Protein AF-A0A916W4G7-F1 (afdb_monomer_lite)

Foldseek 3Di:
DDDDDDDDDDDDDDDDDDDDDDDDDDDDDDDDDDDDDDDPPPPPPPPPPPPLPADQDDLQAFEDDPLATEPVVSVVVCQCDAALNHDDQADWHKYWYQDLQFIKIWIWGWHADPVVRTIWIWIAIDCSGGRPVQDPDDDPSRPGIKIFRGWDDDVVVQFTWTADIPVDGIDGDGGNGPHYDDSCCRVPVPPDDQDDDDAFWKFQQLLWFPDKAQDPVLQVQLVVCVVVVPVVSNVVSVVVRVVVCVVLVPDVVVQNRFIWGFRDDDPQKTWIWGLDLQTGIIIGRTDSHHDPVRIRSDDPDPPDDPPPCPVVLLVQLCSLLVQLLVLLVVLLVVLVPPDDPCNVGSLSSLVSSLVNLVVSQDPDPVCNVLSVQLSVLSVQLSVLSVVLVVCSVVVHPCNVVSSPVGNVVSSVSNVVSNVVD

pLDDT: mean 77.31, std 19.74, range [31.53, 97.69]

Sequence (421 aa):
MAFFRSKLFLMTGLFLLLIGCGTTEENNEANNNENSQPEESNQQIDEPEKEIKEFIPKETDVVFKDEALYNVEILEQFAENSGANGEDNESQIRVVKYVPEGVLIYELQSRYDENANQAWIDVTPDLTYFDESKLTVQEVFYNAPQQCSSVAKTVERGHYTFNECRTHWEFPLFPIVEKTLAYEDIINPNPQEETEVIAGHYYNLTDFTEELFLSKKDALEWKQSADENNQEKLDDISLRNFAKLTKYNINIEEISNHEVRVIGCEDGLCEIYTDHPLVFRGFIIPEEKIDKDTGTAVRENEAEVNKRDAEDYHSKIQSVVGNLLTDSAELIAIYEGNSTEDAKLYYDKVNGGVNLLRRIIPEDKELEASYYELLMAAEMLFNSAHQGKIYFEDENPALDMIVEDEMKPLREKLEALFAEQ

Organism: NCBI:txid1274357

Radius of gyration: 31.29 Å; chains: 1; bounding box: 93×95×72 Å

Structure (mmCIF, N/CA/C/O backbone):
data_AF-A0A916W4G7-F1
#
_entry.id   AF-A0A916W4G7-F1
#
loop_
_atom_site.group_PDB
_atom_site.id
_atom_site.type_symbol
_atom_site.label_atom_id
_atom_site.label_alt_id
_atom_site.label_comp_id
_atom_site.label_asym_id
_atom_site.label_entity_id
_atom_site.label_seq_id
_atom_site.pdbx_PDB_ins_code
_atom_site.Cartn_x
_atom_site.Cartn_y
_atom_site.Cartn_z
_atom_site.occupancy
_atom_site.B_iso_or_equiv
_atom_site.auth_seq_id
_atom_site.auth_comp_id
_atom_site.auth_asym_id
_atom_site.auth_atom_id
_atom_site.pdbx_PDB_model_num
ATOM 1 N N 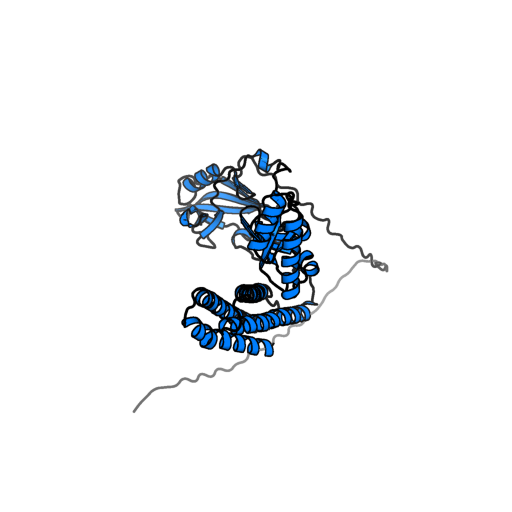. MET A 1 1 ? 18.976 -69.111 33.427 1.00 37.59 1 MET A N 1
ATOM 2 C CA . MET A 1 1 ? 19.219 -67.675 33.678 1.00 37.59 1 MET A CA 1
ATOM 3 C C . MET A 1 1 ? 18.566 -66.934 32.524 1.00 37.59 1 MET A C 1
ATOM 5 O O . MET A 1 1 ? 19.055 -67.056 31.417 1.00 37.59 1 MET A O 1
ATOM 9 N N . ALA A 1 2 ? 17.289 -66.567 32.649 1.00 33.97 2 ALA A N 1
ATOM 10 C CA . ALA A 1 2 ? 16.788 -65.377 33.358 1.00 33.97 2 ALA A CA 1
ATOM 11 C C . ALA A 1 2 ? 16.953 -64.135 32.458 1.00 33.97 2 ALA A C 1
ATOM 13 O O . ALA A 1 2 ? 18.068 -63.889 32.031 1.00 33.97 2 ALA A O 1
ATOM 14 N N . PHE A 1 3 ? 15.966 -63.292 32.145 1.00 36.12 3 PHE A N 1
ATOM 15 C CA . PHE A 1 3 ? 14.536 -63.127 32.485 1.00 36.12 3 PHE A CA 1
ATOM 16 C C . PHE A 1 3 ? 14.206 -61.725 31.869 1.00 36.12 3 PHE A C 1
ATOM 18 O O . PHE A 1 3 ? 15.042 -60.842 32.003 1.00 36.12 3 PHE A O 1
ATOM 25 N N . PHE A 1 4 ? 13.172 -61.449 31.061 1.00 37.12 4 PHE A N 1
ATOM 26 C CA . PHE A 1 4 ? 11.819 -60.981 31.442 1.00 37.12 4 PHE A CA 1
ATOM 27 C C . PHE A 1 4 ? 11.053 -60.622 30.136 1.00 37.12 4 PHE A C 1
ATOM 29 O O . PHE A 1 4 ? 11.590 -59.892 29.315 1.00 37.12 4 PHE A O 1
ATOM 36 N N . ARG A 1 5 ? 9.943 -61.310 29.805 1.00 34.78 5 ARG A N 1
ATOM 37 C CA . ARG A 1 5 ? 8.500 -60.939 29.954 1.00 34.78 5 ARG A CA 1
ATOM 38 C C . ARG A 1 5 ? 8.005 -59.876 28.949 1.00 34.78 5 ARG A C 1
ATOM 40 O O . ARG A 1 5 ? 8.475 -58.756 28.984 1.00 34.78 5 ARG A O 1
ATOM 47 N N . SER A 1 6 ? 7.134 -60.192 27.982 1.00 36.09 6 SER A N 1
ATOM 48 C CA . SER A 1 6 ? 5.707 -60.594 28.071 1.00 36.09 6 SER A CA 1
ATOM 49 C C . SER A 1 6 ? 4.801 -59.498 28.643 1.00 36.09 6 SER A C 1
ATOM 51 O O . SER A 1 6 ? 4.927 -59.187 29.824 1.00 36.09 6 SER A O 1
ATOM 53 N N . LYS A 1 7 ? 3.845 -58.999 27.840 1.00 42.88 7 LYS A N 1
ATOM 54 C CA . LYS A 1 7 ? 2.420 -59.354 27.983 1.00 42.88 7 LYS A CA 1
ATOM 55 C C . LYS A 1 7 ? 1.597 -59.032 26.725 1.00 42.88 7 LYS A C 1
ATOM 57 O O . LYS A 1 7 ? 1.450 -57.890 26.318 1.00 42.88 7 LYS A O 1
ATOM 62 N N . LEU A 1 8 ? 1.033 -60.109 26.193 1.00 37.75 8 LEU A N 1
ATOM 63 C CA . LEU A 1 8 ? -0.170 -60.215 25.378 1.00 37.75 8 LEU A CA 1
ATOM 64 C C . LEU A 1 8 ? -1.384 -60.111 26.325 1.00 37.75 8 LEU A C 1
ATOM 66 O O . LEU A 1 8 ? -1.364 -60.767 27.369 1.00 37.75 8 LEU A O 1
ATOM 70 N N . PHE A 1 9 ? -2.432 -59.359 25.980 1.00 41.25 9 PHE A N 1
ATOM 71 C CA . PHE A 1 9 ? -3.770 -59.593 26.536 1.00 41.25 9 PHE A CA 1
ATOM 72 C C . PHE A 1 9 ? -4.848 -59.412 25.466 1.00 41.25 9 PHE A C 1
ATOM 74 O O . PHE A 1 9 ? -5.032 -58.348 24.888 1.00 41.25 9 PHE A O 1
ATOM 81 N N . LEU A 1 10 ? -5.513 -60.535 25.235 1.00 38.56 10 LEU A N 1
ATOM 82 C CA . LEU A 1 10 ? -6.718 -60.789 24.468 1.00 38.56 10 LEU A CA 1
ATOM 83 C C . LEU A 1 10 ? -7.920 -60.488 25.385 1.00 38.56 10 LEU A C 1
ATOM 85 O O . LEU A 1 10 ? -7.884 -60.923 26.536 1.00 38.56 10 LEU A O 1
ATOM 89 N N . MET A 1 11 ? -8.983 -59.834 24.908 1.00 39.25 11 MET A N 1
ATOM 90 C CA . MET A 1 11 ? -10.327 -59.989 25.492 1.00 39.25 11 MET A CA 1
ATOM 91 C C . MET A 1 11 ? -11.429 -59.662 24.474 1.00 39.25 11 MET A C 1
ATOM 93 O O . MET A 1 11 ? -11.605 -58.539 24.019 1.00 39.25 11 MET A O 1
ATOM 97 N N . THR A 1 12 ? -12.133 -60.733 24.137 1.00 42.34 12 THR A N 1
ATOM 98 C CA . THR A 1 12 ? -13.398 -60.928 23.422 1.00 42.34 12 THR A CA 1
ATOM 99 C C . THR A 1 12 ? -14.632 -60.356 24.143 1.00 42.34 12 THR A C 1
ATOM 101 O O . THR A 1 12 ? -14.653 -60.327 25.369 1.00 42.34 12 THR A O 1
ATOM 104 N N . GLY A 1 13 ? -15.717 -60.116 23.384 1.00 34.34 13 GLY A N 1
ATOM 105 C CA . GLY A 1 13 ? -17.125 -60.205 23.843 1.00 34.34 13 GLY A CA 1
ATOM 106 C C . GLY A 1 13 ? -17.929 -58.903 23.685 1.00 34.34 13 GLY A C 1
ATOM 107 O O . GLY A 1 13 ? -17.707 -57.971 24.439 1.00 34.34 13 GLY A O 1
ATOM 108 N N . LEU A 1 14 ? -18.749 -58.706 22.642 1.00 39.66 14 LEU A N 1
ATOM 109 C CA . LEU A 1 14 ? -20.110 -59.240 22.403 1.00 39.66 14 LEU A CA 1
ATOM 110 C C . LEU A 1 14 ? -21.179 -58.724 23.396 1.00 39.66 14 LEU A C 1
ATOM 112 O O . LEU A 1 14 ? -21.294 -59.289 24.471 1.00 39.66 14 LEU A O 1
ATOM 116 N N . PHE A 1 15 ? -22.002 -57.743 22.994 1.00 38.59 15 PHE A N 1
ATOM 117 C CA . PHE A 1 15 ? -23.378 -57.480 23.485 1.00 38.59 15 PHE A CA 1
ATOM 118 C C . PHE A 1 15 ? -24.079 -56.577 22.437 1.00 38.59 15 PHE A C 1
ATOM 120 O O . PHE A 1 15 ? -23.639 -55.461 22.202 1.00 38.59 15 PHE A O 1
ATOM 127 N N . LEU A 1 16 ? -24.902 -57.131 21.540 1.00 38.75 16 LEU A N 1
ATOM 128 C CA . LEU A 1 16 ? -26.358 -57.357 21.627 1.00 38.75 16 LEU A CA 1
ATOM 129 C C . LEU A 1 16 ? -27.226 -56.152 21.205 1.00 38.75 16 LEU A C 1
ATOM 131 O O . LEU A 1 16 ? -27.345 -55.151 21.900 1.00 38.75 16 LEU A O 1
ATOM 135 N N . LEU A 1 17 ? -27.863 -56.365 20.050 1.00 42.88 17 LEU A N 1
ATOM 136 C CA . LEU A 1 17 ? -29.129 -55.826 19.550 1.00 42.88 17 LEU A CA 1
ATOM 137 C C . LEU A 1 17 ? -30.140 -55.419 20.634 1.00 42.88 17 LEU A C 1
ATOM 139 O O . LEU A 1 17 ? -30.493 -56.247 21.471 1.00 42.88 17 LEU A O 1
ATOM 143 N N . LEU A 1 18 ? -30.753 -54.242 20.467 1.00 41.31 18 LEU A N 1
ATOM 144 C CA . LEU A 1 18 ? -32.158 -54.024 20.817 1.00 41.31 18 LEU A CA 1
ATOM 145 C C . LEU A 1 18 ? -32.869 -53.240 19.706 1.00 41.31 18 LEU A C 1
ATOM 147 O O . LEU A 1 18 ? -32.744 -52.027 19.575 1.00 41.31 18 LEU A O 1
ATOM 151 N N . ILE A 1 19 ? -33.625 -54.000 18.915 1.00 49.91 19 ILE A N 1
ATOM 152 C CA . ILE A 1 19 ? -34.801 -53.562 18.166 1.00 49.91 19 ILE A CA 1
ATOM 153 C C . ILE A 1 19 ? -35.958 -53.472 19.171 1.00 49.91 19 ILE A C 1
ATOM 155 O O . ILE A 1 19 ? -36.139 -54.390 19.971 1.00 49.91 19 ILE A O 1
ATOM 159 N N . GLY A 1 20 ? -36.768 -52.416 19.092 1.00 33.75 20 GLY A N 1
ATOM 160 C CA . GLY A 1 20 ? -38.037 -52.295 19.810 1.00 33.75 20 GLY A CA 1
ATOM 161 C C . GLY A 1 20 ? -39.074 -51.539 18.977 1.00 33.75 20 GLY A C 1
ATOM 162 O O . GLY A 1 20 ? -38.964 -50.332 18.808 1.00 33.75 20 GLY A O 1
ATOM 163 N N . CYS A 1 21 ? -40.048 -52.281 18.443 1.00 37.91 21 CYS A N 1
ATOM 164 C CA . CYS A 1 21 ? -41.277 -51.823 17.780 1.00 37.91 21 CYS A CA 1
ATOM 165 C C . CYS A 1 21 ? -42.386 -51.439 18.785 1.00 37.91 21 CYS A C 1
ATOM 167 O O . CYS A 1 21 ? -42.403 -51.973 19.892 1.00 37.91 21 CYS A O 1
ATOM 169 N N . GLY A 1 22 ? -43.382 -50.665 18.320 1.00 33.56 22 GLY A N 1
ATOM 170 C CA . GLY A 1 22 ? -44.769 -50.643 18.844 1.00 33.56 22 GLY A CA 1
ATOM 171 C C . GLY A 1 22 ? -45.403 -49.240 18.890 1.00 33.56 22 GLY A C 1
ATOM 172 O O . GLY A 1 22 ? -45.105 -48.501 19.818 1.00 33.56 22 GLY A O 1
ATOM 173 N N . THR A 1 23 ? -46.054 -48.751 17.817 1.00 36.94 23 THR A N 1
ATOM 174 C CA . THR A 1 23 ? -47.514 -48.789 17.465 1.00 36.94 23 THR A CA 1
ATOM 175 C C . THR A 1 23 ? -48.410 -47.845 18.294 1.00 36.94 23 THR A C 1
ATOM 177 O O . THR A 1 23 ? -48.504 -48.040 19.498 1.00 36.94 23 THR A O 1
ATOM 180 N N . THR A 1 24 ? -48.901 -46.713 17.756 1.00 41.81 24 THR A N 1
ATOM 181 C CA . THR A 1 24 ? -50.145 -46.422 16.967 1.00 41.81 24 THR A CA 1
ATOM 182 C C . THR A 1 24 ? -51.395 -46.138 17.822 1.00 41.81 24 THR A C 1
ATOM 184 O O . THR A 1 24 ? -51.820 -47.034 18.535 1.00 41.81 24 THR A O 1
ATOM 187 N N . GLU A 1 25 ? -51.988 -44.938 17.676 1.00 36.00 25 GLU A N 1
ATOM 188 C CA . GLU A 1 25 ? -53.438 -44.572 17.731 1.00 36.00 25 GLU A CA 1
ATOM 189 C C . GLU A 1 25 ? -53.542 -43.025 17.615 1.00 36.00 25 GLU A C 1
ATOM 191 O O . GLU A 1 25 ? -52.971 -42.311 18.433 1.00 36.00 25 GLU A O 1
ATOM 196 N N . GLU A 1 26 ? -53.894 -42.439 16.463 1.00 35.66 26 GLU A N 1
ATOM 197 C CA . GLU A 1 26 ? -55.235 -42.094 15.922 1.00 35.66 26 GLU A CA 1
ATOM 198 C C . GLU A 1 26 ? -56.090 -41.102 16.742 1.00 35.66 26 GLU A C 1
ATOM 200 O O . GLU A 1 26 ? -56.558 -41.422 17.833 1.00 35.66 26 GLU A O 1
ATOM 205 N N . ASN A 1 27 ? -56.345 -39.918 16.155 1.00 35.75 27 ASN A N 1
ATOM 206 C CA . ASN A 1 27 ? -57.669 -39.332 15.830 1.00 35.75 27 ASN A CA 1
ATOM 207 C C . ASN A 1 27 ? -57.504 -37.831 15.482 1.00 35.75 27 ASN A C 1
ATOM 209 O O . ASN A 1 27 ? -56.926 -37.084 16.265 1.00 35.75 27 ASN A O 1
ATOM 213 N N . ASN A 1 28 ? -57.774 -37.435 14.225 1.00 38.53 28 ASN A N 1
ATOM 214 C CA . ASN A 1 28 ? -59.026 -36.809 13.725 1.00 38.53 28 ASN A CA 1
ATOM 215 C C . ASN A 1 28 ? -59.241 -35.401 14.303 1.00 38.53 28 ASN A C 1
ATOM 217 O O . ASN A 1 28 ? -59.163 -35.224 15.508 1.00 38.53 28 ASN A O 1
ATOM 221 N N . GLU A 1 29 ? -59.549 -34.321 13.594 1.00 34.69 29 GLU A N 1
ATOM 222 C CA . GLU A 1 29 ? -60.024 -33.946 12.251 1.00 34.69 29 GLU A CA 1
ATOM 223 C C . GLU A 1 29 ? -59.818 -32.400 12.244 1.00 34.69 29 GLU A C 1
ATOM 225 O O . GLU A 1 29 ? -59.778 -31.782 13.307 1.00 34.69 29 GLU A O 1
ATOM 230 N N . ALA A 1 30 ? -59.646 -31.670 11.144 1.00 31.62 30 ALA A N 1
ATOM 231 C CA . ALA A 1 30 ? -60.759 -31.295 10.288 1.00 31.62 30 ALA A CA 1
ATOM 232 C C . ALA A 1 30 ? -60.281 -30.446 9.095 1.00 31.62 30 ALA A C 1
ATOM 234 O O . ALA A 1 30 ? -59.703 -29.377 9.258 1.00 31.62 30 ALA A O 1
ATOM 235 N N . ASN A 1 31 ? -60.674 -30.938 7.924 1.00 33.00 31 ASN A N 1
ATOM 236 C CA . ASN A 1 31 ? -61.376 -30.243 6.849 1.00 33.00 31 ASN A CA 1
ATOM 237 C C . ASN A 1 31 ? -60.732 -29.138 5.990 1.00 33.00 31 ASN A C 1
ATOM 239 O O . ASN A 1 31 ? -60.460 -28.026 6.427 1.00 33.00 31 ASN A O 1
ATOM 243 N N . ASN A 1 32 ? -60.864 -29.456 4.695 1.00 33.78 32 ASN A N 1
ATOM 244 C CA . ASN A 1 32 ? -61.219 -28.629 3.542 1.00 33.78 32 ASN A CA 1
ATOM 245 C C . ASN A 1 32 ? -60.054 -27.985 2.783 1.00 33.78 32 ASN A C 1
ATOM 247 O O . ASN A 1 32 ? -59.407 -27.061 3.249 1.00 33.78 32 ASN A O 1
ATOM 251 N N . ASN A 1 33 ? -59.691 -28.589 1.646 1.00 34.19 33 ASN A N 1
ATOM 252 C CA . ASN A 1 33 ? -60.226 -28.257 0.312 1.00 34.19 33 ASN A CA 1
ATOM 253 C C . ASN A 1 33 ? -59.806 -26.841 -0.097 1.00 34.19 33 ASN A C 1
ATOM 255 O O . ASN A 1 33 ? -60.446 -25.882 0.304 1.00 34.19 33 ASN A O 1
ATOM 259 N N . GLU A 1 34 ? -58.804 -26.712 -0.960 1.00 31.53 34 GLU A N 1
ATOM 260 C CA . GLU A 1 34 ? -59.067 -26.486 -2.381 1.00 31.53 34 GLU A CA 1
ATOM 261 C C . GLU A 1 34 ? -57.768 -26.419 -3.181 1.00 31.53 34 GLU A C 1
ATOM 263 O O . GLU A 1 34 ? -56.740 -25.888 -2.776 1.00 31.53 34 GLU A O 1
ATOM 268 N N . ASN A 1 35 ? -57.873 -27.028 -4.348 1.00 39.72 35 ASN A N 1
ATOM 269 C CA . ASN A 1 35 ? -56.950 -27.001 -5.452 1.00 39.72 35 ASN A CA 1
ATOM 270 C C . ASN A 1 35 ? -56.776 -25.553 -5.937 1.00 39.72 35 ASN A C 1
ATOM 272 O O . ASN A 1 35 ? -57.735 -24.967 -6.434 1.00 39.72 35 ASN A O 1
ATOM 276 N N . SER A 1 36 ? -55.582 -24.979 -5.819 1.00 35.16 36 SER A N 1
ATOM 277 C CA . SER A 1 36 ? -55.167 -23.800 -6.585 1.00 35.16 36 SER A CA 1
ATOM 278 C C . SER A 1 36 ? -53.645 -23.761 -6.650 1.00 35.16 36 SER A C 1
ATOM 280 O O . SER A 1 36 ? -52.969 -23.704 -5.626 1.00 35.16 36 SER A O 1
ATOM 282 N N . GLN A 1 37 ? -53.125 -23.837 -7.874 1.00 44.81 37 GLN A N 1
ATOM 283 C CA . GLN A 1 37 ? -51.754 -23.468 -8.207 1.00 44.81 37 GLN A CA 1
ATOM 284 C C . GLN A 1 37 ? -51.408 -22.120 -7.559 1.00 44.81 37 GLN A C 1
ATOM 286 O O . GLN A 1 37 ? -52.174 -21.172 -7.741 1.00 44.81 37 GLN A O 1
ATOM 291 N N . PRO A 1 38 ? -50.251 -21.974 -6.902 1.00 34.31 38 PRO A N 1
ATOM 292 C CA . PRO A 1 38 ? -49.576 -20.697 -6.881 1.00 34.31 38 PRO A CA 1
ATOM 293 C C . PRO A 1 38 ? -48.818 -20.586 -8.202 1.00 34.31 38 PRO A C 1
ATOM 295 O O . PRO A 1 38 ? -47.899 -21.357 -8.482 1.00 34.31 38 PRO A O 1
ATOM 298 N N . GLU A 1 39 ? -49.279 -19.663 -9.037 1.00 34.97 39 GLU A N 1
ATOM 299 C CA . GLU A 1 39 ? -48.488 -19.078 -10.109 1.00 34.97 39 GLU A CA 1
ATOM 300 C C . GLU A 1 39 ? -47.103 -18.702 -9.569 1.00 34.97 39 GLU A C 1
ATOM 302 O O . GLU A 1 39 ? -46.982 -18.155 -8.470 1.00 34.97 39 GLU A O 1
ATOM 307 N N . GLU A 1 40 ? -46.067 -19.003 -10.349 1.00 36.09 40 GLU A N 1
ATOM 308 C CA . GLU A 1 40 ? -44.732 -18.437 -10.192 1.00 36.09 40 GLU A CA 1
ATOM 309 C C . GLU A 1 40 ? -44.835 -16.907 -10.282 1.00 36.09 40 GLU A C 1
ATOM 311 O O . GLU A 1 40 ? -44.691 -16.309 -11.348 1.00 36.09 40 GLU A O 1
ATOM 316 N N . SER A 1 41 ? -45.096 -16.245 -9.155 1.00 31.55 41 SER A N 1
ATOM 317 C CA . SER A 1 41 ? -44.738 -14.846 -9.005 1.00 31.55 41 SER A CA 1
ATOM 318 C C . SER A 1 41 ? -43.240 -14.816 -8.751 1.00 31.55 41 SER A C 1
ATOM 320 O O . SER A 1 41 ? -42.776 -15.012 -7.627 1.00 31.55 41 SER A O 1
ATOM 322 N N . ASN A 1 42 ? -42.491 -14.588 -9.824 1.00 35.75 42 ASN A N 1
ATOM 323 C CA . ASN A 1 42 ? -41.116 -14.120 -9.784 1.00 35.75 42 ASN A CA 1
ATOM 324 C C . ASN A 1 42 ? -41.117 -12.714 -9.150 1.00 35.75 42 ASN A C 1
ATOM 326 O O . ASN A 1 42 ? -41.017 -11.701 -9.835 1.00 35.75 42 ASN A O 1
ATOM 330 N N . GLN A 1 43 ? -41.373 -12.646 -7.842 1.00 32.84 43 GLN A N 1
ATOM 331 C CA . GLN A 1 43 ? -41.095 -11.475 -7.032 1.00 32.84 43 GLN A CA 1
ATOM 332 C C . GLN A 1 43 ? -39.640 -11.610 -6.629 1.00 32.84 43 GLN A C 1
ATOM 334 O O . GLN A 1 43 ? -39.302 -12.239 -5.630 1.00 32.84 43 GLN A O 1
ATOM 339 N N . GLN A 1 44 ? -38.795 -11.043 -7.482 1.00 37.94 44 GLN A N 1
ATOM 340 C CA . GLN A 1 44 ? -37.522 -10.492 -7.073 1.00 37.94 44 GLN A CA 1
ATOM 341 C C . GLN A 1 44 ? -37.825 -9.609 -5.856 1.00 37.94 44 GLN A C 1
ATOM 343 O O . GLN A 1 44 ? -38.450 -8.554 -5.968 1.00 37.94 44 GLN A O 1
ATOM 348 N N . ILE A 1 45 ? -37.544 -10.146 -4.669 1.00 36.19 45 ILE A N 1
ATOM 349 C CA . ILE A 1 45 ? -37.480 -9.359 -3.450 1.00 36.19 45 ILE A CA 1
ATOM 350 C 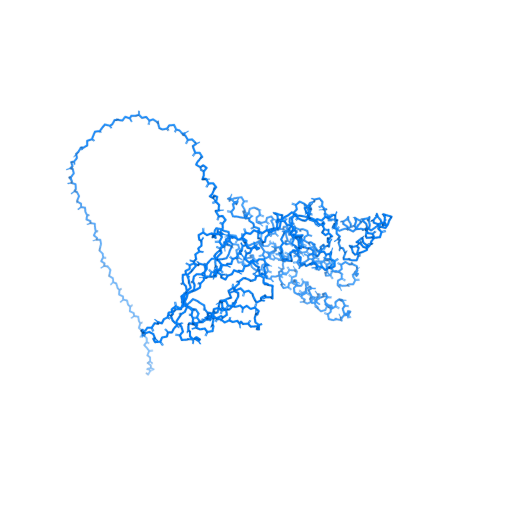C . ILE A 1 45 ? -36.208 -8.552 -3.653 1.00 36.19 45 ILE A C 1
ATOM 352 O O . ILE A 1 45 ? -35.122 -9.031 -3.350 1.00 36.19 45 ILE A O 1
ATOM 356 N N . ASP A 1 46 ? -36.347 -7.385 -4.279 1.00 39.16 46 ASP A N 1
ATOM 357 C CA . ASP A 1 46 ? -35.348 -6.340 -4.158 1.00 39.16 46 ASP A CA 1
ATOM 358 C C . ASP A 1 46 ? -35.272 -6.059 -2.654 1.00 39.16 46 ASP A C 1
ATOM 360 O O . ASP A 1 46 ? -36.190 -5.479 -2.060 1.00 39.16 46 ASP A O 1
ATOM 364 N N . GLU A 1 47 ? -34.236 -6.599 -2.009 1.00 38.44 47 GLU A N 1
ATOM 365 C CA . GLU A 1 47 ? -33.839 -6.136 -0.691 1.00 38.44 47 GLU A CA 1
ATOM 366 C C . GLU A 1 47 ? -33.670 -4.622 -0.824 1.00 38.44 47 GLU A C 1
ATOM 368 O O . GLU A 1 47 ? -32.921 -4.174 -1.695 1.00 38.44 47 GLU A O 1
ATOM 373 N N . PRO A 1 48 ? -34.413 -3.810 -0.054 1.00 35.88 48 PRO A N 1
ATOM 374 C CA . PRO A 1 48 ? -34.218 -2.377 -0.110 1.00 35.88 48 PRO A CA 1
ATOM 375 C C . PRO A 1 48 ? -32.766 -2.116 0.278 1.00 35.88 48 PRO A C 1
ATOM 377 O O . PRO A 1 48 ? -32.379 -2.462 1.398 1.00 35.88 48 PRO A O 1
ATOM 380 N N . GLU A 1 49 ? -31.990 -1.533 -0.645 1.00 38.06 49 GLU A N 1
ATOM 381 C CA . GLU A 1 49 ? -30.685 -0.944 -0.352 1.00 38.06 49 GLU A CA 1
ATOM 382 C C . GLU A 1 49 ? -30.830 -0.188 0.963 1.00 38.06 49 GLU A C 1
ATOM 384 O O . GLU A 1 49 ? -31.615 0.759 1.098 1.00 38.06 49 GLU A O 1
ATOM 389 N N . LYS A 1 50 ? -30.178 -0.723 1.991 1.00 42.94 50 LYS A N 1
ATOM 390 C CA . LYS A 1 50 ? -30.315 -0.242 3.352 1.00 42.94 50 LYS A CA 1
ATOM 391 C C . LYS A 1 50 ? -29.579 1.086 3.380 1.00 42.94 50 LYS A C 1
ATOM 393 O O . LYS A 1 50 ? -28.367 1.103 3.527 1.00 42.94 50 LYS A O 1
ATOM 398 N N . GLU A 1 51 ? -30.315 2.173 3.170 1.00 40.91 51 GLU A N 1
ATOM 399 C CA . GLU A 1 51 ? -29.811 3.545 3.216 1.00 40.91 51 GLU A CA 1
ATOM 400 C C . GLU A 1 51 ? -29.005 3.703 4.518 1.00 40.91 51 GLU A C 1
ATOM 402 O O . GLU A 1 51 ? -29.572 3.729 5.620 1.00 40.91 51 GLU A O 1
ATOM 407 N N . ILE A 1 52 ? -27.672 3.681 4.408 1.00 52.06 52 ILE A N 1
ATOM 408 C CA . ILE A 1 52 ? -26.779 3.785 5.559 1.00 52.06 52 ILE A CA 1
ATOM 409 C C . ILE A 1 52 ? -26.940 5.215 6.048 1.00 52.06 52 ILE A C 1
ATOM 411 O O . ILE A 1 52 ? -26.460 6.163 5.431 1.00 52.06 52 ILE A O 1
ATOM 415 N N . LYS A 1 53 ? -27.696 5.387 7.132 1.00 61.88 53 LYS A N 1
ATOM 416 C CA . LYS A 1 53 ? -27.842 6.694 7.765 1.00 61.88 53 LYS A CA 1
ATOM 417 C C . LYS A 1 53 ? -26.457 7.178 8.165 1.00 61.88 53 LYS A C 1
ATOM 419 O O . LYS A 1 53 ? -25.778 6.501 8.933 1.00 61.88 53 LYS A O 1
ATOM 424 N N . GLU A 1 54 ? -26.081 8.346 7.664 1.00 77.12 54 GLU A N 1
ATOM 425 C CA . GLU A 1 54 ? -24.834 9.009 8.023 1.00 77.12 54 GLU A CA 1
ATOM 426 C C . GLU A 1 54 ? -24.732 9.146 9.552 1.00 77.12 54 GLU A C 1
ATOM 428 O O . GLU A 1 54 ? -25.666 9.607 10.221 1.00 77.12 54 GLU A O 1
ATOM 433 N N . PHE A 1 55 ? -23.617 8.682 10.121 1.00 88.06 55 PHE A N 1
ATOM 434 C CA . PHE A 1 55 ? -23.369 8.768 11.555 1.00 88.06 55 PHE A CA 1
ATOM 435 C C . PHE A 1 55 ? -22.869 10.164 11.917 1.00 88.06 55 PHE A C 1
ATOM 437 O O . PHE A 1 55 ? -21.891 10.646 11.356 1.00 88.06 55 PHE A O 1
ATOM 444 N N . ILE A 1 56 ? -23.500 10.784 12.914 1.00 90.50 56 ILE A N 1
ATOM 445 C CA . ILE A 1 56 ? -23.074 12.078 13.449 1.00 90.50 56 ILE A CA 1
ATOM 446 C C . ILE A 1 56 ? -22.536 11.855 14.872 1.00 90.50 56 ILE A C 1
ATOM 448 O O . ILE A 1 56 ? -23.319 11.502 15.765 1.00 90.50 56 ILE A O 1
ATOM 452 N N . PRO A 1 57 ? -21.223 12.039 15.113 1.00 93.00 57 PRO A N 1
ATOM 453 C CA . PRO A 1 57 ? -20.644 11.921 16.443 1.00 93.00 57 PRO A CA 1
ATOM 454 C C . PRO A 1 57 ? -21.128 13.056 17.346 1.00 93.00 57 PRO A C 1
ATOM 456 O O . PRO A 1 57 ? -21.525 14.127 16.893 1.00 93.00 57 PRO A O 1
ATOM 459 N N . LYS A 1 58 ? -21.092 12.820 18.654 1.00 93.50 58 LYS A N 1
ATOM 460 C CA . LYS A 1 58 ? -21.356 13.843 19.670 1.00 93.50 58 LYS A CA 1
ATOM 461 C C . LYS A 1 58 ? -20.106 14.696 19.873 1.00 93.50 58 LYS A C 1
ATOM 463 O O . LYS A 1 58 ? -18.992 14.204 19.743 1.00 93.50 58 LYS A O 1
ATOM 468 N N . GLU A 1 59 ? -20.296 15.926 20.342 1.00 92.75 59 GLU A N 1
ATOM 469 C CA . GLU A 1 59 ? -19.205 16.839 20.730 1.00 92.75 59 GLU A CA 1
ATOM 470 C C . GLU A 1 59 ? -18.256 16.272 21.796 1.00 92.75 59 GLU A C 1
ATOM 472 O O . GLU A 1 59 ? -17.167 16.792 21.969 1.00 92.75 59 GLU A O 1
ATOM 477 N N . THR A 1 60 ? -18.653 15.235 22.536 1.00 94.88 60 THR A N 1
ATOM 478 C CA . THR A 1 60 ? -17.824 14.586 23.567 1.00 94.88 60 THR A CA 1
ATOM 479 C C . THR A 1 60 ? -17.104 13.336 23.071 1.00 94.88 60 THR A C 1
ATOM 481 O O . THR A 1 60 ? -16.383 12.707 23.841 1.00 94.88 60 THR A O 1
ATOM 484 N N . ASP A 1 61 ? -17.359 12.911 21.834 1.00 96.44 61 ASP A N 1
ATOM 485 C CA . ASP A 1 61 ? -16.718 11.726 21.276 1.00 96.44 61 ASP A CA 1
ATOM 486 C C . ASP A 1 61 ? -15.272 12.045 20.899 1.00 96.44 61 ASP A C 1
ATOM 488 O O . ASP A 1 61 ? -14.963 13.142 20.432 1.00 96.44 61 ASP A O 1
ATOM 492 N N . VAL A 1 62 ? -14.393 11.062 21.062 1.00 96.56 62 VAL A N 1
ATOM 493 C CA . VAL A 1 62 ? -13.050 11.096 20.483 1.00 96.56 62 VAL A CA 1
ATOM 494 C C . VAL A 1 62 ? -13.175 10.600 19.053 1.00 96.56 62 VAL A C 1
ATOM 496 O O . VAL A 1 62 ? -13.561 9.451 18.850 1.00 96.56 62 VAL A O 1
ATOM 499 N N . VAL A 1 63 ? -12.882 11.442 18.064 1.00 95.06 63 VAL A N 1
ATOM 500 C CA . VAL A 1 63 ? -13.101 11.099 16.650 1.00 95.06 63 VAL A CA 1
ATOM 501 C C . VAL A 1 63 ? -11.774 11.026 15.916 1.00 95.06 63 VAL A C 1
ATOM 503 O O . VAL A 1 63 ? -10.997 11.973 15.973 1.00 95.06 63 VAL A O 1
ATOM 506 N N . PHE A 1 64 ? -11.538 9.931 15.200 1.00 91.69 64 PHE A N 1
ATOM 507 C CA . PHE A 1 64 ? -10.465 9.802 14.220 1.00 91.69 64 PHE A CA 1
ATOM 508 C C . PHE A 1 64 ? -11.061 9.751 12.813 1.00 91.69 64 PHE A C 1
ATOM 510 O O . PHE A 1 64 ? -11.833 8.838 12.502 1.00 91.69 64 PHE A O 1
ATOM 517 N N . LYS A 1 65 ? -10.718 10.736 11.980 1.00 87.31 65 LYS A N 1
ATOM 518 C CA . LYS A 1 65 ? -11.180 10.867 10.592 1.00 87.31 65 LYS A CA 1
ATOM 519 C C . LYS A 1 65 ? -10.125 11.610 9.771 1.00 87.31 65 LYS A C 1
ATOM 521 O O . LYS A 1 65 ? -9.553 12.570 10.274 1.00 87.31 65 LYS A O 1
ATOM 526 N N . ASP A 1 66 ? -9.867 11.170 8.539 1.00 83.19 66 ASP A N 1
ATOM 527 C CA . ASP A 1 66 ? -8.959 11.838 7.586 1.00 83.19 66 ASP A CA 1
ATOM 528 C C . ASP A 1 66 ? -7.583 12.195 8.197 1.00 83.19 66 ASP A C 1
ATOM 530 O O . ASP A 1 66 ? -7.098 13.330 8.103 1.00 83.19 66 ASP A O 1
ATOM 534 N N . GLU A 1 67 ? -6.996 11.208 8.893 1.00 81.81 67 GLU A N 1
ATOM 535 C CA . GLU A 1 67 ? -5.720 11.291 9.628 1.00 81.81 67 GLU A CA 1
ATOM 536 C C . GLU A 1 67 ? -5.658 12.397 10.692 1.00 81.81 67 GLU A C 1
ATOM 538 O O . GLU A 1 67 ? -4.588 12.881 11.063 1.00 81.81 67 GLU A O 1
ATOM 543 N N . ALA A 1 68 ? -6.813 12.793 11.214 1.00 87.31 68 ALA A N 1
ATOM 544 C CA . ALA A 1 68 ? -6.934 13.851 12.193 1.00 87.31 68 ALA A CA 1
ATOM 545 C C . ALA A 1 68 ? -7.784 13.414 13.389 1.00 87.31 68 ALA A C 1
ATOM 547 O O . ALA A 1 68 ? -8.681 12.572 13.274 1.00 87.31 68 ALA A O 1
ATOM 548 N N . LEU A 1 69 ? -7.478 13.988 14.555 1.00 91.25 69 LEU A N 1
ATOM 549 C CA . LEU A 1 69 ? -8.155 13.682 15.813 1.00 91.25 69 LEU A CA 1
ATOM 550 C C . LEU A 1 69 ? -8.991 14.857 16.320 1.00 91.25 69 LEU A C 1
ATOM 552 O O . LEU A 1 69 ? -8.560 16.008 16.307 1.00 91.25 69 LEU A O 1
ATOM 556 N N . TYR A 1 70 ? -10.166 14.541 16.846 1.00 94.69 70 TYR A N 1
ATOM 557 C CA . TYR A 1 70 ? -10.990 15.435 17.652 1.00 94.69 70 TYR A CA 1
ATOM 558 C C . TYR A 1 70 ? -11.044 14.923 19.091 1.00 94.69 70 TYR A C 1
ATOM 560 O O . TYR A 1 70 ? -11.143 13.712 19.306 1.00 94.69 70 TYR A O 1
ATOM 568 N N . ASN A 1 71 ? -10.996 15.840 20.062 1.00 95.19 71 ASN A N 1
ATOM 569 C CA . ASN A 1 71 ? -11.023 15.544 21.497 1.00 95.19 71 ASN A CA 1
ATOM 570 C C . ASN A 1 71 ? -9.950 14.544 21.967 1.00 95.19 71 ASN A C 1
ATOM 572 O O . ASN A 1 71 ? -10.200 13.695 22.828 1.00 95.19 71 ASN A O 1
ATOM 576 N N . VAL A 1 72 ? -8.737 14.616 21.415 1.00 93.56 72 VAL A N 1
ATOM 577 C CA . VAL A 1 72 ? -7.638 13.722 21.819 1.00 93.56 72 VAL A CA 1
ATOM 578 C C . VAL A 1 72 ? -7.324 13.836 23.314 1.00 93.56 72 VAL A C 1
ATOM 580 O O . VAL A 1 72 ? -6.998 12.844 23.961 1.00 93.56 72 VAL A O 1
ATOM 583 N N . GLU A 1 73 ? -7.508 15.018 23.895 1.00 94.38 73 GLU A N 1
ATOM 584 C CA . GLU A 1 73 ? -7.337 15.284 25.317 1.00 94.38 73 GLU A CA 1
ATOM 585 C C . GLU A 1 73 ? -8.303 14.483 26.199 1.00 94.38 73 GLU A C 1
ATOM 587 O O . GLU A 1 73 ? -7.939 14.131 27.319 1.00 94.38 73 GLU A O 1
ATOM 592 N N . ILE A 1 74 ? -9.501 14.144 25.703 1.00 95.69 74 ILE A N 1
ATOM 593 C CA . ILE A 1 74 ? -10.447 13.274 26.417 1.00 95.69 74 ILE A CA 1
ATOM 594 C C . ILE A 1 74 ? -9.885 11.853 26.481 1.00 95.69 74 ILE A C 1
ATOM 596 O O . ILE A 1 74 ? -9.933 11.221 27.538 1.00 95.69 74 ILE A O 1
ATOM 600 N N . LEU A 1 75 ? -9.302 11.357 25.382 1.00 94.50 75 LEU A N 1
ATOM 601 C CA . LEU A 1 75 ? -8.648 10.049 25.387 1.00 94.50 75 LEU A CA 1
ATOM 602 C C . LEU A 1 75 ? -7.414 10.041 26.289 1.00 94.50 75 LEU A C 1
ATOM 604 O O . LEU A 1 75 ? -7.224 9.088 27.037 1.00 94.50 75 LEU A O 1
ATOM 608 N N . GLU A 1 76 ? -6.575 11.074 26.228 1.00 94.00 76 GLU A N 1
ATOM 609 C CA . GLU A 1 76 ? -5.363 11.144 27.049 1.00 94.00 76 GLU A CA 1
ATOM 610 C C . GLU A 1 76 ? -5.708 11.204 28.544 1.00 94.00 76 GLU A C 1
ATOM 612 O O . GLU A 1 76 ? -5.142 10.447 29.330 1.00 94.00 76 GLU A O 1
ATOM 617 N N . GLN A 1 77 ? -6.722 11.984 28.932 1.00 94.94 77 GLN A N 1
ATOM 618 C CA . GLN A 1 77 ? -7.227 11.984 30.308 1.00 94.94 77 GLN A CA 1
ATOM 619 C C . GLN A 1 77 ? -7.817 10.631 30.715 1.00 94.94 77 GLN A C 1
ATOM 621 O O . GLN A 1 77 ? -7.612 10.184 31.844 1.00 94.94 77 GLN A O 1
ATOM 626 N N . PHE A 1 78 ? -8.544 9.961 29.819 1.00 95.50 78 PHE A N 1
ATOM 627 C CA . PHE A 1 78 ? -9.062 8.624 30.092 1.00 95.50 78 PHE A CA 1
ATOM 628 C C . PHE A 1 78 ? -7.922 7.613 30.288 1.00 95.50 78 PHE A C 1
ATOM 630 O O . PHE A 1 78 ? -7.959 6.839 31.241 1.00 95.50 78 PHE A O 1
ATOM 637 N N . ALA A 1 79 ? -6.889 7.656 29.443 1.00 93.44 79 ALA A N 1
ATOM 638 C CA . ALA A 1 79 ? -5.719 6.778 29.493 1.00 93.44 79 ALA A CA 1
ATOM 639 C C . ALA A 1 79 ? -4.908 6.911 30.791 1.00 93.44 79 ALA A C 1
ATOM 641 O O . ALA A 1 79 ? -4.380 5.920 31.303 1.00 93.44 79 ALA A O 1
ATOM 642 N N . GLU A 1 80 ? -4.817 8.131 31.321 1.00 94.12 80 GLU A N 1
ATOM 643 C CA . GLU A 1 80 ? -4.124 8.421 32.578 1.00 94.12 80 GLU A CA 1
ATOM 644 C C . GLU A 1 80 ? -4.915 7.963 33.808 1.00 94.12 80 GLU A C 1
ATOM 646 O O . GLU A 1 80 ? -4.318 7.510 34.782 1.00 94.12 80 GLU A O 1
ATOM 651 N N . ASN A 1 81 ? -6.247 8.065 33.774 1.00 92.88 81 ASN A N 1
ATOM 652 C CA . ASN A 1 81 ? -7.074 7.903 34.972 1.00 92.88 81 ASN A CA 1
ATOM 653 C C . ASN A 1 81 ? -7.802 6.555 35.079 1.00 92.88 81 ASN A C 1
ATOM 655 O O . ASN A 1 81 ? -8.304 6.246 36.157 1.00 92.88 81 ASN A O 1
ATOM 659 N N . SER A 1 82 ? -7.842 5.756 34.010 1.00 92.25 82 SER A N 1
ATOM 660 C CA . SER A 1 82 ? -8.684 4.552 33.916 1.00 92.25 82 SER A CA 1
ATOM 661 C C . SER A 1 82 ? -7.892 3.242 33.957 1.00 92.25 82 SER A C 1
ATOM 663 O O . SER A 1 82 ? -6.693 3.201 33.662 1.00 92.25 82 SER A O 1
ATOM 665 N N . GLY A 1 83 ? -8.580 2.139 34.267 1.00 91.31 83 GLY A N 1
ATOM 666 C CA . GLY A 1 83 ? -7.980 0.804 34.317 1.00 91.31 83 GLY A CA 1
ATOM 667 C C . GLY A 1 83 ? -6.842 0.704 35.337 1.00 91.31 83 GLY A C 1
ATOM 668 O O . GLY A 1 83 ? -6.852 1.359 36.375 1.00 91.31 83 GLY A O 1
ATOM 669 N N . ALA A 1 84 ? -5.828 -0.106 35.042 1.00 88.38 84 ALA A N 1
ATOM 670 C CA . ALA A 1 84 ? -4.677 -0.318 35.918 1.00 88.38 84 ALA A CA 1
ATOM 671 C C . ALA A 1 84 ? -3.801 0.933 36.132 1.00 88.38 84 ALA A C 1
ATOM 673 O O . ALA A 1 84 ? -2.961 0.934 37.035 1.00 88.38 84 ALA A O 1
ATOM 674 N N . ASN A 1 85 ? -3.974 1.979 35.317 1.00 83.56 85 ASN A N 1
ATOM 675 C CA . ASN A 1 85 ? -3.148 3.185 35.364 1.00 83.56 85 ASN A CA 1
ATOM 676 C C . ASN A 1 85 ? -3.649 4.238 36.358 1.00 83.56 85 ASN A C 1
ATOM 678 O O . ASN A 1 85 ? -2.851 5.080 36.772 1.00 83.56 85 ASN A O 1
ATOM 682 N N . GLY A 1 86 ? -4.924 4.203 36.755 1.00 81.62 86 GLY A N 1
ATOM 683 C CA . GLY A 1 86 ? -5.512 5.275 37.551 1.00 81.62 86 GLY A CA 1
ATOM 684 C C . GLY A 1 86 ? -6.516 4.819 38.603 1.00 81.62 86 GLY A C 1
ATOM 685 O O . GLY A 1 86 ? -6.728 3.633 38.844 1.00 81.62 86 GLY A O 1
ATOM 686 N N . GLU A 1 87 ? -7.080 5.802 39.302 1.00 87.12 87 GLU A N 1
ATOM 687 C CA . GLU A 1 87 ? -8.013 5.584 40.414 1.00 87.12 87 GLU A CA 1
ATOM 688 C C . GLU A 1 87 ? -9.484 5.708 39.980 1.00 87.12 87 GLU A C 1
ATOM 690 O O . GLU A 1 87 ? -10.384 5.361 40.752 1.00 87.12 87 GLU A O 1
ATOM 695 N N . ASP A 1 88 ? -9.738 6.183 38.755 1.00 87.12 88 ASP A N 1
ATOM 696 C CA . ASP A 1 88 ? -11.082 6.334 38.209 1.00 87.12 88 ASP A CA 1
ATOM 697 C C . ASP A 1 88 ? -11.570 5.004 37.628 1.00 87.12 88 ASP A C 1
ATOM 699 O O . ASP A 1 88 ? -11.062 4.482 36.635 1.00 87.12 88 ASP A O 1
ATOM 703 N N . ASN A 1 89 ? -12.582 4.452 38.286 1.00 86.44 89 ASN A N 1
ATOM 704 C CA . ASN A 1 89 ? -13.188 3.167 37.968 1.00 86.44 89 ASN A CA 1
ATOM 705 C C . ASN A 1 89 ? -14.628 3.321 37.462 1.00 86.44 89 ASN A C 1
ATOM 707 O O . ASN A 1 89 ? -15.396 2.366 37.533 1.00 86.44 89 ASN A O 1
ATOM 711 N N . GLU A 1 90 ? -15.020 4.523 37.037 1.00 88.88 90 GLU A N 1
ATOM 712 C CA . GLU A 1 90 ? -16.378 4.810 36.560 1.00 88.88 90 GLU A CA 1
ATOM 713 C C . GLU A 1 90 ? -16.399 5.654 35.277 1.00 88.88 90 GLU A C 1
ATOM 715 O O . GLU A 1 90 ? -17.457 5.798 34.660 1.00 88.88 90 GLU A O 1
ATOM 720 N N . SER A 1 91 ? -15.255 6.202 34.858 1.00 92.44 91 SER A N 1
ATOM 721 C CA . SER A 1 91 ? -15.118 6.955 33.612 1.00 92.44 91 SER A CA 1
ATOM 722 C C . SER A 1 91 ? -15.620 6.169 32.399 1.00 92.44 91 SER A C 1
ATOM 724 O O . SER A 1 91 ? -15.392 4.965 32.247 1.00 92.44 91 SER A O 1
ATOM 726 N N . GLN A 1 92 ? -16.284 6.884 31.492 1.00 96.44 92 GLN A N 1
ATOM 727 C CA . GLN A 1 92 ? -16.748 6.338 30.226 1.00 96.44 92 GLN A CA 1
ATOM 728 C C . GLN A 1 92 ? -16.496 7.343 29.109 1.00 96.44 92 GLN A C 1
ATOM 730 O O . GLN A 1 92 ? -16.853 8.516 29.230 1.00 96.44 92 GLN A O 1
ATOM 735 N N . ILE A 1 93 ? -15.909 6.874 28.012 1.00 97.12 93 ILE A N 1
ATOM 736 C CA . ILE A 1 93 ? -15.737 7.654 26.786 1.00 97.12 93 ILE A CA 1
ATOM 737 C C . ILE A 1 93 ? -16.194 6.841 25.582 1.00 97.12 93 ILE A C 1
ATOM 739 O O . ILE A 1 93 ? -16.341 5.619 25.645 1.00 97.12 93 ILE A O 1
ATOM 743 N N . ARG A 1 94 ? -16.407 7.532 24.466 1.00 96.94 94 ARG A N 1
ATOM 744 C CA . ARG A 1 94 ? -16.723 6.903 23.192 1.00 96.94 94 ARG A CA 1
ATOM 745 C C . ARG A 1 94 ? -15.701 7.324 22.155 1.00 96.94 94 ARG A C 1
ATOM 747 O O . ARG A 1 94 ? -15.466 8.515 21.962 1.00 96.94 94 ARG A O 1
ATOM 754 N N . VAL A 1 95 ? -15.103 6.333 21.514 1.00 94.94 95 VAL A N 1
ATOM 755 C CA . VAL A 1 95 ? -14.152 6.517 20.424 1.00 94.94 95 VAL A CA 1
ATOM 756 C C . VAL A 1 95 ? -14.853 6.174 19.121 1.00 94.94 95 VAL A C 1
ATOM 758 O O . VAL A 1 95 ? -15.502 5.139 19.019 1.00 94.94 95 VAL A O 1
ATOM 761 N N . VAL A 1 96 ? -14.731 7.049 18.135 1.00 94.38 96 VAL A N 1
ATOM 762 C CA . VAL A 1 96 ? -15.342 6.936 16.815 1.00 94.38 96 VAL A CA 1
ATOM 763 C C . VAL A 1 96 ? -14.218 6.955 15.793 1.00 94.38 96 VAL A C 1
ATOM 765 O O . VAL A 1 96 ? -13.461 7.920 15.713 1.00 94.38 96 VAL A O 1
ATOM 768 N N . LYS A 1 97 ? -14.102 5.895 15.004 1.00 90.50 97 LYS A N 1
ATOM 769 C CA . LYS A 1 97 ? -13.090 5.754 13.964 1.00 90.50 97 LYS A CA 1
ATOM 770 C C . LYS A 1 97 ? -13.789 5.618 12.618 1.00 90.50 97 LYS A C 1
ATOM 772 O O . LYS A 1 97 ? -14.502 4.643 12.388 1.00 90.50 97 LYS A O 1
ATOM 777 N N . TYR A 1 98 ? -13.575 6.595 11.747 1.00 87.69 98 TYR A N 1
ATOM 778 C CA . TYR A 1 98 ? -14.007 6.516 10.358 1.00 87.69 98 TYR A CA 1
ATOM 779 C C . TYR A 1 98 ? -13.019 5.649 9.584 1.00 87.69 98 TYR A C 1
ATOM 781 O O . TYR A 1 98 ? -11.808 5.867 9.644 1.00 87.69 98 TYR A O 1
ATOM 789 N N . VAL A 1 99 ? -13.550 4.646 8.897 1.00 81.38 99 VAL A N 1
ATOM 790 C CA . VAL A 1 99 ? -12.814 3.705 8.054 1.00 81.38 99 VAL A CA 1
ATOM 791 C C . VAL A 1 99 ? -13.574 3.518 6.737 1.00 81.38 99 VAL A C 1
ATOM 793 O O . VAL A 1 99 ? -14.746 3.891 6.658 1.00 81.38 99 VAL A O 1
ATOM 796 N N . PRO A 1 100 ? -12.942 2.980 5.684 1.00 77.44 100 PRO A N 1
ATOM 797 C CA . PRO A 1 100 ? -13.606 2.789 4.394 1.00 77.44 100 PRO A CA 1
ATOM 798 C C . PRO A 1 100 ? -14.898 1.965 4.486 1.00 77.44 100 PRO A C 1
ATOM 800 O O . PRO A 1 100 ? -15.867 2.242 3.787 1.00 77.44 100 PRO A O 1
ATOM 803 N N . GLU A 1 101 ? -14.943 0.994 5.397 1.00 78.62 101 GLU A N 1
ATOM 804 C CA . GLU A 1 101 ? -16.088 0.107 5.608 1.00 78.62 101 GLU A CA 1
ATOM 805 C C . GLU A 1 101 ? -17.199 0.740 6.474 1.00 78.62 101 GLU A C 1
ATOM 807 O O . GLU A 1 101 ? -18.214 0.104 6.754 1.00 78.62 101 GLU A O 1
ATOM 812 N N . GLY A 1 102 ? -17.036 1.993 6.910 1.00 85.69 102 GLY A N 1
ATOM 813 C CA . GLY A 1 102 ? -18.031 2.748 7.669 1.00 85.69 102 GLY A CA 1
ATOM 814 C C . GLY A 1 102 ? -17.471 3.361 8.950 1.00 85.69 102 GLY A C 1
ATOM 815 O O . GLY A 1 102 ? -16.364 3.897 8.990 1.00 85.69 102 GLY A O 1
ATOM 816 N N . VAL A 1 103 ? -18.259 3.332 10.023 1.00 89.25 103 VAL A N 1
ATOM 817 C CA . VAL A 1 103 ? -17.890 3.958 11.297 1.00 89.25 103 VAL A CA 1
ATOM 818 C C . VAL A 1 103 ? -17.812 2.920 12.403 1.00 89.25 103 VAL A C 1
ATOM 820 O O . VAL A 1 103 ? -18.825 2.366 12.825 1.00 89.25 103 VAL A O 1
ATOM 823 N N . LEU A 1 104 ? -16.597 2.711 12.910 1.00 88.81 104 LEU A N 1
ATOM 824 C CA . LEU A 1 104 ? -16.331 1.883 14.080 1.00 88.81 104 LEU A CA 1
ATOM 825 C C . LEU A 1 104 ? -16.485 2.717 15.345 1.00 88.81 104 LEU A C 1
ATOM 827 O O . LEU A 1 104 ? -15.811 3.735 15.522 1.00 88.81 104 LEU A O 1
ATOM 831 N N . ILE A 1 105 ? -17.349 2.266 16.245 1.00 93.06 105 ILE A N 1
ATOM 832 C CA . ILE A 1 105 ? -17.600 2.940 17.512 1.00 93.06 105 ILE A CA 1
ATOM 833 C C . ILE A 1 105 ? -17.157 2.011 18.639 1.00 93.06 105 ILE A C 1
ATOM 835 O O . ILE A 1 105 ? -17.554 0.852 18.689 1.00 93.06 105 ILE A O 1
ATOM 839 N N . TYR A 1 106 ? -16.354 2.524 19.565 1.00 93.12 106 TYR A N 1
ATOM 840 C CA . TYR A 1 106 ? -15.958 1.816 20.777 1.00 93.12 106 TYR A CA 1
ATOM 841 C C . TYR A 1 106 ? -16.428 2.585 21.999 1.00 93.12 106 TYR A C 1
ATOM 843 O O . TYR A 1 106 ? -16.009 3.720 22.238 1.00 93.12 106 TYR A O 1
ATOM 851 N N . GLU A 1 107 ? -17.271 1.952 22.803 1.00 95.62 107 GLU A N 1
ATOM 852 C CA . GLU A 1 107 ? -17.577 2.429 24.144 1.00 95.62 107 GLU A CA 1
ATOM 853 C C . GLU A 1 107 ? -16.520 1.887 25.106 1.00 95.62 107 GLU A C 1
ATOM 855 O O . GLU A 1 107 ? -16.363 0.672 25.249 1.00 95.62 107 GLU A O 1
ATOM 860 N N . LEU A 1 108 ? -15.772 2.794 25.735 1.00 95.94 108 LEU A N 1
ATOM 861 C CA . LEU A 1 108 ? -14.740 2.463 26.711 1.00 95.94 108 LEU A CA 1
ATOM 862 C C . LEU A 1 108 ? -15.260 2.811 28.095 1.00 95.94 108 LEU A C 1
ATOM 864 O O . LEU A 1 108 ? -15.621 3.962 28.338 1.00 95.94 108 LEU A O 1
ATOM 868 N N . GLN A 1 109 ? -15.271 1.837 28.996 1.00 96.56 109 GLN A N 1
ATOM 869 C CA . GLN A 1 109 ? -15.715 2.024 30.370 1.00 96.56 109 GLN A CA 1
ATOM 870 C C . GLN A 1 109 ? -14.658 1.502 31.338 1.00 96.56 109 GLN A C 1
ATOM 872 O O . GLN A 1 109 ? -14.311 0.323 31.308 1.00 96.56 109 GLN A O 1
ATOM 877 N N . SER A 1 110 ? -14.163 2.369 32.217 1.00 96.00 110 SER A N 1
ATOM 878 C CA . SER A 1 110 ? -13.355 1.940 33.354 1.00 96.00 110 SER A CA 1
ATOM 879 C C . SER A 1 110 ? -14.256 1.278 34.392 1.00 96.00 110 SER A C 1
ATOM 881 O O . SER A 1 110 ? -15.352 1.767 34.668 1.00 96.00 110 SER A O 1
ATOM 883 N N . ARG A 1 111 ? -13.807 0.165 34.973 1.00 93.81 111 ARG A N 1
ATOM 884 C CA . ARG A 1 111 ? -14.473 -0.481 36.107 1.00 93.81 111 ARG A CA 1
ATOM 885 C C . ARG A 1 111 ? -13.493 -1.171 37.037 1.00 93.81 111 ARG A C 1
ATOM 887 O O . ARG A 1 111 ? -12.479 -1.713 36.608 1.00 93.81 111 ARG A O 1
ATOM 894 N N . TYR A 1 112 ? -13.869 -1.264 38.305 1.00 92.94 112 TYR A N 1
ATOM 895 C CA . TYR A 1 112 ? -13.155 -2.071 39.288 1.00 92.94 112 TYR A CA 1
ATOM 896 C C . TYR A 1 112 ? -13.814 -3.442 39.461 1.00 92.94 112 TYR A C 1
ATOM 898 O O . TYR A 1 112 ? -15.024 -3.543 39.665 1.00 92.94 112 TYR A O 1
ATOM 906 N N . ASP A 1 113 ? -13.024 -4.511 39.410 1.00 89.75 113 ASP A N 1
ATOM 907 C CA . ASP A 1 113 ? -13.462 -5.866 39.733 1.00 89.75 113 ASP A CA 1
ATOM 908 C C . ASP A 1 113 ? -13.014 -6.240 41.149 1.00 89.75 113 ASP A C 1
ATOM 910 O O . ASP A 1 113 ? -11.849 -6.566 41.385 1.00 89.75 113 ASP A O 1
ATOM 914 N N . GLU A 1 114 ? -13.952 -6.226 42.099 1.00 91.12 114 GLU A N 1
ATOM 915 C CA . GLU A 1 114 ? -13.680 -6.575 43.499 1.00 91.12 114 GLU A CA 1
ATOM 916 C C . GLU A 1 114 ? -13.206 -8.025 43.679 1.00 91.12 114 GLU A C 1
ATOM 918 O O . GLU A 1 114 ? -12.445 -8.312 44.603 1.00 91.12 114 GLU A O 1
ATOM 923 N N . ASN A 1 115 ? -13.621 -8.950 42.804 1.00 91.25 115 ASN A N 1
ATOM 924 C CA . ASN A 1 115 ? -13.232 -10.358 42.918 1.00 91.25 115 ASN A CA 1
ATOM 925 C C . ASN A 1 115 ? -11.785 -10.571 42.470 1.00 91.25 115 ASN A C 1
ATOM 927 O O . ASN A 1 115 ? -11.066 -11.375 43.065 1.00 91.25 115 ASN A O 1
ATOM 931 N N . ALA A 1 116 ? -11.369 -9.863 41.418 1.00 86.44 116 ALA A N 1
ATOM 932 C CA . ALA A 1 116 ? -9.992 -9.877 40.932 1.00 86.44 116 ALA A CA 1
ATOM 933 C C . ALA A 1 116 ? -9.085 -8.885 41.683 1.00 86.44 116 ALA A C 1
ATOM 935 O O . ALA A 1 116 ? -7.864 -8.990 41.585 1.00 86.44 116 ALA A O 1
ATOM 936 N N . ASN A 1 117 ? -9.668 -7.948 42.442 1.00 90.38 117 ASN A N 1
ATOM 937 C CA . ASN A 1 117 ? -8.988 -6.811 43.065 1.00 90.38 117 ASN A CA 1
ATOM 938 C C . ASN A 1 117 ? -8.165 -6.014 42.031 1.00 90.38 117 ASN A C 1
ATOM 940 O O . ASN A 1 117 ? -7.001 -5.676 42.264 1.00 90.38 117 ASN A O 1
ATOM 944 N N . GLN A 1 118 ? -8.757 -5.776 40.859 1.00 89.81 118 GLN A N 1
ATOM 945 C CA . GLN A 1 118 ? -8.106 -5.175 39.691 1.00 89.81 118 GLN A CA 1
ATOM 946 C C . GLN A 1 118 ? -9.079 -4.269 38.933 1.00 89.81 118 GLN A C 1
ATOM 948 O O . GLN A 1 118 ? -10.267 -4.572 38.842 1.00 89.81 118 GLN A O 1
ATOM 953 N N . ALA A 1 119 ? -8.559 -3.170 38.391 1.00 92.88 119 ALA A N 1
ATOM 954 C CA . ALA A 1 119 ? -9.288 -2.274 37.504 1.00 92.88 119 ALA A CA 1
ATOM 955 C C . ALA A 1 119 ? -9.121 -2.712 36.043 1.00 92.88 119 ALA A C 1
ATOM 957 O O . ALA A 1 119 ? -8.048 -3.168 35.647 1.00 92.88 119 ALA A O 1
ATOM 958 N N . TRP A 1 120 ? -10.180 -2.559 35.257 1.00 94.81 120 TRP A N 1
ATOM 959 C CA . TRP A 1 120 ? -10.257 -2.938 33.851 1.00 94.81 120 TRP A CA 1
ATOM 960 C C . TRP A 1 120 ? -10.887 -1.819 33.035 1.00 94.81 120 TRP A C 1
ATOM 962 O O . TRP A 1 120 ? -11.688 -1.040 33.544 1.00 94.81 120 TRP A O 1
ATOM 972 N N . ILE A 1 121 ? -10.570 -1.801 31.750 1.00 96.00 121 ILE A N 1
ATOM 973 C CA . ILE A 1 121 ? -11.290 -1.054 30.730 1.00 96.00 121 ILE A CA 1
ATOM 974 C C . ILE A 1 121 ? -12.095 -2.077 29.933 1.00 96.00 121 ILE A C 1
ATOM 976 O O . ILE A 1 121 ? -11.523 -2.905 29.218 1.00 96.00 121 ILE A O 1
ATOM 980 N N . ASP A 1 122 ? -13.414 -2.039 30.075 1.00 94.69 122 ASP A N 1
ATOM 981 C CA . ASP A 1 122 ? -14.309 -2.764 29.186 1.00 94.69 122 ASP A CA 1
ATOM 982 C C . ASP A 1 122 ? -14.407 -1.992 27.866 1.00 94.69 122 ASP A C 1
ATOM 984 O O . ASP A 1 122 ? -14.640 -0.782 27.849 1.00 94.69 122 ASP A O 1
ATOM 988 N N . VAL A 1 123 ? -14.216 -2.702 26.759 1.00 93.06 123 VAL A N 1
ATOM 989 C CA . VAL A 1 123 ? -14.267 -2.147 25.409 1.00 93.06 123 VAL A CA 1
ATOM 990 C C . VAL A 1 123 ? -15.393 -2.826 24.656 1.00 93.06 123 VAL A C 1
ATOM 992 O O . VAL A 1 123 ? -15.315 -4.020 24.369 1.00 93.06 123 VAL A O 1
ATOM 995 N N . THR A 1 124 ? -16.445 -2.075 24.350 1.00 93.25 124 THR A N 1
ATOM 996 C CA . THR A 1 124 ? -17.631 -2.600 23.667 1.00 93.25 124 THR A CA 1
ATOM 997 C C . THR A 1 124 ? -17.716 -2.005 22.264 1.00 93.25 124 THR A C 1
ATOM 999 O O . THR A 1 124 ? -17.925 -0.796 22.148 1.00 93.25 124 THR A O 1
ATOM 1002 N N . PRO A 1 125 ? -17.539 -2.812 21.201 1.00 90.88 125 PRO A N 1
ATOM 1003 C CA . PRO A 1 125 ? -17.733 -2.336 19.840 1.00 90.88 125 PRO A CA 1
ATOM 1004 C C . PRO A 1 125 ? -19.228 -2.163 19.531 1.00 90.88 125 PRO A C 1
ATOM 1006 O O . PRO A 1 125 ? -20.045 -3.022 19.866 1.00 90.88 125 PRO A O 1
ATOM 1009 N N . ASP A 1 126 ? -19.571 -1.066 18.865 1.00 90.50 126 ASP A N 1
ATOM 1010 C CA . ASP A 1 126 ? -20.854 -0.832 18.205 1.00 90.50 126 ASP A CA 1
ATOM 1011 C C . ASP A 1 126 ? -20.613 -0.759 16.691 1.00 90.50 126 ASP A C 1
ATOM 1013 O O . ASP A 1 126 ? -19.938 0.141 16.187 1.00 90.50 126 ASP A O 1
ATOM 1017 N N . LEU A 1 127 ? -21.161 -1.749 15.984 1.00 87.62 127 LEU A N 1
ATOM 1018 C CA . LEU A 1 127 ? -21.003 -1.949 14.542 1.00 87.62 127 LEU A CA 1
ATOM 1019 C C . LEU A 1 127 ? -22.241 -1.492 13.755 1.00 87.62 127 LEU A C 1
ATOM 1021 O O . LEU A 1 127 ? -22.371 -1.780 12.573 1.00 87.62 127 LEU A O 1
ATOM 1025 N N . THR A 1 128 ? -23.169 -0.757 14.382 1.00 88.62 128 THR A N 1
ATOM 1026 C CA . THR A 1 128 ? -24.433 -0.331 13.745 1.00 88.62 128 THR A CA 1
ATOM 1027 C C . THR A 1 128 ? -24.220 0.462 12.446 1.00 88.62 128 THR A C 1
ATOM 1029 O O . THR A 1 128 ? -25.077 0.426 11.562 1.00 88.62 128 THR A O 1
ATOM 1032 N N . TYR A 1 129 ? -23.094 1.172 12.338 1.00 87.75 129 TYR A N 1
ATOM 1033 C CA . TYR A 1 129 ? -22.715 2.017 11.197 1.00 87.75 129 TYR A CA 1
ATOM 1034 C C . TYR A 1 129 ? -21.502 1.475 10.435 1.00 87.75 129 TYR A C 1
ATOM 1036 O O . TYR A 1 129 ? -20.880 2.202 9.661 1.00 87.75 129 TYR A O 1
ATOM 1044 N N . PHE A 1 130 ? -21.146 0.220 10.684 1.00 85.12 130 PHE A N 1
ATOM 1045 C CA . PHE A 1 130 ? -19.992 -0.441 10.109 1.00 85.12 130 PHE A CA 1
ATOM 1046 C C . PHE A 1 130 ? -20.458 -1.635 9.281 1.00 85.12 130 PHE A C 1
ATOM 1048 O O . PHE A 1 130 ? -21.252 -2.453 9.746 1.00 85.12 130 PHE A O 1
ATOM 1055 N N . ASP A 1 131 ? -19.984 -1.729 8.045 1.00 81.12 131 ASP A N 1
ATOM 1056 C CA . ASP A 1 131 ? -20.325 -2.833 7.165 1.00 81.12 131 ASP A CA 1
ATOM 1057 C C . ASP A 1 131 ? -19.347 -3.996 7.355 1.00 81.12 131 ASP A C 1
ATOM 1059 O O . ASP A 1 131 ? -18.315 -4.106 6.692 1.00 81.12 131 ASP A O 1
ATOM 1063 N N . GLU A 1 132 ? -19.702 -4.899 8.269 1.00 75.19 132 GLU A N 1
ATOM 1064 C CA . GLU A 1 132 ? -18.926 -6.112 8.540 1.00 75.19 132 GLU A CA 1
ATOM 1065 C C . GLU A 1 132 ? -18.746 -7.006 7.303 1.00 75.19 132 GLU A C 1
ATOM 1067 O O . GLU A 1 132 ? -17.796 -7.787 7.259 1.00 75.19 132 GLU A O 1
ATOM 1072 N N . SER A 1 133 ? -19.622 -6.905 6.291 1.00 67.88 133 SER A N 1
ATOM 1073 C CA . SER A 1 133 ? -19.520 -7.723 5.075 1.00 67.88 133 SER A CA 1
ATOM 1074 C C . SER A 1 133 ? -18.334 -7.337 4.187 1.00 67.88 133 SER A C 1
ATOM 1076 O O . SER A 1 133 ? -17.881 -8.155 3.387 1.00 67.88 133 SER A O 1
ATOM 1078 N N . LYS A 1 134 ? -17.788 -6.129 4.374 1.00 65.00 134 LYS A N 1
ATOM 1079 C CA . LYS A 1 134 ? -16.638 -5.606 3.624 1.00 65.00 134 LYS A CA 1
ATOM 1080 C C . LYS A 1 134 ? -15.286 -5.981 4.241 1.00 65.00 134 LYS A C 1
ATOM 1082 O O . LYS A 1 134 ? -14.244 -5.721 3.643 1.00 65.00 134 LYS A O 1
ATOM 1087 N N . LEU A 1 135 ? -15.272 -6.619 5.416 1.00 63.41 135 LEU A N 1
ATOM 1088 C CA . LEU A 1 135 ? -14.038 -7.060 6.065 1.00 63.41 135 LEU A CA 1
ATOM 1089 C C . LEU A 1 135 ? -13.434 -8.290 5.369 1.00 63.41 135 LEU A C 1
ATOM 1091 O O . LEU A 1 135 ? -14.014 -9.374 5.369 1.00 63.41 135 LEU A O 1
ATOM 1095 N N . THR A 1 136 ? -12.205 -8.154 4.871 1.00 45.47 136 THR A N 1
ATOM 1096 C CA . THR A 1 136 ? -11.411 -9.270 4.315 1.00 45.47 136 THR A CA 1
ATOM 1097 C C . THR A 1 136 ? -10.650 -10.057 5.387 1.00 45.47 136 THR A C 1
ATOM 1099 O O . THR A 1 136 ? -10.335 -11.232 5.199 1.00 45.47 136 THR A O 1
ATOM 1102 N N . VAL A 1 137 ? -10.383 -9.438 6.540 1.00 49.53 137 VAL A N 1
ATOM 1103 C CA . VAL A 1 137 ? -9.759 -10.070 7.708 1.00 49.53 137 VAL A CA 1
ATOM 1104 C C . VAL A 1 137 ? -10.544 -9.662 8.951 1.00 49.53 137 VAL A C 1
ATOM 1106 O O . VAL A 1 137 ? -10.662 -8.480 9.263 1.00 49.53 137 VAL A O 1
ATOM 1109 N N . GLN A 1 138 ? -11.083 -10.639 9.682 1.00 50.44 138 GLN A N 1
ATOM 1110 C CA . GLN A 1 138 ? -11.721 -10.374 10.971 1.00 50.44 138 GLN A CA 1
ATOM 1111 C C . GLN A 1 138 ? -10.655 -10.034 12.016 1.00 50.44 138 GLN A C 1
ATOM 1113 O O . GLN A 1 138 ? -9.955 -10.926 12.506 1.00 50.44 138 GLN A O 1
ATOM 1118 N N . GLU A 1 139 ? -10.539 -8.764 12.404 1.00 57.84 139 GLU A N 1
ATOM 1119 C CA . GLU A 1 139 ? -9.782 -8.425 13.607 1.00 57.84 139 GLU A CA 1
ATOM 1120 C C . GLU A 1 139 ? -10.569 -8.849 14.851 1.00 57.84 139 GLU A C 1
ATOM 1122 O O . GLU A 1 139 ? -11.780 -8.662 14.972 1.00 57.84 139 GLU A O 1
ATOM 1127 N N . VAL A 1 140 ? -9.857 -9.416 15.826 1.00 53.72 140 VAL A N 1
ATOM 1128 C CA . VAL A 1 140 ? -10.456 -9.976 17.051 1.00 53.72 140 VAL A CA 1
ATOM 1129 C C . VAL A 1 140 ? -11.191 -8.923 17.891 1.00 53.72 140 VAL A C 1
ATOM 1131 O O . VAL A 1 140 ? -12.044 -9.268 18.709 1.00 53.72 140 VAL A O 1
ATOM 1134 N N . PHE A 1 141 ? -10.900 -7.645 17.657 1.00 64.06 141 PHE A N 1
ATOM 1135 C CA . PHE A 1 141 ? -11.522 -6.518 18.340 1.00 64.06 141 PHE A CA 1
ATOM 1136 C C . PHE A 1 141 ? -12.925 -6.165 17.810 1.00 64.06 141 PHE A C 1
ATOM 1138 O O . PHE A 1 141 ? -13.685 -5.511 18.520 1.00 64.06 141 PHE A O 1
ATOM 1145 N N . TYR A 1 142 ? -13.297 -6.636 16.613 1.00 65.19 142 TYR A N 1
ATOM 1146 C CA . TYR A 1 142 ? -14.623 -6.402 16.025 1.00 65.19 142 TYR A CA 1
ATOM 1147 C C . TYR A 1 142 ? -15.665 -7.389 16.556 1.00 65.19 142 TYR A C 1
ATOM 1149 O O . TYR A 1 142 ? -16.806 -7.032 16.826 1.00 65.19 142 TYR A O 1
ATOM 1157 N N . ASN A 1 143 ? -15.253 -8.634 16.785 1.00 64.94 143 ASN A N 1
ATOM 1158 C CA . ASN A 1 143 ? -16.192 -9.740 16.965 1.00 64.94 143 ASN A CA 1
ATOM 1159 C C . ASN A 1 143 ? -16.764 -9.869 18.388 1.00 64.94 143 ASN A C 1
ATOM 1161 O O . ASN A 1 143 ? -17.717 -10.625 18.596 1.00 64.94 143 ASN A O 1
ATOM 1165 N N . ALA A 1 144 ? -16.159 -9.225 19.394 1.00 76.88 144 ALA A N 1
ATOM 1166 C CA . ALA A 1 144 ? -16.611 -9.348 20.779 1.00 76.88 144 ALA A CA 1
ATOM 1167 C C . ALA A 1 144 ? -16.097 -8.224 21.692 1.00 76.88 144 ALA A C 1
ATOM 1169 O O . ALA A 1 144 ? -14.942 -7.810 21.548 1.00 76.88 144 ALA A O 1
ATOM 1170 N N . PRO A 1 145 ? -16.884 -7.835 22.716 1.00 88.44 145 PRO A N 1
ATOM 1171 C CA . PRO A 1 145 ? -16.409 -6.980 23.795 1.00 88.44 145 PRO A CA 1
ATOM 1172 C C . PRO A 1 145 ? -15.120 -7.508 24.436 1.00 88.44 145 PRO A C 1
ATOM 1174 O O . PRO A 1 145 ? -14.987 -8.708 24.710 1.00 88.44 145 PRO A O 1
ATOM 1177 N N . GLN A 1 146 ? -14.180 -6.605 24.699 1.00 89.81 146 GLN A N 1
ATOM 1178 C CA . GLN A 1 146 ? -12.882 -6.901 25.300 1.00 89.81 146 GLN A CA 1
ATOM 1179 C C . GLN A 1 146 ? -12.775 -6.328 26.710 1.00 89.81 146 GLN A C 1
ATOM 1181 O O . GLN A 1 146 ? -13.515 -5.434 27.107 1.00 89.81 146 GLN A O 1
ATOM 1186 N N . GLN A 1 147 ? -11.825 -6.869 27.465 1.00 92.44 147 GLN A N 1
ATOM 1187 C CA . GLN A 1 147 ? -11.418 -6.347 28.766 1.00 92.44 147 GLN A CA 1
ATOM 1188 C C . GLN A 1 147 ? -9.919 -6.151 28.703 1.00 92.44 147 GLN A C 1
ATOM 1190 O O . GLN A 1 147 ? -9.207 -7.122 28.442 1.00 92.44 147 GLN A O 1
ATOM 1195 N N . CYS A 1 148 ? -9.472 -4.917 28.884 1.00 93.44 148 CYS A N 1
ATOM 1196 C CA . CYS A 1 148 ? -8.076 -4.517 28.782 1.00 93.44 148 CYS A CA 1
ATOM 1197 C C . CYS A 1 148 ? -7.622 -3.888 30.095 1.00 93.44 148 CYS A C 1
ATOM 1199 O O . CYS A 1 148 ? -8.414 -3.271 30.803 1.00 93.44 148 CYS A O 1
ATOM 1201 N N . SER A 1 149 ? -6.349 -4.053 30.435 1.00 94.00 149 SER A N 1
ATOM 1202 C CA . SER A 1 149 ? -5.775 -3.505 31.666 1.00 94.00 149 SER A CA 1
ATOM 1203 C C . SER A 1 149 ? -5.625 -1.987 31.570 1.00 94.00 149 SER A C 1
ATOM 1205 O O . SER A 1 149 ? -5.968 -1.262 32.499 1.00 94.00 149 SER A O 1
ATOM 1207 N N . SER A 1 150 ? -5.169 -1.480 30.423 1.00 93.88 150 SER A N 1
ATOM 1208 C CA . SER A 1 150 ? -4.971 -0.045 30.211 1.00 93.88 150 SER A CA 1
ATOM 1209 C C . SER A 1 150 ? -5.055 0.350 28.740 1.00 93.88 150 SER A C 1
ATOM 1211 O O . SER A 1 150 ? -5.034 -0.498 27.848 1.00 93.88 150 SER A O 1
ATOM 1213 N N . VAL A 1 151 ? -5.114 1.657 28.487 1.00 93.81 151 VAL A N 1
ATOM 1214 C CA . VAL A 1 151 ? -4.809 2.267 27.190 1.00 93.81 151 VAL A CA 1
ATOM 1215 C C . VAL A 1 151 ? -3.662 3.250 27.391 1.00 93.81 151 VAL A C 1
ATOM 1217 O O . VAL A 1 151 ? -3.606 3.935 28.409 1.00 93.81 151 VAL A O 1
ATOM 1220 N N . ALA A 1 152 ? -2.711 3.290 26.461 1.00 91.56 152 ALA A N 1
ATOM 1221 C CA . ALA A 1 152 ? -1.550 4.166 26.557 1.00 91.56 152 ALA A CA 1
ATOM 1222 C C . ALA A 1 152 ? -1.114 4.686 25.186 1.00 91.56 152 ALA A C 1
ATOM 1224 O O . ALA A 1 152 ? -1.295 4.030 24.161 1.00 91.56 152 ALA A O 1
ATOM 1225 N N . LYS A 1 153 ? -0.483 5.861 25.182 1.00 90.50 153 LYS A N 1
ATOM 1226 C CA . LYS A 1 153 ? 0.171 6.431 24.003 1.00 90.50 153 LYS A CA 1
ATOM 1227 C C . LYS A 1 153 ? 1.552 5.797 23.822 1.00 90.50 153 LYS A C 1
ATOM 1229 O O . LYS A 1 153 ? 2.463 6.053 24.608 1.00 90.50 153 LYS A O 1
ATOM 1234 N N . THR A 1 154 ? 1.731 4.982 22.786 1.00 81.56 154 THR A N 1
ATOM 1235 C CA . THR A 1 154 ? 2.990 4.280 22.501 1.00 81.56 154 THR A CA 1
ATOM 1236 C C . THR A 1 154 ? 3.790 5.034 21.439 1.00 81.56 154 THR A C 1
ATOM 1238 O O . THR A 1 154 ? 3.723 4.715 20.254 1.00 81.56 154 THR A O 1
ATOM 1241 N N . VAL A 1 155 ? 4.574 6.034 21.857 1.00 78.88 155 VAL A N 1
ATOM 1242 C CA . VAL A 1 155 ? 5.337 6.912 20.941 1.00 78.88 155 VAL A CA 1
ATOM 1243 C C . VAL A 1 155 ? 6.263 6.126 20.008 1.00 78.88 155 VAL A C 1
ATOM 1245 O O . VAL A 1 155 ? 6.289 6.396 18.814 1.00 78.88 155 VAL A O 1
ATOM 1248 N N . GLU A 1 156 ? 6.965 5.110 20.517 1.00 73.19 156 GLU A N 1
ATOM 1249 C CA . GLU A 1 156 ? 7.891 4.283 19.721 1.00 73.19 156 GLU A CA 1
ATOM 1250 C C . GLU A 1 156 ? 7.205 3.531 18.576 1.00 73.19 156 GLU A C 1
ATOM 1252 O O . GLU A 1 156 ? 7.829 3.242 17.559 1.00 73.19 156 GLU A O 1
ATOM 1257 N N . ARG A 1 157 ? 5.919 3.210 18.747 1.00 70.12 157 ARG A N 1
ATOM 1258 C CA . ARG A 1 157 ? 5.120 2.492 17.753 1.00 70.12 157 ARG A CA 1
ATOM 1259 C C . ARG A 1 157 ? 4.176 3.405 16.984 1.00 70.12 157 ARG A C 1
ATOM 1261 O O . ARG A 1 157 ? 3.503 2.918 16.088 1.00 70.12 157 ARG A O 1
ATOM 1268 N N . GLY A 1 158 ? 4.104 4.690 17.329 1.00 80.38 158 GLY A N 1
ATOM 1269 C CA . GLY A 1 158 ? 3.270 5.674 16.643 1.00 80.38 158 GLY A CA 1
ATOM 1270 C C . GLY A 1 158 ? 1.760 5.487 16.814 1.00 80.38 158 GLY A C 1
ATOM 1271 O O . GLY A 1 158 ? 1.021 5.977 15.973 1.00 80.38 158 GLY A O 1
ATOM 1272 N N . HIS A 1 159 ? 1.281 4.793 17.856 1.00 85.44 159 HIS A N 1
ATOM 1273 C CA . HIS A 1 159 ? -0.151 4.504 18.054 1.00 85.44 159 HIS A CA 1
ATOM 1274 C C . HIS A 1 159 ? -0.588 4.650 19.517 1.00 85.44 159 HIS A C 1
ATOM 1276 O O . HIS A 1 159 ? 0.220 4.510 20.439 1.00 85.44 159 HIS A O 1
ATOM 1282 N N . TYR A 1 160 ? -1.882 4.886 19.734 1.00 89.94 160 TYR A N 1
ATOM 1283 C CA . TYR A 1 160 ? -2.543 4.575 21.003 1.00 89.94 160 TYR A CA 1
ATOM 1284 C C . TYR A 1 160 ? -2.833 3.076 21.046 1.00 89.94 160 TYR A C 1
ATOM 1286 O O . TYR A 1 160 ? -3.307 2.517 20.060 1.00 89.94 160 TYR A O 1
ATOM 1294 N N . THR A 1 161 ? -2.548 2.428 22.171 1.00 90.62 161 THR A N 1
ATOM 1295 C CA . THR A 1 161 ? -2.574 0.966 22.291 1.00 90.62 161 THR A CA 1
ATOM 1296 C C . THR A 1 161 ? -3.340 0.555 23.540 1.00 90.62 161 THR A C 1
ATOM 1298 O O . THR A 1 161 ? -3.050 1.058 24.629 1.00 90.62 161 THR A O 1
ATOM 1301 N N . PHE A 1 162 ? -4.289 -0.371 23.404 1.00 92.19 162 PHE A N 1
ATOM 1302 C CA . PHE A 1 162 ? -4.825 -1.118 24.538 1.00 92.19 162 PHE A CA 1
ATOM 1303 C C . PHE A 1 162 ? -3.850 -2.215 24.949 1.00 92.19 162 PHE A C 1
ATOM 1305 O O . PHE A 1 162 ? -3.360 -2.950 24.095 1.00 92.19 162 PHE A O 1
ATOM 1312 N N . ASN A 1 163 ? -3.611 -2.357 26.250 1.00 91.75 163 ASN A N 1
ATOM 1313 C CA . ASN A 1 163 ? -2.654 -3.312 26.797 1.00 91.75 163 ASN A CA 1
ATOM 1314 C C . ASN A 1 163 ? -3.346 -4.370 27.658 1.00 91.75 163 ASN A C 1
ATOM 1316 O O . ASN A 1 163 ? -4.323 -4.097 28.360 1.00 91.75 163 ASN A O 1
ATOM 1320 N N . GLU A 1 164 ? -2.771 -5.567 27.627 1.00 91.88 164 GLU A N 1
ATOM 1321 C CA . GLU A 1 164 ? -3.157 -6.761 28.376 1.00 91.88 164 GLU A CA 1
ATOM 1322 C C . GLU A 1 164 ? -4.651 -7.071 28.236 1.00 91.88 164 GLU A C 1
ATOM 1324 O O . GLU A 1 164 ? -5.383 -7.208 29.218 1.00 91.88 164 GLU A O 1
ATOM 1329 N N . CYS A 1 165 ? -5.125 -7.146 26.993 1.00 89.62 165 CYS A N 1
ATOM 1330 C CA . CYS A 1 165 ? -6.509 -7.490 26.722 1.00 89.62 165 CYS A CA 1
ATOM 1331 C C . CYS A 1 165 ? -6.751 -8.999 26.833 1.00 89.62 165 CYS A C 1
ATOM 1333 O O . CYS A 1 165 ? -5.870 -9.832 26.613 1.00 89.62 165 CYS A O 1
ATOM 1335 N N . ARG A 1 166 ? -7.997 -9.375 27.131 1.00 86.62 166 ARG A N 1
ATOM 1336 C CA . ARG A 1 166 ? -8.400 -10.778 27.314 1.00 86.62 166 ARG A CA 1
ATOM 1337 C C . ARG A 1 166 ? -8.005 -11.693 26.151 1.00 86.62 166 ARG A C 1
ATOM 1339 O O . ARG A 1 166 ? -7.687 -12.858 26.383 1.00 86.62 166 ARG A O 1
ATOM 1346 N N . THR A 1 167 ? -8.091 -11.205 24.916 1.00 80.25 167 THR A N 1
ATOM 1347 C CA . THR A 1 167 ? -7.832 -12.019 23.719 1.00 80.25 167 THR A CA 1
ATOM 1348 C C . THR A 1 167 ? -6.456 -11.790 23.101 1.00 80.25 167 THR A C 1
ATOM 1350 O O . THR A 1 167 ? -5.949 -12.717 22.478 1.00 80.25 167 THR A O 1
ATOM 1353 N N . HIS A 1 168 ? -5.841 -10.615 23.280 1.00 81.00 168 HIS A N 1
ATOM 1354 C CA . HIS A 1 168 ? -4.474 -10.316 22.834 1.00 81.00 168 HIS A CA 1
ATOM 1355 C C . HIS A 1 168 ? -3.755 -9.409 23.823 1.00 81.00 168 HIS A C 1
ATOM 1357 O O . HIS A 1 168 ? -4.365 -8.606 24.520 1.00 81.00 168 HIS A O 1
ATOM 1363 N N . TRP A 1 169 ? -2.428 -9.507 23.827 1.00 80.75 169 TRP A N 1
ATOM 1364 C CA . TRP A 1 169 ? -1.597 -8.720 24.724 1.00 80.75 169 TRP A CA 1
ATOM 1365 C C . TRP A 1 169 ? -1.627 -7.219 24.416 1.00 80.75 169 TRP A C 1
ATOM 1367 O O . TRP A 1 169 ? -1.652 -6.423 25.341 1.00 80.75 169 TRP A O 1
ATOM 1377 N N . GLU A 1 170 ? -1.650 -6.818 23.147 1.00 85.69 170 GLU A N 1
ATOM 1378 C CA . GLU A 1 170 ? -1.655 -5.411 22.737 1.00 85.69 170 GLU A CA 1
ATOM 1379 C C . GLU A 1 170 ? -2.547 -5.239 21.505 1.00 85.69 170 GLU A C 1
ATOM 1381 O O . GLU A 1 170 ? -2.491 -6.062 20.590 1.00 85.69 170 GLU A O 1
ATOM 1386 N N . PHE A 1 171 ? -3.338 -4.165 21.471 1.00 84.12 171 PHE A N 1
ATOM 1387 C CA . PHE A 1 171 ? -4.153 -3.792 20.314 1.00 84.12 171 PHE A CA 1
ATOM 1388 C C . PHE A 1 171 ? -3.969 -2.314 19.959 1.00 84.12 171 PHE A C 1
ATOM 1390 O O . PHE A 1 171 ? -4.230 -1.459 20.808 1.00 84.12 171 PHE A O 1
ATOM 1397 N N . PRO A 1 172 ? -3.559 -1.986 18.724 1.00 86.00 172 PRO A N 1
ATOM 1398 C CA . PRO A 1 172 ? -3.521 -0.603 18.267 1.00 86.00 172 PRO A CA 1
ATOM 1399 C C . PRO A 1 172 ? -4.948 -0.063 18.076 1.00 86.00 172 PRO A C 1
ATOM 1401 O O . PRO A 1 172 ? -5.788 -0.712 17.462 1.00 86.00 172 PRO A O 1
ATOM 1404 N N . LEU A 1 173 ? -5.217 1.136 18.590 1.00 85.75 173 LEU A N 1
ATOM 1405 C CA . LEU A 1 173 ? -6.505 1.827 18.483 1.00 85.75 173 LEU A CA 1
ATOM 1406 C C . LEU A 1 173 ? -6.520 2.782 17.274 1.00 85.75 173 LEU A C 1
ATOM 1408 O O . LEU A 1 173 ? -7.266 2.572 16.315 1.00 85.75 173 LEU A O 1
ATOM 1412 N N . PHE A 1 174 ? -5.663 3.807 17.290 1.00 84.62 174 PHE A N 1
ATOM 1413 C CA . PHE A 1 174 ? -5.422 4.716 16.161 1.00 84.62 174 PHE A CA 1
ATOM 1414 C C . PHE A 1 174 ? -4.005 5.322 16.216 1.00 84.62 174 PHE A C 1
ATOM 1416 O O . PHE A 1 174 ? -3.384 5.315 17.288 1.00 84.62 174 PHE A O 1
ATOM 1423 N N . PRO A 1 175 ? -3.460 5.805 15.080 1.00 82.56 175 PRO A N 1
ATOM 1424 C CA . PRO A 1 175 ? -2.130 6.408 15.032 1.00 82.56 175 PRO A CA 1
ATOM 1425 C C . PRO A 1 175 ? -2.046 7.712 15.834 1.00 82.56 175 PRO A C 1
ATOM 1427 O O . PRO A 1 175 ? -3.033 8.418 16.036 1.00 82.56 175 PRO A O 1
ATOM 1430 N N . ILE A 1 176 ? -0.842 8.044 16.292 1.00 83.56 176 ILE A N 1
ATOM 1431 C CA . ILE A 1 176 ? -0.533 9.343 16.893 1.00 83.56 176 ILE A CA 1
ATOM 1432 C C . ILE A 1 176 ? -0.354 10.340 15.749 1.00 83.56 176 ILE A C 1
ATOM 1434 O O . ILE A 1 176 ? 0.610 10.244 14.994 1.00 83.56 176 ILE A O 1
ATOM 1438 N N . VAL A 1 177 ? -1.269 11.300 15.648 1.00 84.50 177 VAL A N 1
ATOM 1439 C CA . VAL A 1 177 ? -1.266 12.340 14.611 1.00 84.50 177 VAL A CA 1
ATOM 1440 C C . VAL A 1 177 ? -1.160 13.729 15.237 1.00 84.50 177 VAL A C 1
ATOM 1442 O O . VAL A 1 177 ? -1.624 13.952 16.355 1.00 84.50 177 VAL A O 1
ATOM 1445 N N . GLU A 1 178 ? -0.531 14.666 14.524 1.00 79.69 178 GLU A N 1
ATOM 1446 C CA . GLU A 1 178 ? -0.442 16.077 14.941 1.00 79.69 178 GLU A CA 1
ATOM 1447 C C . GLU A 1 178 ? -1.655 16.901 14.479 1.00 79.69 178 GLU A C 1
ATOM 1449 O O . GLU A 1 178 ? -1.947 17.952 15.050 1.00 79.69 178 GLU A O 1
ATOM 1454 N N . LYS A 1 179 ? -2.372 16.425 13.453 1.00 83.06 179 LYS A N 1
ATOM 1455 C CA . LYS A 1 179 ? -3.528 17.103 12.863 1.00 83.06 179 LYS A CA 1
ATOM 1456 C C . LYS A 1 179 ? -4.751 16.970 13.777 1.00 83.06 179 LYS A C 1
ATOM 1458 O O . LYS A 1 179 ? -5.139 15.866 14.162 1.00 83.06 179 LYS A O 1
ATOM 1463 N N . THR A 1 180 ? -5.380 18.101 14.091 1.00 86.12 180 THR A N 1
ATOM 1464 C CA . THR A 1 180 ? -6.615 18.169 14.887 1.00 86.12 180 THR A CA 1
ATOM 1465 C C . THR A 1 180 ? -7.795 18.628 14.037 1.00 86.12 180 THR A C 1
ATOM 1467 O O . THR A 1 180 ? -7.624 19.516 13.205 1.00 86.12 180 THR A O 1
ATOM 1470 N N . LEU A 1 181 ? -8.984 18.073 14.276 1.00 85.00 181 LEU A N 1
ATOM 1471 C CA . LEU A 1 181 ? -10.241 18.483 13.632 1.00 85.00 181 LEU A CA 1
ATOM 1472 C C . LEU A 1 181 ? -10.992 19.506 14.490 1.00 85.00 181 LEU A C 1
ATOM 1474 O O . LEU A 1 181 ? -10.960 19.412 15.719 1.00 85.00 181 LEU A O 1
ATOM 1478 N N . ALA A 1 182 ? -11.718 20.435 13.864 1.00 87.00 182 ALA A N 1
ATOM 1479 C CA . ALA A 1 182 ? -12.797 21.150 14.540 1.00 87.00 182 ALA A CA 1
ATOM 1480 C C . ALA A 1 182 ? -14.103 20.348 14.429 1.00 87.00 182 ALA A C 1
ATOM 1482 O O . ALA A 1 182 ? -14.297 19.578 13.489 1.00 87.00 182 ALA A O 1
ATOM 1483 N N . TYR A 1 183 ? -15.024 20.526 15.379 1.00 85.81 183 TYR A N 1
ATOM 1484 C CA . TYR A 1 183 ? -16.300 19.802 15.351 1.00 85.81 183 TYR A CA 1
ATOM 1485 C C . TYR A 1 183 ? -17.126 20.148 14.105 1.00 85.81 183 TYR A C 1
ATOM 1487 O O . TYR A 1 183 ? -17.805 19.292 13.541 1.00 85.81 183 TYR A O 1
ATOM 1495 N N . GLU A 1 184 ? -17.025 21.391 13.634 1.00 83.56 184 GLU A N 1
ATOM 1496 C CA . GLU A 1 184 ? -17.675 21.872 12.419 1.00 83.56 184 GLU A CA 1
ATOM 1497 C C . GLU A 1 184 ? -17.236 21.090 11.174 1.00 83.56 184 GLU A C 1
ATOM 1499 O O . GLU A 1 184 ? -18.088 20.777 10.343 1.00 83.56 184 GLU A O 1
ATOM 1504 N N . ASP A 1 185 ? -15.957 20.711 11.086 1.00 80.00 185 ASP A N 1
ATOM 1505 C CA . ASP A 1 185 ? -15.400 19.934 9.968 1.00 80.00 185 ASP A CA 1
ATOM 1506 C C . ASP A 1 185 ? -15.930 18.490 9.958 1.00 80.00 185 ASP A C 1
ATOM 1508 O O . ASP A 1 185 ? -15.990 17.832 8.917 1.00 80.00 185 ASP A O 1
ATOM 1512 N N . ILE A 1 186 ? -16.354 17.993 11.125 1.00 82.81 186 ILE A N 1
ATOM 1513 C CA . ILE A 1 186 ? -16.913 16.650 11.291 1.00 82.81 186 ILE A CA 1
ATOM 1514 C C . ILE A 1 186 ? -18.368 16.607 10.817 1.00 82.81 186 ILE A C 1
ATOM 1516 O O . ILE A 1 186 ? -18.752 15.654 10.142 1.00 82.81 186 ILE A O 1
ATOM 1520 N N . ILE A 1 187 ? -19.169 17.623 11.165 1.00 84.12 187 ILE A N 1
ATOM 1521 C CA . ILE A 1 187 ? -20.614 17.664 10.872 1.00 84.12 187 ILE A CA 1
ATOM 1522 C C . ILE A 1 187 ? -20.962 18.351 9.545 1.00 84.12 187 ILE A C 1
ATOM 1524 O O . ILE A 1 187 ? -22.058 18.156 9.031 1.00 84.12 187 ILE A O 1
ATOM 1528 N N . ASN A 1 188 ? -20.062 19.177 9.010 1.00 74.75 188 ASN A N 1
ATOM 1529 C CA . ASN A 1 188 ? -20.205 19.855 7.726 1.00 74.75 188 ASN A CA 1
ATOM 1530 C C . ASN A 1 188 ? -18.866 19.777 6.988 1.00 74.75 188 ASN A C 1
ATOM 1532 O O . ASN A 1 188 ? -18.135 20.771 6.961 1.00 74.75 188 ASN A O 1
ATOM 1536 N N . PRO A 1 189 ? -18.519 18.621 6.395 1.00 62.22 189 PRO A N 1
ATOM 1537 C CA . PRO A 1 189 ? -17.304 18.525 5.604 1.00 62.22 189 PRO A CA 1
ATOM 1538 C C . PRO A 1 189 ? -17.382 19.575 4.493 1.00 62.22 189 PRO A C 1
ATOM 1540 O O . PRO A 1 189 ? -18.272 19.526 3.641 1.00 62.22 189 PRO A O 1
ATOM 1543 N N . ASN A 1 190 ? -16.501 20.576 4.538 1.00 49.78 190 ASN A N 1
ATOM 1544 C CA . ASN A 1 190 ? -16.460 21.616 3.522 1.00 49.78 190 ASN A CA 1
ATOM 1545 C C . ASN A 1 190 ? -16.166 20.935 2.169 1.00 49.78 190 ASN A C 1
ATOM 1547 O O . ASN A 1 190 ? -15.107 20.322 2.035 1.00 49.78 190 ASN A O 1
ATOM 1551 N N . PRO A 1 191 ? -17.055 21.003 1.160 1.00 50.28 191 PRO A N 1
ATOM 1552 C CA . PRO A 1 191 ? -16.889 20.240 -0.079 1.00 50.28 191 PRO A CA 1
ATOM 1553 C C . PRO A 1 191 ? -15.777 20.771 -1.007 1.00 50.28 191 PRO A C 1
ATOM 1555 O O . PRO A 1 191 ? -15.757 20.434 -2.185 1.00 50.28 191 PRO A O 1
ATOM 1558 N N . GLN A 1 192 ? -14.882 21.637 -0.519 1.00 46.38 192 GLN A N 1
ATOM 1559 C CA . GLN A 1 192 ? -13.886 22.349 -1.327 1.00 46.38 192 GLN A CA 1
ATOM 1560 C C . GLN A 1 192 ? -12.457 22.308 -0.770 1.00 46.38 192 GLN A C 1
ATOM 1562 O O . GLN A 1 192 ? -11.663 23.188 -1.094 1.00 46.38 192 GLN A O 1
ATOM 1567 N N . GLU A 1 193 ? -12.090 21.316 0.040 1.00 49.69 193 GLU A N 1
ATOM 1568 C CA . GLU A 1 193 ? -10.658 21.024 0.155 1.00 49.69 193 GLU A CA 1
ATOM 1569 C C . GLU A 1 193 ? -10.233 20.243 -1.089 1.00 49.69 193 GLU A C 1
ATOM 1571 O O . GLU A 1 193 ? -10.704 19.129 -1.316 1.00 49.69 193 GLU A O 1
ATOM 1576 N N . GLU A 1 194 ? -9.410 20.894 -1.922 1.00 51.88 194 GLU A N 1
ATOM 1577 C CA . GLU A 1 194 ? -8.630 20.263 -2.987 1.00 51.88 194 GLU A CA 1
ATOM 1578 C C . GLU A 1 194 ? -8.047 18.966 -2.429 1.00 51.88 194 GLU A C 1
ATOM 1580 O O . GLU A 1 194 ? -7.261 18.970 -1.481 1.00 51.88 194 GLU A O 1
ATOM 1585 N N . THR A 1 195 ? -8.531 17.846 -2.951 1.00 57.78 195 THR A N 1
ATOM 1586 C CA . THR A 1 195 ? -8.165 16.523 -2.468 1.00 57.78 195 THR A CA 1
ATOM 1587 C C . THR A 1 195 ? -6.725 16.262 -2.857 1.00 57.78 195 THR A C 1
ATOM 1589 O O . THR A 1 195 ? -6.417 16.007 -4.022 1.00 57.78 195 THR A O 1
ATOM 1592 N N . GLU A 1 196 ? -5.839 16.344 -1.874 1.00 69.50 196 GLU A N 1
ATOM 1593 C CA . GLU A 1 196 ? -4.479 15.858 -2.014 1.00 69.50 196 GLU A CA 1
ATOM 1594 C C . GLU A 1 196 ? -4.529 14.349 -2.290 1.00 69.50 196 GLU A C 1
ATOM 1596 O O . GLU A 1 196 ? -5.284 13.603 -1.661 1.00 69.50 196 GLU A O 1
ATOM 1601 N N . VAL A 1 197 ? -3.759 13.904 -3.279 1.00 75.62 197 VAL A N 1
ATOM 1602 C CA . VAL A 1 197 ? -3.654 12.487 -3.628 1.00 75.62 197 VAL A CA 1
ATOM 1603 C C . VAL A 1 197 ? -3.110 11.720 -2.434 1.00 75.62 197 VAL A C 1
ATOM 1605 O O . VAL A 1 197 ? -2.011 12.006 -1.954 1.00 75.62 197 VAL A O 1
ATOM 1608 N N . ILE A 1 198 ? -3.838 10.701 -1.990 1.00 77.50 198 ILE A N 1
ATOM 1609 C CA . ILE A 1 198 ? -3.460 9.946 -0.802 1.00 77.50 198 ILE A CA 1
ATOM 1610 C C . ILE A 1 198 ? -2.610 8.747 -1.217 1.00 77.50 198 ILE A C 1
ATOM 1612 O O . ILE A 1 198 ? -3.021 7.889 -2.003 1.00 77.50 198 ILE A O 1
ATOM 1616 N N . ALA A 1 199 ? -1.408 8.657 -0.652 1.00 75.69 199 ALA A N 1
ATOM 1617 C CA . ALA A 1 199 ? -0.564 7.485 -0.825 1.00 75.69 199 ALA A CA 1
ATOM 1618 C C . ALA A 1 199 ? -1.283 6.214 -0.335 1.00 75.69 199 ALA A C 1
ATOM 1620 O O . ALA A 1 199 ? -1.993 6.200 0.668 1.00 75.69 199 ALA A O 1
ATOM 1621 N N . GLY A 1 200 ? -1.095 5.117 -1.058 1.00 67.88 200 GLY A N 1
ATOM 1622 C CA . GLY A 1 200 ? -1.676 3.813 -0.768 1.00 67.88 200 GLY A CA 1
ATOM 1623 C C . GLY A 1 200 ? -3.065 3.564 -1.356 1.00 67.88 200 GLY A C 1
ATOM 1624 O O . GLY A 1 200 ? -3.421 2.387 -1.437 1.00 67.88 200 GLY A O 1
ATOM 1625 N N . HIS A 1 201 ? -3.790 4.601 -1.793 1.00 76.31 201 HIS A N 1
ATOM 1626 C CA . HIS A 1 201 ? -5.135 4.491 -2.371 1.00 76.31 201 HIS A CA 1
ATOM 1627 C C . HIS A 1 201 ? -5.105 4.073 -3.844 1.00 76.31 201 HIS A C 1
ATOM 1629 O O . HIS A 1 201 ? -4.097 4.266 -4.536 1.00 76.31 201 HIS A O 1
ATOM 1635 N N . TYR A 1 202 ? -6.213 3.490 -4.302 1.00 79.12 202 TYR A N 1
ATOM 1636 C CA . TYR A 1 202 ? -6.444 3.168 -5.703 1.00 79.12 202 TYR A CA 1
ATOM 1637 C C . TYR A 1 202 ? -7.270 4.265 -6.359 1.00 79.12 202 TYR A C 1
ATOM 1639 O O . TYR A 1 202 ? -8.215 4.763 -5.760 1.00 79.12 202 TYR A O 1
ATOM 1647 N N . TYR A 1 203 ? -6.893 4.630 -7.578 1.00 81.25 203 TYR A N 1
ATOM 1648 C CA . TYR A 1 203 ? -7.591 5.622 -8.386 1.00 81.25 203 TYR A CA 1
ATOM 1649 C C . TYR A 1 203 ? -7.778 5.077 -9.792 1.00 81.25 203 TYR A C 1
ATOM 1651 O O . TYR A 1 203 ? -6.870 4.437 -10.331 1.00 81.25 203 TYR A O 1
ATOM 1659 N N . ASN A 1 204 ? -8.915 5.368 -10.417 1.00 83.19 204 ASN A N 1
ATOM 1660 C CA . ASN A 1 204 ? -9.053 5.157 -11.849 1.00 83.19 204 ASN A CA 1
ATOM 1661 C C . ASN A 1 204 ? -8.135 6.138 -12.591 1.00 83.19 204 ASN A C 1
ATOM 1663 O O . ASN A 1 204 ? -8.196 7.346 -12.363 1.00 83.19 204 ASN A O 1
ATOM 1667 N N . LEU A 1 205 ? -7.261 5.622 -13.459 1.00 82.31 205 LEU A N 1
ATOM 1668 C CA . LEU A 1 205 ? -6.246 6.439 -14.117 1.00 82.31 205 LEU A CA 1
ATOM 1669 C C . LEU A 1 205 ? -6.874 7.563 -14.958 1.00 82.31 205 LEU A C 1
ATOM 1671 O O . LEU A 1 205 ? -6.336 8.666 -14.972 1.00 82.31 205 LEU A O 1
ATOM 1675 N N . THR A 1 206 ? -8.014 7.323 -15.617 1.00 81.75 206 THR A N 1
ATOM 1676 C CA . THR A 1 206 ? -8.682 8.349 -16.445 1.00 81.75 206 THR A CA 1
ATOM 1677 C C . THR A 1 206 ? -9.235 9.519 -15.656 1.00 81.75 206 THR A C 1
ATOM 1679 O O . THR A 1 206 ? -9.395 10.595 -16.219 1.00 81.75 206 THR A O 1
ATOM 1682 N N . ASP A 1 207 ? -9.529 9.311 -14.378 1.00 76.50 207 ASP A N 1
ATOM 1683 C CA . ASP A 1 207 ? -10.197 10.310 -13.544 1.00 76.50 207 ASP A CA 1
ATOM 1684 C C . ASP A 1 207 ? -9.180 11.151 -12.759 1.00 76.50 207 ASP A C 1
ATOM 1686 O O . ASP A 1 207 ? -9.541 12.020 -11.967 1.00 76.50 207 ASP A O 1
ATOM 1690 N N . PHE A 1 208 ? -7.894 10.843 -12.938 1.00 75.75 208 PHE A N 1
ATOM 1691 C CA . PHE A 1 208 ? -6.845 11.243 -12.020 1.00 75.75 208 PHE A CA 1
ATOM 1692 C C . PHE A 1 208 ? -5.578 11.760 -12.711 1.00 75.75 208 PHE A C 1
ATOM 1694 O O . PHE A 1 208 ? -4.817 12.489 -12.078 1.00 75.75 208 PHE A O 1
ATOM 1701 N N . THR A 1 209 ? -5.317 11.449 -13.987 1.00 81.06 209 THR A N 1
ATOM 1702 C CA . THR A 1 209 ? -4.108 11.948 -14.661 1.00 81.06 209 THR A CA 1
ATOM 1703 C C . THR A 1 209 ? -4.332 12.481 -16.067 1.00 81.06 209 THR A C 1
ATOM 1705 O O . THR A 1 209 ? -5.037 11.880 -16.872 1.00 81.06 209 THR A O 1
ATOM 1708 N N . GLU A 1 210 ? -3.616 13.562 -16.384 1.00 76.38 210 GLU A N 1
ATOM 1709 C CA . GLU A 1 210 ? -3.506 14.086 -17.747 1.00 76.38 210 GLU A CA 1
ATOM 1710 C C . GLU A 1 210 ? -2.599 13.210 -18.623 1.00 76.38 210 GLU A C 1
ATOM 1712 O O . GLU A 1 210 ? -2.888 12.979 -19.799 1.00 76.38 210 GLU A O 1
ATOM 1717 N N . GLU A 1 211 ? -1.484 12.715 -18.067 1.00 85.56 211 GLU A N 1
ATOM 1718 C CA . GLU A 1 211 ? -0.525 11.899 -18.808 1.00 85.56 211 GLU A CA 1
ATOM 1719 C C . GLU A 1 211 ? 0.279 10.933 -17.916 1.00 85.56 211 GLU A C 1
ATOM 1721 O O . GLU A 1 211 ? 0.753 11.264 -16.825 1.00 85.56 211 GLU A O 1
ATOM 1726 N N . LEU A 1 212 ? 0.470 9.715 -18.433 1.00 89.81 212 LEU A N 1
ATOM 1727 C CA . LEU A 1 212 ? 1.222 8.627 -17.815 1.00 89.81 212 LEU A CA 1
ATOM 1728 C C . LEU A 1 212 ? 2.640 8.541 -18.382 1.00 89.81 212 LEU A C 1
ATOM 1730 O O . LEU A 1 212 ? 2.827 8.335 -19.578 1.00 89.81 212 LEU A O 1
ATOM 1734 N N . PHE A 1 213 ? 3.643 8.540 -17.509 1.00 92.12 213 PHE A N 1
ATOM 1735 C CA . PHE A 1 213 ? 5.056 8.439 -17.859 1.00 92.12 213 PHE A CA 1
ATOM 1736 C C . PHE A 1 213 ? 5.709 7.176 -17.304 1.00 92.12 213 PHE A C 1
ATOM 1738 O O . PHE A 1 213 ? 5.514 6.797 -16.152 1.00 92.12 213 PHE A O 1
ATOM 1745 N N . LEU A 1 214 ? 6.604 6.570 -18.085 1.00 87.00 214 LEU A N 1
ATOM 1746 C CA . LEU A 1 214 ? 7.427 5.441 -17.618 1.00 87.00 214 LEU A CA 1
ATOM 1747 C C . LEU A 1 214 ? 8.702 5.882 -16.878 1.00 87.00 214 LEU A C 1
ATOM 1749 O O . LEU A 1 214 ? 9.472 5.059 -16.382 1.00 87.00 214 LEU A O 1
ATOM 1753 N N . SER A 1 215 ? 8.980 7.186 -16.834 1.00 88.56 215 SER A N 1
ATOM 1754 C CA . SER A 1 215 ? 10.193 7.739 -16.235 1.00 88.56 215 SER A CA 1
ATOM 1755 C C . SER A 1 215 ? 9.899 8.998 -15.433 1.00 88.56 215 SER A C 1
ATOM 1757 O O . SER A 1 215 ? 9.354 9.956 -15.976 1.00 88.56 215 SER A O 1
ATOM 1759 N N . LYS A 1 216 ? 10.382 9.041 -14.181 1.00 90.12 216 LYS A N 1
ATOM 1760 C CA . LYS A 1 216 ? 10.329 10.239 -13.324 1.00 90.12 216 LYS A CA 1
ATOM 1761 C C . LYS A 1 216 ? 10.939 11.452 -14.027 1.00 90.12 216 LYS A C 1
ATOM 1763 O O . LYS A 1 216 ? 10.424 12.553 -13.912 1.00 90.12 216 LYS A O 1
ATOM 1768 N N . LYS A 1 217 ? 12.030 11.245 -14.776 1.00 92.81 217 LYS A N 1
ATOM 1769 C CA . LYS A 1 217 ? 12.725 12.316 -15.497 1.00 92.81 217 LYS A CA 1
ATOM 1770 C C . LYS A 1 217 ? 11.835 12.946 -16.569 1.00 92.81 217 LYS A C 1
ATOM 1772 O O . LYS A 1 217 ? 11.746 14.165 -16.611 1.00 92.81 217 LYS A O 1
ATOM 1777 N N . ASP A 1 218 ? 11.193 12.133 -17.408 1.00 92.94 218 ASP A N 1
ATOM 1778 C CA . ASP A 1 218 ? 10.318 12.661 -18.463 1.00 92.94 218 ASP A CA 1
ATOM 1779 C C . ASP A 1 218 ? 9.093 13.350 -17.861 1.00 92.94 218 ASP A C 1
ATOM 1781 O O . ASP A 1 218 ? 8.740 14.431 -18.310 1.00 92.94 218 ASP A O 1
ATOM 1785 N N . ALA A 1 219 ? 8.512 12.787 -16.797 1.00 93.31 219 ALA A N 1
ATOM 1786 C CA . ALA A 1 219 ? 7.378 13.403 -16.115 1.00 93.31 219 ALA A CA 1
ATOM 1787 C C . ALA A 1 219 ? 7.734 14.776 -15.510 1.00 93.31 219 ALA A C 1
ATOM 1789 O O . ALA A 1 219 ? 6.988 15.738 -15.658 1.00 93.31 219 ALA A O 1
ATOM 1790 N N . LEU A 1 220 ? 8.910 14.901 -14.882 1.00 92.69 220 LEU A N 1
ATOM 1791 C CA . LEU A 1 220 ? 9.398 16.180 -14.354 1.00 92.69 220 LEU A CA 1
ATOM 1792 C C . LEU A 1 220 ? 9.703 17.193 -15.467 1.00 92.69 220 LEU A C 1
ATOM 1794 O O . LEU A 1 220 ? 9.349 18.363 -15.338 1.00 92.69 220 LEU A O 1
ATOM 1798 N N . GLU A 1 221 ? 10.350 16.762 -16.556 1.00 94.75 221 GLU A N 1
ATOM 1799 C CA . GLU A 1 221 ? 10.610 17.627 -17.716 1.00 94.75 221 GLU A CA 1
ATOM 1800 C C . GLU A 1 221 ? 9.304 18.107 -18.361 1.00 94.75 221 GLU A C 1
ATOM 1802 O O . GLU A 1 221 ? 9.218 19.266 -18.780 1.00 94.75 221 GLU A O 1
ATOM 1807 N N . TRP A 1 222 ? 8.295 17.233 -18.432 1.00 94.38 222 TRP A N 1
ATOM 1808 C CA . TRP A 1 222 ? 6.975 17.566 -18.954 1.00 94.38 222 TRP A CA 1
ATOM 1809 C C . TRP A 1 222 ? 6.308 18.598 -18.056 1.00 94.38 222 TRP A C 1
ATOM 1811 O O . TRP A 1 222 ? 5.948 19.667 -18.540 1.00 94.38 222 TRP A O 1
ATOM 1821 N N . LYS A 1 223 ? 6.259 18.345 -16.740 1.00 91.06 223 LYS A N 1
ATOM 1822 C CA . LYS A 1 223 ? 5.677 19.268 -15.758 1.00 91.06 223 LYS A CA 1
ATOM 1823 C C . LYS A 1 223 ? 6.314 20.654 -15.835 1.00 91.06 223 LYS A C 1
ATOM 1825 O O . LYS A 1 223 ? 5.616 21.649 -15.991 1.00 91.06 223 LYS A O 1
ATOM 1830 N N . GLN A 1 224 ? 7.645 20.715 -15.819 1.00 92.62 224 GLN A N 1
ATOM 1831 C CA . GLN A 1 224 ? 8.364 21.980 -15.951 1.00 92.62 224 GLN A CA 1
ATOM 1832 C C . GLN A 1 224 ? 8.022 22.693 -17.272 1.00 92.62 224 GLN A C 1
ATOM 1834 O O . GLN A 1 224 ? 7.881 23.914 -17.310 1.00 92.62 224 GLN A O 1
ATOM 1839 N N . SER A 1 225 ? 7.898 21.945 -18.370 1.00 92.69 225 SER A N 1
ATOM 1840 C CA . SER A 1 225 ? 7.552 22.515 -19.676 1.00 92.69 225 SER A CA 1
ATOM 1841 C C . SER A 1 225 ? 6.101 23.003 -19.734 1.00 92.69 225 SER A C 1
ATOM 1843 O O . SER A 1 225 ? 5.839 23.997 -20.415 1.00 92.69 225 SER A O 1
ATOM 1845 N N . ALA A 1 226 ? 5.184 22.356 -19.008 1.00 88.50 226 ALA A N 1
ATOM 1846 C CA . ALA A 1 226 ? 3.797 22.782 -18.854 1.00 88.50 226 ALA A CA 1
ATOM 1847 C C . ALA A 1 226 ? 3.719 24.101 -18.072 1.00 88.50 226 ALA A C 1
ATOM 1849 O O . ALA A 1 226 ? 3.128 25.063 -18.563 1.00 88.50 226 ALA A O 1
ATOM 1850 N N . ASP A 1 227 ? 4.437 24.203 -16.949 1.00 87.44 227 ASP A N 1
ATOM 1851 C CA . ASP A 1 227 ? 4.551 25.438 -16.157 1.00 87.44 227 ASP A CA 1
ATOM 1852 C C . ASP A 1 227 ? 5.135 26.603 -16.986 1.00 87.44 227 ASP A C 1
ATOM 1854 O O . ASP A 1 227 ? 4.720 27.761 -16.872 1.00 87.44 227 ASP A O 1
ATOM 1858 N N . GLU A 1 228 ? 6.091 26.303 -17.874 1.00 93.31 228 GLU A N 1
ATOM 1859 C CA . GLU A 1 228 ? 6.699 27.260 -18.808 1.00 93.31 228 GLU A CA 1
ATOM 1860 C C . GLU A 1 228 ? 5.806 27.592 -20.029 1.00 93.31 228 GLU A C 1
ATOM 1862 O O . GLU A 1 228 ? 6.170 28.467 -20.821 1.00 93.31 228 GLU A O 1
ATOM 1867 N N . ASN A 1 229 ? 4.650 26.932 -20.199 1.00 92.00 229 ASN A N 1
ATOM 1868 C CA . ASN A 1 229 ? 3.796 26.983 -21.397 1.00 92.00 229 ASN A CA 1
ATOM 1869 C C . ASN A 1 229 ? 4.562 26.691 -22.709 1.00 92.00 229 ASN A C 1
ATOM 1871 O O . ASN A 1 229 ? 4.366 27.352 -23.735 1.00 92.00 229 ASN A O 1
ATOM 1875 N N . ASN A 1 230 ? 5.475 25.717 -22.686 1.00 94.44 230 ASN A N 1
ATOM 1876 C CA . ASN A 1 230 ? 6.351 25.381 -23.808 1.00 94.44 230 ASN A CA 1
ATOM 1877 C C . ASN A 1 230 ? 5.850 24.163 -24.601 1.00 94.44 230 ASN A C 1
ATOM 1879 O O . ASN A 1 230 ? 6.344 23.048 -24.430 1.00 94.44 230 ASN A O 1
ATOM 1883 N N . GLN A 1 231 ? 4.903 24.394 -25.515 1.00 93.75 231 GLN A N 1
ATOM 1884 C CA . GLN A 1 231 ? 4.255 23.325 -26.285 1.00 93.75 231 GLN A CA 1
ATOM 1885 C C . GLN A 1 231 ? 5.227 22.450 -27.094 1.00 93.75 231 GLN A C 1
ATOM 1887 O O . GLN A 1 231 ? 5.062 21.239 -27.137 1.00 93.75 231 GLN A O 1
ATOM 1892 N N . GLU A 1 232 ? 6.264 23.036 -27.704 1.00 93.88 232 GLU A N 1
ATOM 1893 C CA . GLU A 1 232 ? 7.228 22.276 -28.518 1.00 93.88 232 GLU A CA 1
ATOM 1894 C C . GLU A 1 232 ? 7.980 21.231 -27.679 1.00 93.88 232 GLU A C 1
ATOM 1896 O O . GLU A 1 232 ? 8.212 20.113 -28.137 1.00 93.88 232 GLU A O 1
ATOM 1901 N N . LYS A 1 233 ? 8.331 21.577 -26.433 1.00 93.00 233 LYS A N 1
ATOM 1902 C CA . LYS A 1 233 ? 8.954 20.624 -25.510 1.00 93.00 233 LYS A CA 1
ATOM 1903 C C . LYS A 1 233 ? 7.972 19.565 -25.025 1.00 93.00 233 LYS A C 1
ATOM 1905 O O . LYS A 1 233 ? 8.376 18.413 -24.922 1.00 93.00 233 LYS A O 1
ATOM 1910 N N . LEU A 1 234 ? 6.725 19.940 -24.730 1.00 91.62 234 LEU A N 1
ATOM 1911 C CA . LEU A 1 234 ? 5.693 18.983 -24.319 1.00 91.62 234 LEU A CA 1
ATOM 1912 C C . LEU A 1 234 ? 5.518 17.896 -25.383 1.00 91.62 234 LEU A C 1
ATOM 1914 O O . LEU A 1 234 ? 5.639 16.714 -25.070 1.00 91.62 234 LEU A O 1
ATOM 1918 N N . ASP A 1 235 ? 5.375 18.299 -26.648 1.00 90.62 235 ASP A N 1
ATOM 1919 C CA . ASP A 1 235 ? 5.213 17.376 -27.773 1.00 90.62 235 ASP A CA 1
ATOM 1920 C C . ASP A 1 235 ? 6.427 16.433 -27.924 1.00 90.62 235 ASP A C 1
ATOM 1922 O O . ASP A 1 235 ? 6.257 15.233 -28.154 1.00 90.62 235 ASP A O 1
ATOM 1926 N N . ASP A 1 236 ? 7.658 16.944 -27.765 1.00 93.19 236 ASP A N 1
ATOM 1927 C CA . ASP A 1 236 ? 8.875 16.117 -27.808 1.00 93.19 236 ASP A CA 1
ATOM 1928 C C . ASP A 1 236 ? 8.911 15.097 -26.659 1.00 93.19 236 ASP A C 1
ATOM 1930 O O . ASP A 1 236 ? 9.199 13.918 -26.876 1.00 93.19 236 ASP A O 1
ATOM 1934 N N . ILE A 1 237 ? 8.581 15.520 -25.437 1.00 93.62 237 ILE A N 1
ATOM 1935 C CA . ILE A 1 237 ? 8.613 14.654 -24.254 1.00 93.62 237 ILE A CA 1
ATOM 1936 C C . ILE A 1 237 ? 7.536 13.567 -24.347 1.00 93.62 237 ILE A C 1
ATOM 1938 O O . ILE A 1 237 ? 7.859 12.390 -24.152 1.00 93.62 237 ILE A O 1
ATOM 1942 N N . SER A 1 238 ? 6.299 13.918 -24.712 1.00 89.88 238 SER A N 1
ATOM 1943 C CA . SER A 1 238 ? 5.212 12.948 -24.901 1.00 89.88 238 SER A CA 1
ATOM 1944 C C . SER A 1 238 ? 5.532 11.972 -26.040 1.00 89.88 238 SER A C 1
ATOM 1946 O O . SER A 1 238 ? 5.316 10.769 -25.894 1.00 89.88 238 SER A O 1
ATOM 1948 N N . LEU A 1 239 ? 6.169 12.420 -27.133 1.00 89.69 239 LEU A N 1
ATOM 1949 C CA . LEU A 1 239 ? 6.619 11.524 -28.207 1.00 89.69 239 LEU A CA 1
ATOM 1950 C C . LEU A 1 239 ? 7.697 10.536 -27.732 1.00 89.69 239 LEU A C 1
ATOM 1952 O O . LEU A 1 239 ? 7.640 9.348 -28.064 1.00 89.69 239 LEU A O 1
ATOM 1956 N N . ARG A 1 240 ? 8.675 10.994 -26.937 1.00 91.88 240 ARG A N 1
ATOM 1957 C CA . ARG A 1 240 ? 9.692 10.112 -26.335 1.00 91.88 240 ARG A CA 1
ATOM 1958 C C . ARG A 1 240 ? 9.061 9.109 -25.374 1.00 91.88 240 ARG A C 1
ATOM 1960 O O . ARG A 1 240 ? 9.451 7.941 -25.379 1.00 91.88 240 ARG A O 1
ATOM 1967 N N . ASN A 1 241 ? 8.092 9.542 -24.573 1.00 91.00 241 ASN A N 1
ATOM 1968 C CA . ASN A 1 241 ? 7.358 8.672 -23.664 1.00 91.00 241 ASN A CA 1
ATOM 1969 C C . ASN A 1 241 ? 6.544 7.615 -24.433 1.00 91.00 241 ASN A C 1
ATOM 1971 O O . ASN A 1 241 ? 6.676 6.422 -24.159 1.00 91.00 241 ASN A O 1
ATOM 1975 N N . PHE A 1 242 ? 5.820 8.014 -25.483 1.00 86.69 242 PHE A N 1
ATOM 1976 C CA . PHE A 1 242 ? 5.089 7.103 -26.368 1.00 86.69 242 PHE A CA 1
ATOM 1977 C C . PHE A 1 242 ? 6.008 6.072 -27.042 1.00 86.69 242 PHE A C 1
ATOM 1979 O O . PHE A 1 242 ? 5.677 4.886 -27.133 1.00 86.69 242 PHE A O 1
ATOM 1986 N N . ALA A 1 243 ? 7.202 6.492 -27.471 1.00 84.62 243 ALA A N 1
ATOM 1987 C CA . ALA A 1 243 ? 8.199 5.579 -28.022 1.00 84.62 243 ALA A CA 1
ATOM 1988 C C . ALA A 1 243 ? 8.648 4.525 -26.993 1.00 84.62 243 ALA A C 1
ATOM 1990 O O . ALA A 1 243 ? 8.845 3.368 -27.366 1.00 84.62 243 ALA A O 1
ATOM 1991 N N . LYS A 1 244 ? 8.765 4.883 -25.705 1.00 85.56 244 LYS A N 1
ATOM 1992 C CA . LYS A 1 244 ? 9.063 3.923 -24.627 1.00 85.56 244 LYS A CA 1
ATOM 1993 C C . LYS A 1 244 ? 7.902 2.964 -24.392 1.00 85.56 244 LYS A C 1
ATOM 1995 O O . LYS A 1 244 ? 8.126 1.761 -24.356 1.00 85.56 244 LYS A O 1
ATOM 2000 N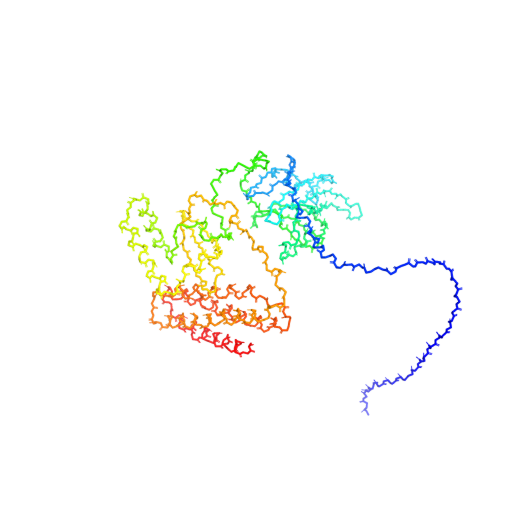 N . LEU A 1 245 ? 6.675 3.471 -24.302 1.00 81.38 245 LEU A N 1
ATOM 2001 C CA . LEU A 1 245 ? 5.471 2.644 -24.157 1.00 81.38 245 LEU A CA 1
ATOM 2002 C C . LEU A 1 245 ? 5.368 1.613 -25.288 1.00 81.38 245 LEU A C 1
ATOM 2004 O O . LEU A 1 245 ? 5.195 0.424 -25.030 1.00 81.38 245 LEU A O 1
ATOM 2008 N N . THR A 1 246 ? 5.620 2.043 -26.528 1.00 79.50 246 THR A N 1
ATOM 2009 C CA . THR A 1 246 ? 5.679 1.153 -27.698 1.00 79.50 246 THR A CA 1
ATOM 2010 C C . THR A 1 246 ? 6.837 0.154 -27.601 1.00 79.50 246 THR A C 1
ATOM 2012 O O . THR A 1 246 ? 6.632 -1.037 -27.826 1.00 79.50 246 THR A O 1
ATOM 2015 N N . LYS A 1 247 ? 8.051 0.607 -27.242 1.00 80.44 247 LYS A N 1
ATOM 2016 C CA . LYS A 1 247 ? 9.238 -0.257 -27.067 1.00 80.44 247 LYS A CA 1
ATOM 2017 C C . LYS A 1 247 ? 8.962 -1.381 -26.064 1.00 80.44 247 LYS A C 1
ATOM 2019 O O . LYS A 1 247 ? 9.405 -2.504 -26.282 1.00 80.44 247 LYS A O 1
ATOM 2024 N N . TYR A 1 248 ? 8.237 -1.078 -24.991 1.00 74.94 248 TYR A N 1
ATOM 2025 C CA . TYR A 1 248 ? 7.953 -2.011 -23.903 1.00 74.94 248 TYR A CA 1
ATOM 2026 C C . TYR A 1 248 ? 6.611 -2.739 -24.039 1.00 74.94 248 TYR A C 1
ATOM 2028 O O . TYR A 1 248 ? 6.236 -3.472 -23.126 1.00 74.94 248 TYR A O 1
ATOM 2036 N N . ASN A 1 249 ? 5.923 -2.579 -25.177 1.00 77.56 249 ASN A N 1
ATOM 2037 C CA . ASN A 1 249 ? 4.623 -3.188 -25.462 1.00 77.56 249 ASN A CA 1
ATOM 2038 C C . ASN A 1 249 ? 3.571 -2.899 -24.370 1.00 77.56 249 ASN A C 1
ATOM 2040 O O . ASN A 1 249 ? 2.800 -3.773 -23.981 1.00 77.56 249 ASN A O 1
ATOM 2044 N N . ILE A 1 250 ? 3.582 -1.670 -23.852 1.00 78.00 250 ILE A N 1
ATOM 2045 C CA . ILE A 1 250 ? 2.666 -1.197 -22.816 1.00 78.00 250 ILE A CA 1
ATOM 2046 C C . ILE A 1 250 ? 1.455 -0.566 -23.504 1.00 78.00 250 ILE A C 1
ATOM 2048 O O . ILE A 1 250 ? 1.571 0.466 -24.167 1.00 78.00 250 ILE A O 1
ATOM 2052 N N . ASN A 1 251 ? 0.292 -1.199 -23.350 1.00 81.06 251 ASN A N 1
ATOM 2053 C CA . ASN A 1 251 ? -0.962 -0.723 -23.917 1.00 81.06 251 ASN A CA 1
ATOM 2054 C C . ASN A 1 251 ? -1.644 0.266 -22.961 1.00 81.06 251 ASN A C 1
ATOM 2056 O O . ASN A 1 251 ? -2.321 -0.148 -22.023 1.00 81.06 251 ASN A O 1
ATOM 2060 N N . ILE A 1 252 ? -1.460 1.571 -23.195 1.00 77.62 252 ILE A N 1
ATOM 2061 C CA . ILE A 1 252 ? -2.053 2.615 -22.342 1.00 77.62 252 ILE A CA 1
ATOM 2062 C C . ILE A 1 252 ? -3.570 2.475 -22.270 1.00 77.62 252 ILE A C 1
ATOM 2064 O O . ILE A 1 252 ? -4.108 2.591 -21.182 1.00 77.62 252 ILE A O 1
ATOM 2068 N N . GLU A 1 253 ? -4.257 2.193 -23.382 1.00 78.56 253 GLU A N 1
ATOM 2069 C CA . GLU A 1 253 ? -5.722 2.068 -23.371 1.00 78.56 253 GLU A CA 1
ATOM 2070 C C . GLU A 1 253 ? -6.181 0.956 -22.425 1.00 78.56 253 GLU A C 1
ATOM 2072 O O . GLU A 1 253 ? -7.187 1.091 -21.736 1.00 78.56 253 GLU A O 1
ATOM 2077 N N . GLU A 1 254 ? -5.427 -0.139 -22.359 1.00 76.56 254 GLU A N 1
ATOM 2078 C CA . GLU A 1 254 ? -5.703 -1.232 -21.433 1.00 76.56 254 GLU A CA 1
ATOM 2079 C C . GLU A 1 254 ? -5.495 -0.780 -19.987 1.00 76.56 254 GLU A C 1
ATOM 2081 O O . GLU A 1 254 ? -6.356 -1.002 -19.146 1.00 76.56 254 GLU A O 1
ATOM 2086 N N . ILE A 1 255 ? -4.407 -0.063 -19.710 1.00 75.25 255 ILE A N 1
ATOM 2087 C CA . ILE A 1 255 ? -4.056 0.408 -18.364 1.00 75.25 255 ILE A CA 1
ATOM 2088 C C . ILE A 1 255 ? -5.002 1.496 -17.868 1.00 75.25 255 ILE A C 1
ATOM 2090 O O . ILE A 1 255 ? -5.377 1.483 -16.701 1.00 75.25 255 ILE A O 1
ATOM 2094 N N . SER A 1 256 ? -5.402 2.417 -18.741 1.00 78.00 256 SER A N 1
ATOM 2095 C CA . SER A 1 256 ? -6.305 3.517 -18.415 1.00 78.00 256 SER A CA 1
ATOM 2096 C C . SER A 1 256 ? -7.666 3.032 -17.932 1.00 78.00 256 SER A C 1
ATOM 2098 O O . SER A 1 256 ? -8.306 3.729 -17.164 1.00 78.00 256 SER A O 1
ATOM 2100 N N . ASN A 1 257 ? -8.087 1.828 -18.325 1.00 76.00 257 ASN A N 1
ATOM 2101 C CA . ASN A 1 257 ? -9.339 1.233 -17.859 1.00 76.00 257 ASN A CA 1
ATOM 2102 C C . ASN A 1 257 ? -9.222 0.522 -16.498 1.00 76.00 257 ASN A C 1
ATOM 2104 O O . ASN A 1 257 ? -10.188 -0.102 -16.063 1.00 76.00 257 ASN A O 1
ATOM 2108 N N . HIS A 1 258 ? -8.055 0.562 -15.850 1.00 75.00 258 HIS A N 1
ATOM 2109 C CA . HIS A 1 258 ? -7.811 -0.101 -14.574 1.00 75.00 258 HIS A CA 1
ATOM 2110 C C . HIS A 1 258 ? -7.440 0.898 -13.479 1.00 75.00 258 HIS A C 1
ATOM 2112 O O . HIS A 1 258 ? -6.865 1.961 -13.721 1.00 75.00 258 HIS A O 1
ATOM 2118 N N . GLU A 1 259 ? -7.731 0.507 -12.242 1.00 79.31 259 GLU A N 1
ATOM 2119 C CA . GLU A 1 259 ? -7.284 1.234 -11.065 1.00 79.31 259 GLU A CA 1
ATOM 2120 C C . GLU A 1 259 ? -5.765 1.117 -10.887 1.00 79.31 259 GLU A C 1
ATOM 2122 O O . GLU A 1 259 ? -5.152 0.056 -11.073 1.00 79.31 259 GLU A O 1
ATOM 2127 N N . VAL A 1 260 ? -5.150 2.218 -10.471 1.00 82.81 260 VAL A N 1
ATOM 2128 C CA . VAL A 1 260 ? -3.731 2.302 -10.148 1.00 82.81 260 VAL A CA 1
ATOM 2129 C C . VAL A 1 260 ? -3.560 2.670 -8.689 1.00 82.81 260 VAL A C 1
ATOM 2131 O O . VAL A 1 260 ? -4.253 3.536 -8.162 1.00 82.81 260 VAL A O 1
ATOM 2134 N N . ARG A 1 261 ? -2.609 2.022 -8.023 1.00 82.00 261 ARG A N 1
ATOM 2135 C CA . ARG A 1 261 ? -2.262 2.348 -6.646 1.00 82.00 261 ARG A CA 1
ATOM 2136 C C . ARG A 1 261 ? -1.263 3.489 -6.627 1.00 82.00 261 ARG A C 1
ATOM 2138 O O . ARG A 1 261 ? -0.188 3.359 -7.213 1.00 82.00 261 ARG A O 1
ATOM 2145 N N . VAL A 1 262 ? -1.550 4.554 -5.892 1.00 83.12 262 VAL A N 1
ATOM 2146 C CA . VAL A 1 262 ? -0.570 5.614 -5.640 1.00 83.12 262 VAL A CA 1
ATOM 2147 C C . VAL A 1 262 ? 0.414 5.137 -4.581 1.00 83.12 262 VAL A C 1
ATOM 2149 O O . VAL A 1 262 ? 0.030 4.701 -3.503 1.00 83.12 262 VAL A O 1
ATOM 2152 N N . ILE A 1 263 ? 1.705 5.197 -4.882 1.00 79.31 263 ILE A N 1
ATOM 2153 C CA . ILE A 1 263 ? 2.777 4.838 -3.947 1.00 79.31 263 ILE A CA 1
ATOM 2154 C C . ILE A 1 263 ? 3.159 6.041 -3.088 1.00 79.31 263 ILE A C 1
ATOM 2156 O O . ILE A 1 263 ? 3.397 5.904 -1.891 1.00 79.31 263 ILE A O 1
ATOM 2160 N N . GLY A 1 264 ? 3.189 7.221 -3.694 1.00 81.62 264 GLY A N 1
ATOM 2161 C CA . GLY A 1 264 ? 3.472 8.479 -3.024 1.00 81.62 264 GLY A CA 1
ATOM 2162 C C . GLY A 1 264 ? 3.540 9.615 -4.031 1.00 81.62 264 GLY A C 1
ATOM 2163 O O . GLY A 1 264 ? 3.741 9.380 -5.224 1.00 81.62 264 GLY A O 1
ATOM 2164 N N . CYS A 1 265 ? 3.380 10.838 -3.543 1.00 85.56 265 CYS A N 1
ATOM 2165 C CA . CYS A 1 265 ? 3.427 12.039 -4.360 1.00 85.56 265 CYS A CA 1
ATOM 2166 C C . CYS A 1 265 ? 4.478 12.998 -3.811 1.00 85.56 265 CYS A C 1
ATOM 2168 O O . CYS A 1 265 ? 4.568 13.218 -2.607 1.00 85.56 265 CYS A O 1
ATOM 2170 N N . GLU A 1 266 ? 5.294 13.546 -4.701 1.00 84.44 266 GLU A N 1
ATOM 2171 C CA . GLU A 1 266 ? 6.352 14.497 -4.374 1.00 84.44 266 GLU A CA 1
ATOM 2172 C C . GLU A 1 266 ? 6.332 15.595 -5.433 1.00 84.44 266 GLU A C 1
ATOM 2174 O O . GLU A 1 266 ? 6.321 15.301 -6.628 1.00 84.44 266 GLU A O 1
ATOM 2179 N N . ASP A 1 267 ? 6.289 16.856 -5.000 1.00 84.50 267 ASP A N 1
ATOM 2180 C CA . ASP A 1 267 ? 6.262 18.025 -5.883 1.00 84.50 267 ASP A CA 1
ATOM 2181 C C . ASP A 1 267 ? 5.192 17.924 -6.984 1.00 84.50 267 ASP A C 1
ATOM 2183 O O . ASP A 1 267 ? 5.452 18.239 -8.143 1.00 84.50 267 ASP A O 1
ATOM 2187 N N . GLY A 1 268 ? 3.984 17.454 -6.645 1.00 82.69 268 GLY A N 1
ATOM 2188 C CA . GLY A 1 268 ? 2.862 17.274 -7.577 1.00 82.69 268 GLY A CA 1
ATOM 2189 C C . GLY A 1 268 ? 3.130 16.277 -8.710 1.00 82.69 268 GLY A C 1
ATOM 2190 O O . GLY A 1 268 ? 2.550 16.408 -9.783 1.00 82.69 268 GLY A O 1
ATOM 2191 N N . LEU A 1 269 ? 4.045 15.333 -8.493 1.00 89.44 269 LEU A N 1
ATOM 2192 C CA . LEU A 1 269 ? 4.236 14.146 -9.308 1.00 89.44 269 LEU A CA 1
ATOM 2193 C C . LEU A 1 269 ? 3.939 12.927 -8.440 1.00 89.44 269 LEU A C 1
ATOM 2195 O O . LEU A 1 269 ? 4.572 12.744 -7.400 1.00 89.44 269 LEU A O 1
ATOM 2199 N N . CYS A 1 270 ? 3.019 12.077 -8.877 1.00 90.19 270 CYS A N 1
ATOM 2200 C CA . CYS A 1 270 ? 2.690 10.857 -8.158 1.00 90.19 270 CYS A CA 1
ATOM 2201 C C . CYS A 1 270 ? 3.335 9.650 -8.824 1.00 90.19 270 CYS A C 1
ATOM 2203 O O . CYS A 1 270 ? 3.306 9.472 -10.041 1.00 90.19 270 CYS A O 1
ATOM 2205 N N . GLU A 1 271 ? 3.940 8.809 -8.003 1.00 88.88 271 GLU A N 1
ATOM 2206 C CA . GLU A 1 271 ? 4.375 7.488 -8.403 1.00 88.88 271 GLU A CA 1
ATOM 2207 C C . GLU A 1 271 ? 3.214 6.516 -8.240 1.00 88.88 271 GLU A C 1
ATOM 2209 O O . GLU A 1 271 ? 2.579 6.477 -7.186 1.00 88.88 271 GLU A O 1
ATOM 2214 N N . ILE A 1 272 ? 2.963 5.713 -9.270 1.00 88.19 272 ILE A N 1
ATOM 2215 C CA . ILE A 1 272 ? 1.877 4.740 -9.272 1.00 88.19 272 ILE A CA 1
ATOM 2216 C C . ILE A 1 272 ? 2.357 3.335 -9.601 1.00 88.19 272 ILE A C 1
ATOM 2218 O O . ILE A 1 272 ? 3.408 3.115 -10.213 1.00 88.19 272 ILE A O 1
ATOM 2222 N N . TYR A 1 273 ? 1.523 2.382 -9.214 1.00 80.94 273 TYR A N 1
ATOM 2223 C CA . TYR A 1 273 ? 1.683 0.971 -9.486 1.00 80.94 273 TYR A CA 1
ATOM 2224 C C . TYR A 1 273 ? 0.383 0.411 -10.048 1.00 80.94 273 TYR A C 1
ATOM 2226 O O . TYR A 1 273 ? -0.667 0.506 -9.413 1.00 80.94 273 TYR A O 1
ATOM 2234 N N . THR A 1 274 ? 0.438 -0.158 -11.246 1.00 74.38 274 THR A N 1
ATOM 2235 C CA . THR A 1 274 ? -0.750 -0.731 -11.888 1.00 74.38 274 THR A CA 1
ATOM 2236 C C . THR A 1 274 ? -0.987 -2.146 -11.370 1.00 74.38 274 THR A C 1
ATOM 2238 O O . THR A 1 274 ? -0.074 -2.968 -11.458 1.00 74.38 274 THR A O 1
ATOM 2241 N N . ASP A 1 275 ? -2.198 -2.479 -10.921 1.00 59.44 275 ASP A N 1
ATOM 2242 C CA . ASP A 1 275 ? -2.575 -3.866 -10.576 1.00 59.44 275 ASP A CA 1
ATOM 2243 C C . ASP A 1 275 ? -3.025 -4.661 -11.821 1.00 59.44 275 ASP A C 1
ATOM 2245 O O . ASP A 1 275 ? -4.020 -5.379 -11.815 1.00 59.44 275 ASP A O 1
ATOM 2249 N N . HIS A 1 276 ? -2.303 -4.462 -12.927 1.00 59.44 276 HIS A N 1
ATOM 2250 C CA . HIS A 1 276 ? -2.563 -5.030 -14.249 1.00 59.44 276 HIS A CA 1
ATOM 2251 C C . HIS A 1 276 ? -1.572 -6.174 -14.531 1.00 59.44 276 HIS A C 1
ATOM 2253 O O . HIS A 1 276 ? -0.431 -6.069 -14.090 1.00 59.44 276 HIS A O 1
ATOM 2259 N N . PRO A 1 277 ? -1.891 -7.212 -15.330 1.00 51.12 277 PRO A N 1
ATOM 2260 C CA . PRO A 1 277 ? -0.956 -8.295 -15.695 1.00 51.12 277 PRO A CA 1
ATOM 2261 C C . PRO A 1 277 ? 0.393 -7.870 -16.315 1.00 51.12 277 PRO A C 1
ATOM 2263 O O . PRO A 1 277 ? 1.297 -8.697 -16.435 1.00 51.12 277 PRO A O 1
ATOM 2266 N N . LEU A 1 278 ? 0.551 -6.594 -16.685 1.00 55.97 278 LEU A N 1
ATOM 2267 C CA . LEU A 1 278 ? 1.792 -5.987 -17.190 1.00 55.97 278 LEU A CA 1
ATOM 2268 C C . LEU A 1 278 ? 2.526 -5.135 -16.139 1.00 55.97 278 LEU A C 1
ATOM 2270 O O . LEU A 1 278 ? 3.319 -4.279 -16.526 1.00 55.97 278 LEU A O 1
ATOM 2274 N N . VAL A 1 279 ? 2.225 -5.344 -14.850 1.00 61.19 279 VAL A N 1
ATOM 2275 C CA . VAL A 1 279 ? 2.645 -4.548 -13.687 1.00 61.19 279 VAL A CA 1
ATOM 2276 C C . VAL A 1 279 ? 3.902 -3.729 -13.943 1.00 61.19 279 VAL A C 1
ATOM 2278 O O . VAL A 1 279 ? 5.017 -4.252 -14.003 1.00 61.19 279 VAL A O 1
ATOM 2281 N N . PHE A 1 280 ? 3.718 -2.422 -14.063 1.00 70.44 280 PHE A N 1
ATOM 2282 C CA . PHE A 1 280 ? 4.830 -1.506 -14.205 1.00 70.44 280 PHE A CA 1
ATOM 2283 C C . PHE A 1 280 ? 4.660 -0.327 -13.259 1.00 70.44 280 PHE A C 1
ATOM 2285 O O . PHE A 1 280 ? 3.564 0.048 -12.831 1.00 70.44 280 PHE A O 1
ATOM 2292 N N . ARG A 1 281 ? 5.810 0.241 -12.920 1.00 79.50 281 ARG A N 1
ATOM 2293 C CA . ARG A 1 281 ? 5.920 1.466 -12.150 1.00 79.50 281 ARG A CA 1
ATOM 2294 C C . ARG A 1 281 ? 5.789 2.644 -13.106 1.00 79.50 281 ARG A C 1
ATOM 2296 O O . ARG A 1 281 ? 6.580 2.770 -14.042 1.00 79.50 281 ARG A O 1
ATOM 2303 N N . GLY A 1 282 ? 4.798 3.487 -12.858 1.00 87.69 282 GLY A N 1
ATOM 2304 C CA . GLY A 1 282 ? 4.532 4.690 -13.635 1.00 87.69 282 GLY A CA 1
ATOM 2305 C C . GLY A 1 282 ? 4.697 5.951 -12.798 1.00 87.69 282 GLY A C 1
ATOM 2306 O O . GLY A 1 282 ? 4.747 5.911 -11.569 1.00 87.69 282 GLY A O 1
ATOM 2307 N N . PHE A 1 283 ? 4.769 7.079 -13.485 1.00 92.38 283 PHE A N 1
ATOM 2308 C CA . PHE A 1 283 ? 4.707 8.409 -12.905 1.00 92.38 283 PHE A CA 1
ATOM 2309 C C . PHE A 1 283 ? 3.595 9.164 -13.601 1.00 92.38 283 PHE A C 1
ATOM 2311 O O . PHE A 1 283 ? 3.468 9.089 -14.819 1.00 92.38 283 PHE A O 1
ATOM 2318 N N . ILE A 1 284 ? 2.809 9.885 -12.833 1.00 90.75 284 ILE A N 1
ATOM 2319 C CA . ILE A 1 284 ? 1.657 10.618 -13.330 1.00 90.75 284 ILE A CA 1
ATOM 2320 C C . ILE A 1 284 ? 1.663 12.018 -12.750 1.00 90.75 284 ILE A C 1
ATOM 2322 O O . ILE A 1 284 ? 2.183 12.262 -11.654 1.00 90.75 284 ILE A O 1
ATOM 2326 N N . ILE A 1 285 ? 1.066 12.929 -13.499 1.00 87.62 285 ILE A N 1
ATOM 2327 C CA . ILE A 1 285 ? 0.794 14.283 -13.042 1.00 87.62 285 ILE A CA 1
ATOM 2328 C C . ILE A 1 285 ? -0.708 14.327 -12.745 1.00 87.62 285 ILE A C 1
ATOM 2330 O O . ILE A 1 285 ? -1.496 14.093 -13.669 1.00 87.62 285 ILE A O 1
ATOM 2334 N N . PRO A 1 286 ? -1.099 14.511 -11.470 1.00 81.62 286 PRO A N 1
ATOM 2335 C CA . PRO A 1 286 ? -2.498 14.608 -11.088 1.00 81.62 286 PRO A CA 1
ATOM 2336 C C . PRO A 1 286 ? -3.183 15.788 -11.764 1.00 81.62 286 PRO A C 1
ATOM 2338 O O . PRO A 1 286 ? -2.586 16.863 -11.849 1.00 81.62 286 PRO A O 1
ATOM 2341 N N . GLU A 1 287 ? -4.439 15.620 -12.166 1.00 75.62 287 GLU A N 1
ATOM 2342 C CA . GLU A 1 287 ? -5.284 16.775 -12.477 1.00 75.62 287 GLU A CA 1
ATOM 2343 C C . GLU A 1 287 ? -5.529 17.614 -11.209 1.00 75.62 287 GLU A C 1
ATOM 2345 O O . GLU A 1 287 ? -5.639 17.080 -10.104 1.00 75.62 287 GLU A O 1
ATOM 2350 N N . GLU A 1 288 ? -5.650 18.941 -11.352 1.00 63.09 288 GLU A N 1
ATOM 2351 C CA . GLU A 1 288 ? -5.889 19.869 -10.226 1.00 63.09 288 GLU A CA 1
ATOM 2352 C C . GLU A 1 288 ? -7.205 19.590 -9.467 1.00 63.09 288 GLU A C 1
ATOM 2354 O O . GLU A 1 288 ? -7.438 20.148 -8.395 1.00 63.09 288 GLU A O 1
ATOM 2359 N N . LYS A 1 289 ? -8.096 18.757 -10.020 1.00 56.53 289 LYS A N 1
ATOM 2360 C CA . LYS A 1 289 ? -9.389 18.406 -9.428 1.00 56.53 289 LYS A CA 1
ATOM 2361 C C . LYS A 1 289 ? -9.616 16.911 -9.544 1.00 56.53 289 LYS A C 1
ATOM 2363 O O . LYS A 1 289 ? -9.953 16.425 -10.613 1.00 56.53 289 LYS A O 1
ATOM 2368 N N . ILE A 1 290 ? -9.468 16.212 -8.430 1.00 55.16 290 ILE A N 1
ATOM 2369 C CA . ILE A 1 290 ? -9.763 14.784 -8.344 1.00 55.16 290 ILE A CA 1
ATOM 2370 C C . ILE A 1 290 ? -11.157 14.658 -7.734 1.00 55.16 290 ILE A C 1
ATOM 2372 O O . ILE A 1 290 ? -11.423 15.220 -6.670 1.00 55.16 290 ILE A O 1
ATOM 2376 N N . ASP A 1 291 ? -12.070 13.955 -8.403 1.00 53.31 291 ASP A N 1
ATOM 2377 C CA . ASP A 1 291 ? -13.390 13.689 -7.830 1.00 53.31 291 ASP A CA 1
ATOM 2378 C C . ASP A 1 291 ? -13.256 12.691 -6.667 1.00 53.31 291 ASP A C 1
ATOM 2380 O O . ASP A 1 291 ? -12.710 11.594 -6.819 1.00 53.31 291 ASP A O 1
ATOM 2384 N N . LYS A 1 292 ? -13.766 13.084 -5.489 1.00 47.62 292 LYS A N 1
ATOM 2385 C CA . LYS A 1 292 ? -13.597 12.389 -4.194 1.00 47.62 292 LYS A CA 1
ATOM 2386 C C . LYS A 1 292 ? -14.087 10.932 -4.198 1.00 47.62 292 LYS A C 1
ATOM 2388 O O . LYS A 1 292 ? -13.605 10.136 -3.401 1.00 47.62 292 LYS A O 1
ATOM 2393 N N . ASP A 1 293 ? -14.997 10.594 -5.109 1.00 52.31 293 ASP A N 1
ATOM 2394 C CA . ASP A 1 293 ? -15.604 9.263 -5.236 1.00 52.31 293 ASP A CA 1
ATOM 2395 C C . ASP A 1 293 ? -14.768 8.270 -6.067 1.00 52.31 293 ASP A C 1
ATOM 2397 O O . ASP A 1 293 ? -15.129 7.102 -6.170 1.00 52.31 293 ASP A O 1
ATOM 2401 N N . THR A 1 294 ? -13.652 8.702 -6.665 1.00 49.88 294 THR A N 1
ATOM 2402 C CA . THR A 1 294 ? -12.817 7.841 -7.532 1.00 49.88 294 THR A CA 1
ATOM 2403 C C . THR A 1 294 ? -11.718 7.099 -6.773 1.00 49.88 294 THR A C 1
ATOM 2405 O O . THR A 1 294 ? -11.169 6.118 -7.275 1.00 49.88 294 THR A O 1
ATOM 2408 N N . GLY A 1 295 ? -11.388 7.573 -5.568 1.00 47.06 295 GLY A N 1
ATOM 2409 C CA . GLY A 1 295 ? -10.362 6.999 -4.711 1.00 47.06 295 GLY A CA 1
ATOM 2410 C C . GLY A 1 295 ? -10.946 5.960 -3.762 1.00 47.06 295 GLY A C 1
ATOM 2411 O O . GLY A 1 295 ? -11.525 6.324 -2.741 1.00 47.06 295 GLY A O 1
ATOM 2412 N N . THR A 1 296 ? -10.767 4.672 -4.040 1.00 52.00 296 THR A N 1
ATOM 2413 C CA . THR A 1 296 ? -11.168 3.598 -3.122 1.00 52.00 296 THR A CA 1
ATOM 2414 C C . THR A 1 296 ? -9.961 3.132 -2.305 1.00 52.00 296 THR A C 1
ATOM 2416 O O . THR A 1 296 ? -8.899 2.769 -2.817 1.00 52.00 296 THR A O 1
ATOM 2419 N N . ALA A 1 297 ? -10.097 3.166 -0.977 1.00 47.97 297 ALA A N 1
ATOM 2420 C CA . ALA A 1 297 ? -9.067 2.673 -0.060 1.00 47.97 297 ALA A CA 1
ATOM 2421 C C . ALA A 1 297 ? -8.951 1.135 -0.083 1.00 47.97 297 ALA A C 1
ATOM 2423 O O . ALA A 1 297 ? -7.920 0.580 0.302 1.00 47.97 297 ALA A O 1
ATOM 2424 N N . VAL A 1 298 ? -10.000 0.446 -0.544 1.00 46.50 298 VAL A N 1
ATOM 2425 C CA . VAL A 1 298 ? -10.109 -1.013 -0.619 1.00 46.50 298 VAL A CA 1
ATOM 2426 C C . VAL A 1 298 ? -10.972 -1.366 -1.832 1.00 46.50 298 VAL A C 1
ATOM 2428 O O . VAL A 1 298 ? -12.032 -0.773 -2.019 1.00 46.50 298 VAL A O 1
ATOM 2431 N N . ARG A 1 299 ? -10.528 -2.339 -2.643 1.00 41.97 299 ARG A N 1
ATOM 2432 C CA . ARG A 1 299 ? -11.355 -2.962 -3.687 1.00 41.97 299 ARG A CA 1
ATOM 2433 C C . ARG A 1 299 ? -12.604 -3.558 -3.035 1.00 41.97 299 ARG A C 1
ATOM 2435 O O . ARG A 1 299 ? -12.510 -4.562 -2.331 1.00 41.97 299 ARG A O 1
ATOM 2442 N N . GLU A 1 300 ? -13.761 -2.959 -3.283 1.00 36.19 300 GLU A N 1
ATOM 2443 C CA . GLU A 1 300 ? -15.034 -3.637 -3.075 1.00 36.19 300 GLU A CA 1
ATOM 2444 C C . GLU A 1 300 ? -15.199 -4.738 -4.136 1.00 36.19 300 GLU A C 1
ATOM 2446 O O . GLU A 1 300 ? -15.043 -4.501 -5.331 1.00 36.19 300 GLU A O 1
ATOM 2451 N N . ASN A 1 301 ? -15.569 -5.932 -3.663 1.00 39.25 301 ASN A N 1
ATOM 2452 C CA . ASN A 1 301 ? -16.160 -7.048 -4.409 1.00 39.25 301 ASN A CA 1
ATOM 2453 C C . ASN A 1 301 ? -15.270 -7.855 -5.379 1.00 39.25 301 ASN A C 1
ATOM 2455 O O . ASN A 1 301 ? -15.374 -7.739 -6.595 1.00 39.25 301 ASN A O 1
ATOM 2459 N N . GLU A 1 302 ? -14.562 -8.850 -4.831 1.00 43.56 302 GLU A N 1
ATOM 2460 C CA . GLU A 1 302 ? -14.303 -10.138 -5.515 1.00 43.56 302 GLU A CA 1
ATOM 2461 C C . GLU A 1 302 ? -15.077 -11.310 -4.862 1.00 43.56 302 GLU A C 1
ATOM 2463 O O . GLU A 1 302 ? -14.754 -12.472 -5.069 1.00 43.56 302 GLU A O 1
ATOM 2468 N N . ALA A 1 303 ? -16.129 -11.033 -4.080 1.00 38.12 303 ALA A N 1
ATOM 2469 C CA . ALA A 1 303 ? -16.891 -12.070 -3.370 1.00 38.12 303 ALA A CA 1
ATOM 2470 C C . ALA A 1 303 ? -18.114 -12.627 -4.135 1.00 38.12 303 ALA A C 1
ATOM 2472 O O . ALA A 1 303 ? -18.804 -13.507 -3.623 1.00 38.12 303 ALA A O 1
ATOM 2473 N N . GLU A 1 304 ? -18.387 -12.177 -5.363 1.00 42.34 304 GLU A N 1
ATOM 2474 C CA . GLU A 1 304 ? -19.444 -12.766 -6.198 1.00 42.34 304 GLU A CA 1
ATOM 2475 C C . GLU A 1 304 ? -18.953 -13.136 -7.601 1.00 42.34 304 GLU A C 1
ATOM 2477 O O . GLU A 1 304 ? -19.374 -12.565 -8.606 1.00 42.34 304 GLU A O 1
ATOM 2482 N N . VAL A 1 305 ? -18.141 -14.190 -7.703 1.00 39.97 305 VAL A N 1
ATOM 2483 C CA . VAL A 1 305 ? -18.142 -15.021 -8.912 1.00 39.97 305 VAL A CA 1
ATOM 2484 C C . VAL A 1 305 ? -18.376 -16.474 -8.507 1.00 39.97 305 VAL A C 1
ATOM 2486 O O . VAL A 1 305 ? -17.544 -17.206 -8.006 1.00 39.97 305 VAL A O 1
ATOM 2489 N N . ASN A 1 306 ? -19.614 -16.928 -8.670 1.00 41.56 306 ASN A N 1
ATOM 2490 C CA . ASN A 1 306 ? -19.954 -18.321 -8.415 1.00 41.56 306 ASN A CA 1
ATOM 2491 C C . ASN A 1 306 ? -19.388 -19.222 -9.533 1.00 41.56 306 ASN A C 1
ATOM 2493 O O . ASN A 1 306 ? -19.815 -19.134 -10.686 1.00 41.56 306 ASN A O 1
ATOM 2497 N N . LYS A 1 307 ? -18.522 -20.176 -9.163 1.00 43.16 307 LYS A N 1
ATOM 2498 C CA . LYS A 1 307 ? -18.229 -21.455 -9.860 1.00 43.16 307 LYS A CA 1
ATOM 2499 C C . LYS A 1 307 ? -17.688 -21.409 -11.301 1.00 43.16 307 LYS A C 1
ATOM 2501 O O . LYS A 1 307 ? -17.502 -22.477 -11.885 1.00 43.16 307 LYS A O 1
ATOM 2506 N N . ARG A 1 308 ? -17.390 -20.235 -11.868 1.00 46.53 308 ARG A N 1
ATOM 2507 C CA . ARG A 1 308 ? -16.569 -20.100 -13.093 1.00 46.53 308 ARG A CA 1
ATOM 2508 C C . ARG A 1 308 ? -15.061 -19.983 -12.799 1.00 46.53 308 ARG A C 1
ATOM 2510 O O . ARG A 1 308 ? -14.272 -19.957 -13.737 1.00 46.53 308 ARG A O 1
ATOM 2517 N N . ASP A 1 309 ? -14.672 -20.011 -11.525 1.00 54.88 309 ASP A N 1
ATOM 2518 C CA . ASP A 1 309 ? -13.387 -19.477 -11.049 1.00 54.88 309 ASP A CA 1
ATOM 2519 C C . ASP A 1 309 ? -12.187 -20.419 -11.087 1.00 54.88 309 ASP A C 1
ATOM 2521 O O . ASP A 1 309 ? -11.058 -19.950 -11.036 1.00 54.88 309 ASP A O 1
ATOM 2525 N N . ALA A 1 310 ? -12.368 -21.732 -11.234 1.00 55.31 310 ALA A N 1
ATOM 2526 C CA . ALA A 1 310 ? -11.211 -22.629 -11.321 1.00 55.31 310 ALA A CA 1
ATOM 2527 C C . ALA A 1 310 ? -10.452 -22.461 -12.654 1.00 55.31 310 ALA A C 1
ATOM 2529 O O . ALA A 1 310 ? -9.222 -22.430 -12.674 1.00 55.31 310 ALA A O 1
ATOM 2530 N N . GLU A 1 311 ? -11.174 -22.309 -13.773 1.00 58.62 311 GLU A N 1
ATOM 2531 C CA . GLU A 1 311 ? -10.559 -22.034 -15.083 1.00 58.62 311 GLU A CA 1
ATOM 2532 C C . GLU A 1 311 ? -9.939 -20.626 -15.128 1.00 58.62 311 GLU A C 1
ATOM 2534 O O . GLU A 1 311 ? -8.878 -20.444 -15.727 1.00 58.62 311 GLU A O 1
ATOM 2539 N N . ASP A 1 312 ? -10.550 -19.656 -14.440 1.00 77.50 312 ASP A N 1
ATOM 2540 C CA . ASP A 1 312 ? -10.021 -18.295 -14.306 1.00 77.50 312 ASP A CA 1
ATOM 2541 C C . ASP A 1 312 ? -8.757 -18.253 -13.427 1.00 77.50 312 ASP A C 1
ATOM 2543 O O . ASP A 1 312 ? -7.752 -17.663 -13.820 1.00 77.50 312 ASP A O 1
ATOM 2547 N N . TYR A 1 313 ? -8.746 -18.969 -12.298 1.00 82.69 313 TYR A N 1
ATOM 2548 C CA . TYR A 1 313 ? -7.586 -19.098 -11.413 1.00 82.69 313 TYR A CA 1
ATOM 2549 C C . TYR A 1 313 ? -6.371 -19.672 -12.145 1.00 82.69 313 TYR A C 1
ATOM 2551 O O . TYR A 1 313 ? -5.298 -19.064 -12.145 1.00 82.69 313 TYR A O 1
ATOM 2559 N N . HIS A 1 314 ? -6.532 -20.818 -12.817 1.00 84.06 314 HIS A N 1
ATOM 2560 C CA . HIS A 1 314 ? -5.424 -21.443 -13.539 1.00 84.06 314 HIS A CA 1
ATOM 2561 C C . HIS A 1 314 ? -4.920 -20.555 -14.678 1.00 84.06 314 HIS A C 1
ATOM 2563 O O . HIS A 1 314 ? -3.711 -20.426 -14.849 1.00 84.06 314 HIS A O 1
ATOM 2569 N N . SER A 1 315 ? -5.816 -19.894 -15.420 1.00 84.12 315 SER A N 1
ATOM 2570 C CA . SER A 1 315 ? -5.422 -18.950 -16.471 1.00 84.12 315 SER A CA 1
ATOM 2571 C C . SER A 1 315 ? -4.664 -17.742 -15.905 1.00 84.12 315 SER A C 1
ATOM 2573 O O . SER A 1 315 ? -3.660 -17.318 -16.483 1.00 84.12 315 SER A O 1
ATOM 2575 N N . LYS A 1 316 ? -5.099 -17.202 -14.759 1.00 85.12 316 LYS A N 1
ATOM 2576 C CA . LYS A 1 316 ? -4.428 -16.096 -14.058 1.00 85.12 316 LYS A CA 1
ATOM 2577 C C . LYS A 1 316 ? -3.037 -16.505 -13.577 1.00 85.12 316 LYS A C 1
ATOM 2579 O O . LYS A 1 316 ? -2.068 -15.817 -13.893 1.00 85.12 316 LYS A O 1
ATOM 2584 N N . ILE A 1 317 ? -2.910 -17.647 -12.897 1.00 90.62 317 ILE A N 1
ATOM 2585 C CA . ILE A 1 317 ? -1.609 -18.189 -12.474 1.00 90.62 317 ILE A CA 1
ATOM 2586 C C . ILE A 1 317 ? -0.713 -18.443 -13.688 1.00 90.62 317 ILE A C 1
ATOM 2588 O O . ILE A 1 317 ? 0.444 -18.027 -13.682 1.00 90.62 317 ILE A O 1
ATOM 2592 N N . GLN A 1 318 ? -1.239 -19.041 -14.762 1.00 89.56 318 GLN A N 1
ATOM 2593 C CA . GLN A 1 318 ? -0.471 -19.278 -15.985 1.00 89.56 318 GLN A CA 1
ATOM 2594 C C . GLN A 1 318 ? 0.071 -18.000 -16.606 1.00 89.56 318 GLN A C 1
ATOM 2596 O O . GLN A 1 318 ? 1.249 -17.944 -16.964 1.00 89.56 318 GLN A O 1
ATOM 2601 N N . SER A 1 319 ? -0.760 -16.964 -16.692 1.00 87.19 319 SER A N 1
ATOM 2602 C CA . SER A 1 319 ? -0.330 -15.669 -17.203 1.00 87.19 319 SER A CA 1
ATOM 2603 C C . SER A 1 319 ? 0.738 -15.038 -16.309 1.00 87.19 319 SER A C 1
ATOM 2605 O O . SER A 1 319 ? 1.770 -14.596 -16.809 1.00 87.19 319 SER A O 1
ATOM 2607 N N . VAL A 1 320 ? 0.512 -14.986 -14.993 1.00 86.81 320 VAL A N 1
ATOM 2608 C CA . VAL A 1 320 ? 1.408 -14.278 -14.068 1.00 86.81 320 VAL A CA 1
ATOM 2609 C C . VAL A 1 320 ? 2.752 -14.989 -13.943 1.00 86.81 320 VAL A C 1
ATOM 2611 O O . VAL A 1 320 ? 3.796 -14.347 -14.043 1.00 86.81 320 VAL A O 1
ATOM 2614 N N . VAL A 1 321 ? 2.752 -16.312 -13.773 1.00 93.44 321 VAL A N 1
ATOM 2615 C CA . VAL A 1 321 ? 3.990 -17.091 -13.637 1.00 93.44 321 VAL A CA 1
ATOM 2616 C C . VAL A 1 321 ? 4.744 -17.154 -14.958 1.00 93.44 321 VAL A C 1
ATOM 2618 O O . VAL A 1 321 ? 5.966 -17.020 -14.962 1.00 93.44 321 VAL A O 1
ATOM 2621 N N . GLY A 1 322 ? 4.033 -17.280 -16.083 1.00 92.25 322 GLY A N 1
ATOM 2622 C CA . GLY A 1 322 ? 4.631 -17.197 -17.414 1.00 92.25 322 GLY A CA 1
ATOM 2623 C C . GLY A 1 322 ? 5.373 -15.875 -17.623 1.00 92.25 322 GLY A C 1
ATOM 2624 O O . GLY A 1 322 ? 6.555 -15.886 -17.969 1.00 92.25 322 GLY A O 1
ATOM 2625 N N . ASN A 1 323 ? 4.720 -14.748 -17.321 1.00 87.25 323 ASN A N 1
ATOM 2626 C CA . ASN A 1 323 ? 5.340 -13.423 -17.401 1.00 87.25 323 ASN A CA 1
ATOM 2627 C C . ASN A 1 323 ? 6.542 -13.309 -16.451 1.00 87.25 323 ASN A C 1
ATOM 2629 O O . ASN A 1 323 ? 7.614 -12.888 -16.876 1.00 87.25 323 ASN A O 1
ATOM 2633 N N . LEU A 1 324 ? 6.414 -13.772 -15.203 1.00 91.31 324 LEU A N 1
ATOM 2634 C CA . LEU A 1 324 ? 7.501 -13.764 -14.220 1.00 91.31 324 LEU A CA 1
ATOM 2635 C C . LEU A 1 324 ? 8.732 -14.558 -14.698 1.00 91.31 324 LEU A C 1
ATOM 2637 O O . LEU A 1 324 ? 9.867 -14.112 -14.518 1.00 91.31 324 LEU A O 1
ATOM 2641 N N . LEU A 1 325 ? 8.535 -15.716 -15.333 1.00 96.44 325 LEU A N 1
ATOM 2642 C CA . LEU A 1 325 ? 9.614 -16.535 -15.899 1.00 96.44 325 LEU A CA 1
ATOM 2643 C C . LEU A 1 325 ? 10.292 -15.874 -17.105 1.00 96.44 325 LEU A C 1
ATOM 2645 O O . LEU A 1 325 ? 11.508 -16.017 -17.272 1.00 96.44 325 LEU A O 1
ATOM 2649 N N . THR A 1 326 ? 9.526 -15.164 -17.937 1.00 94.19 326 THR A N 1
ATOM 2650 C CA . THR A 1 326 ? 10.053 -14.377 -19.059 1.00 94.19 326 THR A CA 1
ATOM 2651 C C . THR A 1 326 ? 10.832 -13.163 -18.559 1.00 94.19 326 THR A C 1
ATOM 2653 O O . THR A 1 326 ? 11.999 -13.004 -18.906 1.00 94.19 326 THR A O 1
ATOM 2656 N N . ASP A 1 327 ? 10.236 -12.347 -17.692 1.00 93.75 327 ASP A N 1
ATOM 2657 C CA . ASP A 1 327 ? 10.845 -11.108 -17.205 1.00 93.75 327 ASP A CA 1
ATOM 2658 C C . ASP A 1 327 ? 12.088 -11.378 -16.344 1.00 93.75 327 ASP A C 1
ATOM 2660 O O . ASP A 1 327 ? 13.083 -10.659 -16.444 1.00 93.75 327 ASP A O 1
ATOM 2664 N N . SER A 1 328 ? 12.083 -12.452 -15.545 1.00 96.19 328 SER A N 1
ATOM 2665 C CA . SER A 1 328 ? 13.276 -12.869 -14.796 1.00 96.19 328 SER A CA 1
ATOM 2666 C C . SER A 1 328 ? 14.396 -13.392 -15.698 1.00 96.19 328 SER A C 1
ATOM 2668 O O . SER A 1 328 ? 15.562 -13.168 -15.382 1.00 96.19 328 SER A O 1
ATOM 2670 N N . ALA A 1 329 ? 14.084 -14.039 -16.828 1.00 96.00 329 ALA A N 1
ATOM 2671 C CA . ALA A 1 329 ? 15.099 -14.466 -17.795 1.00 96.00 329 ALA A CA 1
ATOM 2672 C C . ALA A 1 329 ? 15.801 -13.263 -18.441 1.00 96.00 329 ALA A C 1
ATOM 2674 O O . ALA A 1 329 ? 17.027 -13.244 -18.538 1.00 96.00 329 ALA A O 1
ATOM 2675 N N . GLU A 1 330 ? 15.030 -12.249 -18.836 1.00 94.25 330 GLU A N 1
ATOM 2676 C CA . GLU A 1 330 ? 15.565 -11.003 -19.393 1.00 94.25 330 GLU A CA 1
ATOM 2677 C C . GLU A 1 330 ? 16.409 -10.245 -18.357 1.00 94.25 330 GLU A C 1
ATOM 2679 O O . GLU A 1 330 ? 17.502 -9.771 -18.671 1.00 94.25 330 GLU A O 1
ATOM 2684 N N . LEU A 1 331 ? 15.962 -10.195 -17.095 1.00 95.00 331 LEU A N 1
ATOM 2685 C CA . LEU A 1 331 ? 16.734 -9.585 -16.010 1.00 95.00 331 LEU A CA 1
ATOM 2686 C C . LEU A 1 331 ? 18.068 -10.303 -15.766 1.00 95.00 331 LEU A C 1
ATOM 2688 O O . LEU A 1 331 ? 19.098 -9.646 -15.626 1.00 95.00 331 LEU A O 1
ATOM 2692 N N . ILE A 1 332 ? 18.059 -11.640 -15.747 1.00 96.31 332 ILE A N 1
ATOM 2693 C CA . ILE A 1 332 ? 19.276 -12.458 -15.636 1.00 96.31 332 ILE A CA 1
ATOM 2694 C C . ILE A 1 332 ? 20.225 -12.141 -16.794 1.00 96.31 332 ILE A C 1
ATOM 2696 O O . ILE A 1 332 ? 21.388 -11.825 -16.555 1.00 96.31 332 ILE A O 1
ATOM 2700 N N . ALA A 1 333 ? 19.728 -12.141 -18.034 1.00 94.75 333 ALA A N 1
ATOM 2701 C CA . ALA A 1 333 ? 20.543 -11.842 -19.207 1.00 94.75 333 ALA A CA 1
ATOM 2702 C C . ALA A 1 333 ? 21.162 -10.433 -19.140 1.00 94.75 333 ALA A C 1
ATOM 2704 O O . ALA A 1 333 ? 22.301 -10.233 -19.565 1.00 94.75 333 ALA A O 1
ATOM 2705 N N . ILE A 1 334 ? 20.434 -9.453 -18.603 1.00 93.31 334 ILE A N 1
ATOM 2706 C CA . ILE A 1 334 ? 20.939 -8.097 -18.362 1.00 93.31 334 ILE A CA 1
ATOM 2707 C C . ILE A 1 334 ? 22.073 -8.103 -17.332 1.00 93.31 334 ILE A C 1
ATOM 2709 O O . ILE A 1 334 ? 23.130 -7.528 -17.603 1.00 93.31 334 ILE A O 1
ATOM 2713 N N . TYR A 1 335 ? 21.892 -8.779 -16.195 1.00 94.56 335 TYR A N 1
ATOM 2714 C CA . TYR A 1 335 ? 22.924 -8.883 -15.158 1.00 94.56 335 TYR A CA 1
ATOM 2715 C C . TYR A 1 335 ? 24.191 -9.604 -15.639 1.00 94.56 335 TYR A C 1
ATOM 2717 O O . TYR A 1 335 ? 25.281 -9.249 -15.207 1.00 94.56 335 TYR A O 1
ATOM 2725 N N . GLU A 1 336 ? 24.087 -10.514 -16.607 1.00 94.00 336 GLU A N 1
ATOM 2726 C CA . GLU A 1 336 ? 25.240 -11.150 -17.271 1.00 94.00 336 GLU A CA 1
ATOM 2727 C C . GLU A 1 336 ? 25.990 -10.226 -18.256 1.00 94.00 336 GLU A C 1
ATOM 2729 O O . GLU A 1 336 ? 26.957 -10.641 -18.900 1.00 94.00 336 GLU A O 1
ATOM 2734 N N . GLY A 1 337 ? 25.566 -8.965 -18.392 1.00 85.75 337 GLY A N 1
ATOM 2735 C CA . GLY A 1 337 ? 26.262 -7.945 -19.176 1.00 85.75 337 GLY A CA 1
ATOM 2736 C C . GLY A 1 337 ? 25.714 -7.719 -20.586 1.00 85.75 337 GLY A C 1
ATOM 2737 O O . GLY A 1 337 ? 26.417 -7.140 -21.418 1.00 85.75 337 GLY A O 1
ATOM 2738 N N . ASN A 1 338 ? 24.476 -8.135 -20.883 1.00 68.06 338 ASN A N 1
ATOM 2739 C CA . ASN A 1 338 ? 23.894 -7.950 -22.220 1.00 68.06 338 ASN A CA 1
ATOM 2740 C C . ASN A 1 338 ? 23.305 -6.546 -22.477 1.00 68.06 338 ASN A C 1
ATOM 2742 O O . ASN A 1 338 ? 23.120 -6.184 -23.639 1.00 68.06 338 ASN A O 1
ATOM 2746 N N . SER A 1 339 ? 23.019 -5.737 -21.446 1.00 72.94 339 SER A N 1
ATOM 2747 C CA . SER A 1 339 ? 22.567 -4.334 -21.569 1.00 72.94 339 SER A CA 1
ATOM 2748 C C . SER A 1 339 ? 22.470 -3.667 -20.190 1.00 72.94 339 SER A C 1
ATOM 2750 O O . SER A 1 339 ? 22.239 -4.358 -19.210 1.00 72.94 339 SER A O 1
ATOM 2752 N N . THR A 1 340 ? 22.586 -2.339 -20.088 1.00 66.62 340 THR A N 1
ATOM 2753 C CA . THR A 1 340 ? 22.355 -1.590 -18.830 1.00 66.62 340 THR A CA 1
ATOM 2754 C C . THR A 1 340 ? 21.047 -0.800 -18.809 1.00 66.62 340 THR A C 1
ATOM 2756 O O . THR A 1 340 ? 20.571 -0.445 -17.733 1.00 66.62 340 THR A O 1
ATOM 2759 N N . GLU A 1 341 ? 20.436 -0.528 -19.966 1.00 64.50 341 GLU A N 1
ATOM 2760 C CA . GLU A 1 341 ? 19.316 0.425 -20.063 1.00 64.50 341 GLU A CA 1
ATOM 2761 C C . GLU A 1 341 ? 17.974 -0.116 -19.549 1.00 64.50 341 GLU A C 1
ATOM 2763 O O . GLU A 1 341 ? 17.062 0.670 -19.307 1.00 64.50 341 GLU A O 1
ATOM 2768 N N . ASP A 1 342 ? 17.854 -1.424 -19.312 1.00 80.25 342 ASP A N 1
ATOM 2769 C CA . ASP A 1 342 ? 16.560 -2.057 -19.031 1.00 80.25 342 ASP A CA 1
ATOM 2770 C C . ASP A 1 342 ? 16.515 -2.842 -17.695 1.00 80.25 342 ASP A C 1
ATOM 2772 O O . ASP A 1 342 ? 15.460 -3.357 -17.327 1.00 80.25 342 ASP A O 1
ATOM 2776 N N . ALA A 1 343 ? 17.605 -2.879 -16.908 1.00 87.19 343 ALA A N 1
ATOM 2777 C CA . ALA A 1 343 ? 17.681 -3.653 -15.653 1.00 87.19 343 ALA A CA 1
ATOM 2778 C C . ALA A 1 343 ? 16.575 -3.277 -14.654 1.00 87.19 343 ALA A C 1
ATOM 2780 O O . ALA A 1 343 ? 15.878 -4.133 -14.111 1.00 87.19 343 ALA A O 1
ATOM 2781 N N . LYS A 1 344 ? 16.374 -1.968 -14.451 1.00 84.62 344 LYS A N 1
ATOM 2782 C CA . LYS A 1 344 ? 15.350 -1.448 -13.539 1.00 84.62 344 LYS A CA 1
ATOM 2783 C C . LYS A 1 344 ? 13.939 -1.859 -13.968 1.00 84.62 344 LYS A C 1
ATOM 2785 O O . LYS A 1 344 ? 13.133 -2.205 -13.115 1.00 84.62 344 LYS A O 1
ATOM 2790 N N . LEU A 1 345 ? 13.650 -1.831 -15.270 1.00 82.69 345 LEU A N 1
ATOM 2791 C CA . LEU A 1 345 ? 12.332 -2.188 -15.789 1.00 82.69 345 LEU A CA 1
ATOM 2792 C C . LEU A 1 345 ? 12.012 -3.655 -15.507 1.00 82.69 345 LEU A C 1
ATOM 2794 O O . LEU A 1 345 ? 10.958 -3.949 -14.953 1.00 82.69 345 LEU A O 1
ATOM 2798 N N . TYR A 1 346 ? 12.908 -4.571 -15.880 1.00 87.50 346 TYR A N 1
ATOM 2799 C CA . TYR A 1 346 ? 12.663 -5.998 -15.670 1.00 87.50 346 TYR A CA 1
ATOM 2800 C C . TYR A 1 346 ? 12.653 -6.362 -14.186 1.00 87.50 346 TYR A C 1
ATOM 2802 O O . TYR A 1 346 ? 11.852 -7.193 -13.771 1.00 87.50 346 TYR A O 1
ATOM 2810 N N . TYR A 1 347 ? 13.447 -5.677 -13.360 1.00 89.25 347 TYR A N 1
ATOM 2811 C CA . TYR A 1 347 ? 13.316 -5.765 -11.909 1.00 89.25 347 TYR A CA 1
ATOM 2812 C C . TYR A 1 347 ? 11.913 -5.351 -11.427 1.00 89.25 347 TYR A C 1
ATOM 2814 O O . TYR A 1 347 ? 11.291 -6.077 -10.650 1.00 89.25 347 TYR A O 1
ATOM 2822 N N . ASP A 1 348 ? 11.393 -4.211 -11.898 1.00 79.50 348 ASP A N 1
ATOM 2823 C CA . ASP A 1 348 ? 10.067 -3.716 -11.509 1.00 79.50 348 ASP A CA 1
ATOM 2824 C C . ASP A 1 348 ? 8.948 -4.675 -11.973 1.00 79.50 348 ASP A C 1
ATOM 2826 O O . ASP A 1 348 ? 7.999 -4.904 -11.217 1.00 79.50 348 ASP A O 1
ATOM 2830 N N . LYS A 1 349 ? 9.095 -5.302 -13.151 1.00 82.00 349 LYS A N 1
ATOM 2831 C CA . LYS A 1 349 ? 8.180 -6.341 -13.656 1.00 82.00 349 LYS A CA 1
ATOM 2832 C C . LYS A 1 349 ? 8.221 -7.629 -12.833 1.00 82.00 349 LYS A C 1
ATOM 2834 O O . LYS A 1 349 ? 7.171 -8.149 -12.469 1.00 82.00 349 LYS A O 1
ATOM 2839 N N . VAL A 1 350 ? 9.414 -8.117 -12.475 1.00 84.81 350 VAL A N 1
ATOM 2840 C CA . VAL A 1 350 ? 9.582 -9.291 -11.595 1.00 84.81 350 VAL A CA 1
ATOM 2841 C C . VAL A 1 350 ? 8.935 -9.032 -10.235 1.00 84.81 350 VAL A C 1
ATOM 2843 O O . VAL A 1 350 ? 8.145 -9.849 -9.766 1.00 84.81 350 VAL A O 1
ATOM 2846 N N . ASN A 1 351 ? 9.203 -7.872 -9.626 1.00 84.31 351 ASN A N 1
ATOM 2847 C CA . ASN A 1 351 ? 8.541 -7.444 -8.391 1.00 84.31 351 ASN A CA 1
ATOM 2848 C C . ASN A 1 351 ? 7.010 -7.453 -8.545 1.00 84.31 351 ASN A C 1
ATOM 2850 O O . ASN A 1 351 ? 6.285 -7.929 -7.674 1.00 84.31 351 ASN A O 1
ATOM 2854 N N . GLY A 1 352 ? 6.520 -6.956 -9.679 1.00 71.19 352 GLY A N 1
ATOM 2855 C CA . GLY A 1 352 ? 5.101 -6.915 -9.999 1.00 71.19 352 GLY A CA 1
ATOM 2856 C C . GLY A 1 352 ? 4.449 -8.279 -10.119 1.00 71.19 352 GLY A C 1
ATOM 2857 O O . GLY A 1 352 ? 3.423 -8.513 -9.484 1.00 71.19 352 GLY A O 1
ATOM 2858 N N . GLY A 1 353 ? 5.079 -9.200 -10.846 1.00 77.38 353 GLY A N 1
ATOM 2859 C CA . GLY A 1 353 ? 4.620 -10.582 -10.955 1.00 77.38 353 GLY A CA 1
ATOM 2860 C C . GLY A 1 353 ? 4.517 -11.264 -9.589 1.00 77.38 353 GLY A C 1
ATOM 2861 O O . GLY A 1 353 ? 3.506 -11.896 -9.296 1.00 77.38 353 GLY A O 1
ATOM 2862 N N . VAL A 1 354 ? 5.506 -11.072 -8.707 1.00 77.81 354 VAL A N 1
ATOM 2863 C CA . VAL A 1 354 ? 5.448 -11.613 -7.336 1.00 77.81 354 VAL A CA 1
ATOM 2864 C C . VAL A 1 354 ? 4.338 -10.962 -6.510 1.00 77.81 354 VAL A C 1
ATOM 2866 O O . VAL A 1 354 ? 3.611 -11.658 -5.804 1.00 77.81 354 VAL A O 1
ATOM 2869 N N . ASN A 1 355 ? 4.147 -9.645 -6.620 1.00 71.56 355 ASN A N 1
ATOM 2870 C CA . ASN A 1 355 ? 3.061 -8.954 -5.922 1.00 71.56 355 ASN A CA 1
ATOM 2871 C C . ASN A 1 355 ? 1.671 -9.405 -6.375 1.00 71.56 355 ASN A C 1
ATOM 2873 O O . ASN A 1 355 ? 0.785 -9.523 -5.530 1.00 71.56 355 ASN A O 1
ATOM 2877 N N . LEU A 1 356 ? 1.485 -9.676 -7.669 1.00 70.25 356 LEU A N 1
ATOM 2878 C CA . LEU A 1 356 ? 0.252 -10.272 -8.180 1.00 70.25 356 LEU A CA 1
ATOM 2879 C C . LEU A 1 356 ? 0.065 -11.679 -7.636 1.00 70.25 356 LEU A C 1
ATOM 2881 O O . LEU A 1 356 ? -1.021 -11.989 -7.155 1.00 70.25 356 LEU A O 1
ATOM 2885 N N . LEU A 1 357 ? 1.120 -12.504 -7.647 1.00 79.94 357 LEU A N 1
ATOM 2886 C CA . LEU A 1 357 ? 1.036 -13.851 -7.094 1.00 79.94 357 LEU A CA 1
ATOM 2887 C C . LEU A 1 357 ? 0.511 -13.815 -5.669 1.00 79.94 357 LEU A C 1
ATOM 2889 O O . LEU A 1 357 ? -0.473 -14.485 -5.433 1.00 79.94 357 LEU A O 1
ATOM 2893 N N . ARG A 1 358 ? 1.032 -12.957 -4.778 1.00 79.81 358 ARG A N 1
ATOM 2894 C CA . ARG A 1 358 ? 0.549 -12.816 -3.383 1.00 79.81 358 ARG A CA 1
ATOM 2895 C C . ARG A 1 358 ? -0.971 -12.650 -3.241 1.00 79.81 358 ARG A C 1
ATOM 2897 O O . ARG A 1 358 ? -1.500 -12.952 -2.174 1.00 79.81 358 ARG A O 1
ATOM 2904 N N . ARG A 1 359 ? -1.648 -12.132 -4.269 1.00 76.25 359 ARG A N 1
ATOM 2905 C CA . ARG A 1 359 ? -3.085 -11.822 -4.271 1.00 76.25 359 ARG A CA 1
ATOM 2906 C C . ARG A 1 359 ? -3.944 -12.943 -4.859 1.00 76.25 359 ARG A C 1
ATOM 2908 O O . ARG A 1 359 ? -5.125 -13.003 -4.550 1.00 76.25 359 ARG A O 1
ATOM 2915 N N . ILE A 1 360 ? -3.375 -13.841 -5.664 1.00 79.06 360 ILE A N 1
ATOM 2916 C CA . ILE A 1 360 ? -4.113 -14.912 -6.354 1.00 79.06 360 ILE A CA 1
ATOM 2917 C C . ILE A 1 360 ? -4.128 -16.162 -5.461 1.00 79.06 360 ILE A C 1
ATOM 2919 O O . ILE A 1 360 ? -3.545 -17.195 -5.785 1.00 79.06 360 ILE A O 1
ATOM 2923 N N . ILE A 1 361 ? -4.750 -16.054 -4.285 1.00 81.75 361 ILE A N 1
ATOM 2924 C CA . ILE A 1 361 ? -4.839 -17.163 -3.326 1.00 81.75 361 ILE A CA 1
ATOM 2925 C C . ILE A 1 361 ? -5.917 -18.148 -3.812 1.00 81.75 361 ILE A C 1
ATOM 2927 O O . ILE A 1 361 ? -7.052 -17.726 -4.029 1.00 81.75 361 ILE A O 1
ATOM 2931 N N . PRO A 1 362 ? -5.604 -19.446 -3.996 1.00 83.69 362 PRO A N 1
ATOM 2932 C CA . PRO A 1 362 ? -6.605 -20.428 -4.396 1.00 83.69 362 PRO A CA 1
ATOM 2933 C C . PRO A 1 362 ? -7.636 -20.631 -3.286 1.00 83.69 362 PRO A C 1
ATOM 2935 O O . PRO A 1 362 ? -7.283 -20.809 -2.121 1.00 83.69 362 PRO A O 1
ATOM 2938 N N . GLU A 1 363 ? -8.911 -20.698 -3.660 1.00 80.62 363 GLU A N 1
ATOM 2939 C CA . GLU A 1 363 ? -9.973 -21.123 -2.741 1.00 80.62 363 GLU A CA 1
ATOM 2940 C C . GLU A 1 363 ? -9.944 -22.638 -2.486 1.00 80.62 363 GLU A C 1
ATOM 2942 O O . GLU A 1 363 ? -10.376 -23.122 -1.433 1.00 80.62 363 GLU A O 1
ATOM 2947 N N . ASP A 1 364 ? -9.440 -23.405 -3.459 1.00 83.12 364 ASP A N 1
ATOM 2948 C CA . ASP A 1 364 ? -9.321 -24.853 -3.357 1.00 83.12 364 ASP A CA 1
ATOM 2949 C C . ASP A 1 364 ? -8.140 -25.239 -2.457 1.00 83.12 364 ASP A C 1
ATOM 2951 O O . ASP A 1 364 ? -6.967 -25.067 -2.800 1.00 83.12 364 ASP A O 1
ATOM 2955 N N . LYS A 1 365 ? -8.465 -25.836 -1.307 1.00 83.31 365 LYS A N 1
ATOM 2956 C CA . LYS A 1 365 ? -7.491 -26.345 -0.331 1.00 83.31 365 LYS A CA 1
ATOM 2957 C C . LYS A 1 365 ? -6.568 -27.420 -0.899 1.00 83.31 365 LYS A C 1
ATOM 2959 O O . LYS A 1 365 ? -5.497 -27.648 -0.341 1.00 83.31 365 LYS A O 1
ATOM 2964 N N . GLU A 1 366 ? -6.973 -28.110 -1.965 1.00 84.81 366 GLU A N 1
ATOM 2965 C CA . GLU A 1 366 ? -6.116 -29.086 -2.642 1.00 84.81 366 GLU A CA 1
ATOM 2966 C C . GLU A 1 366 ? -4.998 -28.400 -3.449 1.00 84.81 366 GLU A C 1
ATOM 2968 O O . GLU A 1 366 ? -3.909 -28.964 -3.565 1.00 84.81 366 GLU A O 1
ATOM 2973 N N . LEU A 1 367 ? -5.225 -27.169 -3.929 1.00 87.12 367 LEU A N 1
ATOM 2974 C CA . LEU A 1 367 ? -4.249 -26.349 -4.666 1.00 87.12 367 LEU A CA 1
ATOM 2975 C C . LEU A 1 367 ? -3.417 -25.433 -3.756 1.00 87.12 367 LEU A C 1
ATOM 2977 O O . LEU A 1 367 ? -2.340 -24.985 -4.140 1.00 87.12 367 LEU A O 1
ATOM 2981 N N . GLU A 1 368 ? -3.889 -25.164 -2.540 1.00 88.00 368 GLU A N 1
ATOM 2982 C CA . GLU A 1 368 ? -3.249 -24.254 -1.583 1.00 88.00 368 GLU A CA 1
ATOM 2983 C C . GLU A 1 368 ? -1.770 -24.598 -1.329 1.00 88.00 368 GLU A C 1
ATOM 2985 O O . GLU A 1 368 ? -0.902 -23.725 -1.372 1.00 88.00 368 GLU A O 1
ATOM 2990 N N . ALA A 1 369 ? -1.454 -25.881 -1.135 1.00 88.50 369 ALA A N 1
ATOM 2991 C CA . ALA A 1 369 ? -0.085 -26.319 -0.873 1.00 88.50 369 ALA A CA 1
ATOM 2992 C C . ALA A 1 369 ? 0.854 -26.095 -2.074 1.00 88.50 369 ALA A C 1
ATOM 2994 O O . ALA A 1 369 ? 1.941 -25.541 -1.900 1.00 88.50 369 ALA A O 1
ATOM 2995 N N . SER A 1 370 ? 0.442 -26.490 -3.286 1.00 89.75 370 SER A N 1
ATOM 2996 C CA . SER A 1 370 ? 1.256 -26.324 -4.500 1.00 89.75 370 SER A CA 1
ATOM 2997 C C . SER A 1 370 ? 1.414 -24.850 -4.877 1.00 89.75 370 SER A C 1
ATOM 2999 O O . SER A 1 370 ? 2.487 -24.427 -5.311 1.00 89.75 370 SER A O 1
ATOM 3001 N N . TYR A 1 371 ? 0.378 -24.043 -4.655 1.00 93.38 371 TYR A N 1
ATOM 3002 C CA . TYR A 1 371 ? 0.439 -22.598 -4.823 1.00 93.38 371 TYR A CA 1
ATOM 3003 C C . TYR A 1 371 ? 1.438 -21.942 -3.860 1.00 93.38 371 TYR A C 1
ATOM 3005 O O . TYR A 1 371 ? 2.248 -21.124 -4.294 1.00 93.38 371 TYR A O 1
ATOM 3013 N N . TYR A 1 372 ? 1.454 -22.311 -2.574 1.00 91.06 372 TYR A N 1
ATOM 3014 C CA . TYR A 1 372 ? 2.419 -21.734 -1.632 1.00 91.06 372 TYR A CA 1
ATOM 3015 C C . TYR A 1 372 ? 3.867 -22.120 -1.945 1.00 91.06 372 TYR A C 1
ATOM 3017 O O . TYR A 1 372 ? 4.773 -21.313 -1.726 1.00 91.06 372 TYR A O 1
ATOM 3025 N N . GLU A 1 373 ? 4.110 -23.314 -2.489 1.00 91.62 373 GLU A N 1
ATOM 3026 C CA . GLU A 1 373 ? 5.440 -23.687 -2.981 1.00 91.62 373 GLU A CA 1
ATOM 3027 C C . GLU A 1 373 ? 5.876 -22.818 -4.165 1.00 91.62 373 GLU A C 1
ATOM 3029 O O . GLU A 1 373 ? 7.022 -22.352 -4.202 1.00 91.62 373 GLU A O 1
ATOM 3034 N N . LEU A 1 374 ? 4.952 -22.554 -5.092 1.00 94.88 374 LEU A N 1
ATOM 3035 C CA . LEU A 1 374 ? 5.162 -21.670 -6.232 1.00 94.88 374 LEU A CA 1
ATOM 3036 C C . LEU A 1 374 ? 5.431 -20.228 -5.778 1.00 94.88 374 LEU A C 1
ATOM 3038 O O . LEU A 1 374 ? 6.434 -19.638 -6.186 1.00 94.88 374 LEU A O 1
ATOM 3042 N N . LEU A 1 375 ? 4.598 -19.684 -4.885 1.00 91.75 375 LEU A N 1
ATOM 3043 C CA . LEU A 1 375 ? 4.771 -18.345 -4.322 1.00 91.75 375 LEU A CA 1
ATOM 3044 C C . LEU A 1 375 ? 6.112 -18.233 -3.591 1.00 91.75 375 LEU A C 1
ATOM 3046 O O . LEU A 1 375 ? 6.860 -17.293 -3.825 1.00 91.75 375 LEU A O 1
ATOM 3050 N N . MET A 1 376 ? 6.476 -19.216 -2.767 1.00 89.44 376 MET A N 1
ATOM 3051 C CA . MET A 1 376 ? 7.764 -19.222 -2.070 1.00 89.44 376 MET A CA 1
ATOM 3052 C C . MET A 1 376 ? 8.953 -19.212 -3.043 1.00 89.44 376 MET A C 1
ATOM 3054 O O . MET A 1 376 ? 9.931 -18.505 -2.799 1.00 89.44 376 MET A O 1
ATOM 3058 N N . ALA A 1 377 ? 8.897 -19.977 -4.138 1.00 91.94 377 ALA A N 1
ATOM 3059 C CA . ALA A 1 377 ? 9.947 -19.954 -5.156 1.00 91.94 377 ALA A CA 1
ATOM 3060 C C . ALA A 1 377 ? 10.040 -18.582 -5.847 1.00 91.94 377 ALA A C 1
ATOM 3062 O O . ALA A 1 377 ? 11.141 -18.060 -6.021 1.00 91.94 377 ALA A O 1
ATOM 3063 N N . ALA A 1 378 ? 8.895 -17.978 -6.170 1.00 92.00 378 ALA A N 1
ATOM 3064 C CA . ALA A 1 378 ? 8.811 -16.641 -6.746 1.00 92.00 378 ALA A CA 1
ATOM 3065 C C . ALA A 1 378 ? 9.371 -15.555 -5.801 1.00 92.00 378 ALA A C 1
ATOM 3067 O O . ALA A 1 378 ? 10.148 -14.703 -6.228 1.00 92.00 378 ALA A O 1
ATOM 3068 N N . GLU A 1 379 ? 9.058 -15.624 -4.505 1.00 88.50 379 GLU A N 1
ATOM 3069 C CA . GLU A 1 379 ? 9.581 -14.724 -3.464 1.00 88.50 379 GLU A CA 1
ATOM 3070 C C . GLU A 1 379 ? 11.099 -14.818 -3.320 1.00 88.50 379 GLU A C 1
ATOM 3072 O O . GLU A 1 379 ? 11.800 -13.807 -3.252 1.00 88.50 379 GLU A O 1
ATOM 3077 N N . MET A 1 380 ? 11.630 -16.043 -3.284 1.00 87.06 380 MET A N 1
ATOM 3078 C CA . MET A 1 380 ? 13.074 -16.260 -3.229 1.00 87.06 380 MET A CA 1
ATOM 3079 C C . MET A 1 380 ? 13.752 -15.691 -4.477 1.00 87.06 380 MET A C 1
ATOM 3081 O O . MET A 1 380 ? 14.747 -14.981 -4.348 1.00 87.06 380 MET A O 1
ATOM 3085 N N . LEU A 1 381 ? 13.188 -15.939 -5.664 1.00 94.19 381 LEU A N 1
ATOM 3086 C CA . LEU A 1 381 ? 13.701 -15.393 -6.919 1.00 94.19 381 LEU A CA 1
ATOM 3087 C C . LEU A 1 381 ? 13.723 -13.859 -6.901 1.00 94.19 381 LEU A C 1
ATOM 3089 O O . LEU A 1 381 ? 14.726 -13.258 -7.283 1.00 94.19 381 LEU A O 1
ATOM 3093 N N . PHE A 1 382 ? 12.653 -13.220 -6.425 1.00 92.38 382 PHE A N 1
ATOM 3094 C CA . PHE A 1 382 ? 12.598 -11.766 -6.291 1.00 92.38 382 PHE A CA 1
ATOM 3095 C C . PHE A 1 382 ? 13.636 -11.227 -5.298 1.00 92.38 382 PHE A C 1
ATOM 3097 O O . PHE A 1 382 ? 14.310 -10.241 -5.598 1.00 92.38 382 PHE A O 1
ATOM 3104 N N . ASN A 1 383 ? 13.825 -11.882 -4.152 1.00 86.94 383 ASN A N 1
ATOM 3105 C CA . ASN A 1 383 ? 14.843 -11.478 -3.181 1.00 86.94 383 ASN A CA 1
ATOM 3106 C C . ASN A 1 383 ? 16.258 -11.537 -3.779 1.00 86.94 383 ASN A C 1
ATOM 3108 O O . ASN A 1 383 ? 17.027 -10.586 -3.618 1.00 86.94 383 ASN A O 1
ATOM 3112 N N . SER A 1 384 ? 16.586 -12.598 -4.521 1.00 91.44 384 SER A N 1
ATOM 3113 C CA . SER A 1 384 ? 17.865 -12.696 -5.235 1.00 91.44 384 SER A CA 1
ATOM 3114 C C . SER A 1 384 ? 17.962 -11.658 -6.360 1.00 91.44 384 SER A C 1
ATOM 3116 O O . SER A 1 384 ? 19.000 -11.020 -6.510 1.00 91.44 384 SER A O 1
ATOM 3118 N N . ALA A 1 385 ? 16.876 -11.381 -7.091 1.00 91.62 385 ALA A N 1
ATOM 3119 C CA . ALA A 1 385 ? 16.828 -10.310 -8.093 1.00 91.62 385 ALA A CA 1
ATOM 3120 C C . ALA A 1 385 ? 17.070 -8.914 -7.490 1.00 91.62 385 ALA A C 1
ATOM 3122 O O . ALA A 1 385 ? 17.727 -8.076 -8.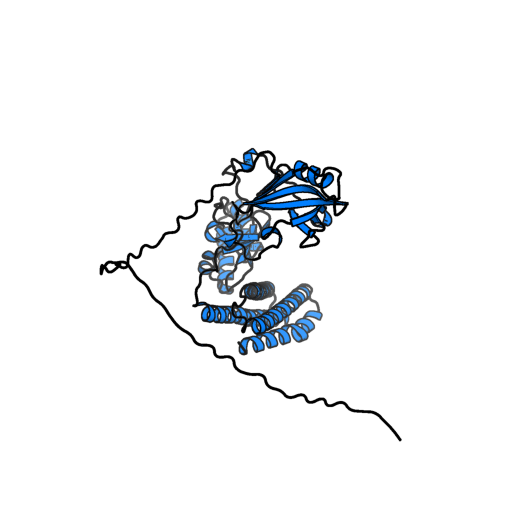113 1.00 91.62 385 ALA A O 1
ATOM 3123 N N . HIS A 1 386 ? 16.569 -8.669 -6.275 1.00 89.88 386 HIS A N 1
ATOM 3124 C CA . HIS A 1 386 ? 16.793 -7.436 -5.521 1.00 89.88 386 HIS A CA 1
ATOM 3125 C C . HIS A 1 386 ? 18.245 -7.287 -5.073 1.00 89.88 386 HIS A C 1
ATOM 3127 O O . HIS A 1 386 ? 18.831 -6.219 -5.240 1.00 89.88 386 HIS A O 1
ATOM 3133 N N . GLN A 1 387 ? 18.859 -8.355 -4.562 1.00 88.12 387 GLN A N 1
ATOM 3134 C CA . GLN A 1 387 ? 20.292 -8.345 -4.258 1.00 88.12 387 GLN A CA 1
ATOM 3135 C C . GLN A 1 387 ? 21.131 -8.144 -5.525 1.00 88.12 387 GLN A C 1
ATOM 3137 O O . GLN A 1 387 ? 22.044 -7.318 -5.532 1.00 88.12 387 GLN A O 1
ATOM 3142 N N . GLY A 1 388 ? 20.765 -8.823 -6.616 1.00 92.00 388 GLY A N 1
ATOM 3143 C CA . GLY A 1 388 ? 21.370 -8.641 -7.931 1.00 92.00 388 GLY A CA 1
ATOM 3144 C C . GLY A 1 388 ? 21.287 -7.191 -8.402 1.00 92.00 388 GLY A C 1
ATOM 3145 O O . GLY A 1 388 ? 22.278 -6.656 -8.878 1.00 92.00 388 GLY A O 1
ATOM 3146 N N . LYS A 1 389 ? 20.162 -6.503 -8.167 1.00 92.12 389 LYS A N 1
ATOM 3147 C CA . LYS A 1 389 ? 20.014 -5.077 -8.496 1.00 92.12 389 LYS A CA 1
ATOM 3148 C C . LYS A 1 389 ? 21.041 -4.220 -7.762 1.00 92.12 389 LYS A C 1
ATOM 3150 O O . LYS A 1 389 ? 21.707 -3.409 -8.395 1.00 92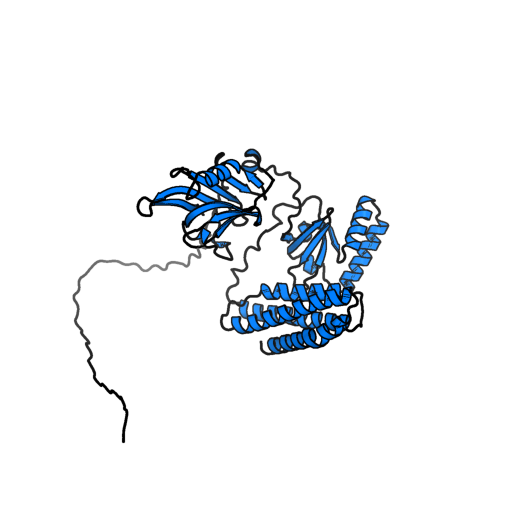.12 389 LYS A O 1
ATOM 3155 N N . ILE A 1 390 ? 21.177 -4.413 -6.449 1.00 86.12 390 ILE A N 1
ATOM 3156 C CA . ILE A 1 390 ? 22.138 -3.666 -5.625 1.00 86.12 390 ILE A CA 1
ATOM 3157 C C . ILE A 1 390 ? 23.561 -3.898 -6.150 1.00 86.12 390 ILE A C 1
ATOM 3159 O O . ILE A 1 390 ? 24.310 -2.952 -6.367 1.00 86.12 390 ILE A O 1
ATOM 3163 N N . TYR A 1 391 ? 23.928 -5.153 -6.419 1.00 92.06 391 TYR A N 1
ATOM 3164 C CA . TYR A 1 391 ? 25.257 -5.490 -6.934 1.00 92.06 391 TYR A CA 1
ATOM 3165 C C . TYR A 1 391 ? 25.505 -4.989 -8.354 1.00 92.06 391 TYR A C 1
ATOM 3167 O O . TYR A 1 391 ? 26.625 -4.593 -8.664 1.00 92.06 391 TYR A O 1
ATOM 3175 N N . PHE A 1 392 ? 24.477 -4.967 -9.195 1.00 90.38 392 PHE A N 1
ATOM 3176 C CA . PHE A 1 392 ? 24.541 -4.410 -10.537 1.00 90.38 392 PHE A CA 1
ATOM 3177 C C . PHE A 1 392 ? 24.759 -2.892 -10.513 1.00 90.38 392 PHE A C 1
ATOM 3179 O O . PHE A 1 392 ? 25.611 -2.389 -11.240 1.00 90.38 392 PHE A O 1
ATOM 3186 N N . GLU A 1 393 ? 24.040 -2.168 -9.651 1.00 88.00 393 GLU A N 1
ATOM 3187 C CA . GLU A 1 393 ? 24.188 -0.715 -9.477 1.00 88.00 393 GLU A CA 1
ATOM 3188 C C . GLU A 1 393 ? 25.562 -0.333 -8.891 1.00 88.00 393 GLU A C 1
ATOM 3190 O O . GLU A 1 393 ? 26.124 0.694 -9.271 1.00 88.00 393 GLU A O 1
ATOM 3195 N N . ASP A 1 394 ? 26.129 -1.183 -8.028 1.00 90.50 394 ASP A N 1
ATOM 3196 C CA . ASP A 1 394 ? 27.433 -0.978 -7.382 1.00 90.50 394 ASP A CA 1
ATOM 3197 C C . ASP A 1 394 ? 28.636 -1.534 -8.181 1.00 90.50 394 ASP A C 1
ATOM 3199 O O . ASP A 1 394 ? 29.765 -1.506 -7.681 1.00 90.50 394 ASP A O 1
ATOM 3203 N N . GLU A 1 395 ? 28.428 -2.073 -9.392 1.00 88.62 395 GLU A N 1
ATOM 3204 C CA . GLU A 1 395 ? 29.453 -2.786 -10.187 1.00 88.62 395 GLU A CA 1
ATOM 3205 C C . GLU A 1 395 ? 30.192 -3.881 -9.377 1.00 88.62 395 GLU A C 1
ATOM 3207 O O . GLU A 1 395 ? 31.408 -4.084 -9.480 1.00 88.62 395 GLU A O 1
ATOM 3212 N N . ASN A 1 396 ? 29.460 -4.586 -8.514 1.00 91.50 396 ASN A N 1
ATOM 3213 C CA . ASN A 1 396 ? 30.018 -5.521 -7.549 1.00 91.50 396 ASN A CA 1
ATOM 3214 C C . ASN A 1 396 ? 30.266 -6.907 -8.182 1.00 91.50 396 ASN A C 1
ATOM 3216 O O . ASN A 1 396 ? 29.338 -7.497 -8.737 1.00 91.50 396 ASN A O 1
ATOM 3220 N N . PRO A 1 397 ? 31.468 -7.504 -8.034 1.00 88.25 397 PRO A N 1
ATOM 3221 C CA . PRO A 1 397 ? 31.771 -8.830 -8.584 1.00 88.25 397 PRO A CA 1
ATOM 3222 C C . PRO A 1 397 ? 30.942 -9.972 -7.973 1.00 88.25 397 PRO A C 1
ATOM 3224 O O . PRO A 1 397 ? 30.948 -11.078 -8.502 1.00 88.25 397 PRO A O 1
ATOM 3227 N N . ALA A 1 398 ? 30.239 -9.736 -6.861 1.00 93.00 398 ALA A N 1
ATOM 3228 C CA . ALA A 1 398 ? 29.289 -10.692 -6.296 1.00 93.00 398 ALA A CA 1
ATOM 3229 C C . ALA A 1 398 ? 28.022 -10.868 -7.155 1.00 93.00 398 ALA A C 1
ATOM 3231 O O . ALA A 1 398 ? 27.261 -11.801 -6.906 1.00 93.00 398 ALA A O 1
ATOM 3232 N N . LEU A 1 399 ? 27.798 -10.010 -8.160 1.00 94.56 399 LEU A N 1
ATOM 3233 C CA . LEU A 1 399 ? 26.674 -10.137 -9.085 1.00 94.56 399 LEU A CA 1
ATOM 3234 C C . LEU A 1 399 ? 26.668 -11.497 -9.793 1.00 94.56 399 LEU A C 1
ATOM 3236 O O . LEU A 1 399 ? 25.645 -12.175 -9.770 1.00 94.56 399 LEU A O 1
ATOM 3240 N N . ASP A 1 400 ? 27.813 -11.922 -10.338 1.00 94.88 400 ASP A N 1
ATOM 3241 C CA . ASP A 1 400 ? 27.943 -13.203 -11.049 1.00 94.88 400 ASP A CA 1
ATOM 3242 C C . ASP A 1 400 ? 27.538 -14.383 -10.154 1.00 94.88 400 ASP A C 1
ATOM 3244 O O . ASP A 1 400 ? 26.855 -15.304 -10.592 1.00 94.88 400 ASP A O 1
ATOM 3248 N N . MET A 1 401 ? 27.916 -14.328 -8.874 1.00 96.12 401 MET A N 1
ATOM 3249 C CA . MET A 1 401 ? 27.561 -15.350 -7.888 1.00 96.12 401 MET A CA 1
ATOM 3250 C C . MET A 1 401 ? 26.049 -15.379 -7.635 1.00 96.12 401 MET A C 1
ATOM 3252 O O . MET A 1 401 ? 25.460 -16.451 -7.670 1.00 96.12 401 MET A O 1
ATOM 3256 N N . ILE A 1 402 ? 25.401 -14.227 -7.420 1.00 95.81 402 ILE A N 1
ATOM 3257 C CA . ILE A 1 402 ? 23.940 -14.175 -7.216 1.00 95.81 402 ILE A CA 1
ATOM 3258 C C . ILE A 1 402 ? 23.187 -14.676 -8.453 1.00 95.81 402 ILE A C 1
ATOM 3260 O O . ILE A 1 402 ? 22.194 -15.395 -8.329 1.00 95.81 402 ILE A O 1
ATOM 3264 N N . VAL A 1 403 ? 23.652 -14.322 -9.652 1.00 96.25 403 VAL A N 1
ATOM 3265 C CA . VAL A 1 403 ? 23.017 -14.751 -10.901 1.00 96.25 403 VAL A CA 1
ATOM 3266 C C . VAL A 1 403 ? 23.121 -16.267 -11.088 1.00 96.25 403 VAL A C 1
ATOM 3268 O O . VAL A 1 403 ? 22.102 -16.920 -11.329 1.00 96.25 403 VAL A O 1
ATOM 3271 N N . GLU A 1 404 ? 24.326 -16.829 -10.963 1.00 97.25 404 GLU A N 1
ATOM 3272 C CA . GLU A 1 404 ? 24.585 -18.251 -11.222 1.00 97.25 404 GLU A CA 1
ATOM 3273 C C . GLU A 1 404 ? 24.103 -19.169 -10.096 1.00 97.25 404 GLU A C 1
ATOM 3275 O O . GLU A 1 404 ? 23.482 -20.198 -10.367 1.00 97.25 404 GLU A O 1
ATOM 3280 N N . ASP A 1 405 ? 24.366 -18.809 -8.838 1.00 96.44 405 ASP A N 1
ATOM 3281 C CA . ASP A 1 405 ? 24.140 -19.703 -7.699 1.00 96.44 405 ASP A CA 1
ATOM 3282 C C . ASP A 1 405 ? 22.734 -19.556 -7.094 1.00 96.44 405 ASP A C 1
ATOM 3284 O O . ASP A 1 405 ? 22.279 -20.459 -6.388 1.00 96.44 405 ASP A O 1
ATOM 3288 N N . GLU A 1 406 ? 22.024 -18.454 -7.373 1.00 95.81 406 GLU A N 1
ATOM 3289 C CA . GLU A 1 406 ? 20.689 -18.206 -6.817 1.00 95.81 406 GLU A CA 1
ATOM 3290 C C . GLU A 1 406 ? 19.616 -17.986 -7.886 1.00 95.81 406 GLU A C 1
ATOM 3292 O O . GLU A 1 406 ? 18.686 -18.788 -7.990 1.00 95.81 406 GLU A O 1
ATOM 3297 N N . MET A 1 407 ? 19.720 -16.924 -8.694 1.00 97.62 407 MET A N 1
ATOM 3298 C CA . MET A 1 407 ? 18.625 -16.515 -9.585 1.00 97.62 407 MET A CA 1
ATOM 3299 C C . MET A 1 407 ? 18.284 -17.588 -10.624 1.00 97.62 407 MET A C 1
ATOM 3301 O O . MET A 1 407 ? 17.109 -17.920 -10.789 1.00 97.62 407 MET A O 1
ATOM 3305 N N . LYS A 1 408 ? 19.288 -18.162 -11.301 1.00 97.69 408 LYS A N 1
ATOM 3306 C CA . LYS A 1 408 ? 19.072 -19.238 -12.283 1.00 97.69 408 LYS A CA 1
ATOM 3307 C C . LYS A 1 408 ? 18.440 -20.488 -11.648 1.00 97.69 408 LYS A C 1
ATOM 3309 O O . LYS A 1 408 ? 17.361 -20.868 -12.109 1.00 97.69 408 LYS A O 1
ATOM 3314 N N . PRO A 1 409 ? 18.998 -21.083 -10.571 1.00 97.38 409 PRO A N 1
ATOM 3315 C CA . PRO A 1 409 ? 18.372 -22.221 -9.896 1.00 97.38 409 PRO A CA 1
ATOM 3316 C C . PRO A 1 409 ? 16.948 -21.951 -9.397 1.00 97.38 409 PRO A C 1
ATOM 3318 O O . PRO A 1 409 ? 16.080 -22.819 -9.497 1.00 97.38 409 PRO A O 1
ATOM 3321 N N . LEU A 1 410 ? 16.682 -20.759 -8.856 1.00 96.69 410 LEU A N 1
ATOM 3322 C CA . LEU A 1 410 ? 15.352 -20.392 -8.363 1.00 96.69 410 LEU A CA 1
ATOM 3323 C C . LEU A 1 410 ? 14.344 -20.234 -9.503 1.00 96.69 410 LEU A C 1
ATOM 3325 O O . LEU A 1 410 ? 13.211 -20.698 -9.374 1.00 96.69 410 LEU A O 1
ATOM 3329 N N . ARG A 1 411 ? 14.759 -19.651 -10.633 1.00 97.62 411 ARG A N 1
ATOM 3330 C CA . ARG A 1 411 ? 13.941 -19.580 -11.848 1.00 97.62 411 ARG A CA 1
ATOM 3331 C C . ARG A 1 411 ? 13.644 -20.975 -12.398 1.00 97.62 411 ARG A C 1
ATOM 3333 O O . ARG A 1 411 ? 12.492 -21.258 -12.702 1.00 97.62 411 ARG A O 1
ATOM 3340 N N . GLU A 1 412 ? 14.641 -21.856 -12.491 1.00 97.50 412 GLU A N 1
ATOM 3341 C CA . GLU A 1 412 ? 14.449 -23.250 -12.925 1.00 97.50 412 GLU A CA 1
ATOM 3342 C C . GLU A 1 412 ? 13.488 -24.009 -12.001 1.00 97.50 412 GLU A C 1
ATOM 3344 O O . GLU A 1 412 ? 12.620 -24.745 -12.468 1.00 97.50 412 GLU A O 1
ATOM 3349 N N . LYS A 1 413 ? 13.597 -23.799 -10.683 1.00 96.38 413 LYS A N 1
ATOM 3350 C CA . LYS A 1 413 ? 12.659 -24.362 -9.707 1.00 96.38 413 LYS A CA 1
ATOM 3351 C C . LYS A 1 413 ? 11.240 -23.832 -9.917 1.00 96.38 413 LYS A C 1
ATOM 3353 O O . LYS A 1 413 ? 10.298 -24.618 -9.874 1.00 96.38 413 LYS A O 1
ATOM 3358 N N . LEU A 1 414 ? 11.085 -22.526 -10.131 1.00 95.69 414 LEU A N 1
ATOM 3359 C CA . LEU A 1 414 ? 9.787 -21.914 -10.413 1.00 95.69 414 LEU A CA 1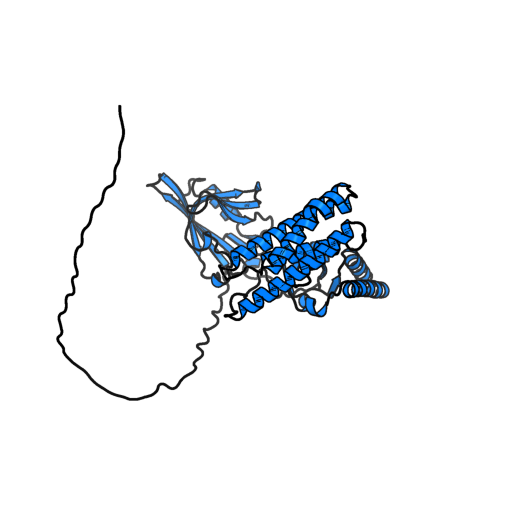
ATOM 3360 C C . LEU A 1 414 ? 9.188 -22.468 -11.716 1.00 95.69 414 LEU A C 1
ATOM 3362 O O . LEU A 1 414 ? 8.009 -22.792 -11.746 1.00 95.69 414 LEU A O 1
ATOM 3366 N N . GLU A 1 415 ? 10.004 -22.641 -12.757 1.00 97.19 415 GLU A N 1
ATOM 3367 C CA . GLU A 1 415 ? 9.609 -23.229 -14.043 1.00 97.19 415 GLU A CA 1
ATOM 3368 C C . GLU A 1 415 ? 9.160 -24.691 -13.891 1.00 97.19 415 GLU A C 1
ATOM 3370 O O . GLU A 1 415 ? 8.156 -25.092 -14.476 1.00 97.19 415 GLU A O 1
ATOM 3375 N N . ALA A 1 416 ? 9.848 -25.474 -13.053 1.00 97.19 416 ALA A N 1
ATOM 3376 C CA . ALA A 1 416 ? 9.460 -26.849 -12.745 1.00 97.19 416 ALA A CA 1
ATOM 3377 C C . ALA A 1 416 ? 8.127 -26.923 -11.984 1.00 97.19 416 ALA A C 1
ATOM 3379 O O . ALA A 1 416 ? 7.236 -27.654 -12.405 1.00 97.19 416 ALA A O 1
ATOM 3380 N N . LEU A 1 417 ? 7.964 -26.130 -10.917 1.00 93.56 417 LEU A N 1
ATOM 3381 C CA . LEU A 1 417 ? 6.709 -26.054 -10.155 1.00 93.56 417 LEU A CA 1
ATOM 3382 C C . LEU A 1 417 ? 5.544 -25.585 -11.031 1.00 93.56 417 LEU A C 1
ATOM 3384 O O . LEU A 1 417 ? 4.424 -26.065 -10.892 1.00 93.56 417 LEU A O 1
ATOM 3388 N N . PHE A 1 418 ? 5.816 -24.660 -11.950 1.00 92.94 418 PHE A N 1
ATOM 3389 C CA . PHE A 1 418 ? 4.825 -24.163 -12.890 1.00 92.94 418 PHE A CA 1
ATOM 3390 C C . PHE A 1 418 ? 4.381 -25.223 -13.904 1.00 92.94 418 PHE A C 1
ATOM 3392 O O . PHE A 1 418 ? 3.213 -25.258 -14.268 1.00 92.94 418 PHE A O 1
ATOM 3399 N N . ALA A 1 419 ? 5.283 -26.104 -14.341 1.00 92.69 419 ALA A N 1
ATOM 3400 C CA . ALA A 1 419 ? 4.958 -27.192 -15.264 1.00 92.69 419 ALA A CA 1
ATOM 3401 C C . ALA A 1 419 ? 4.184 -28.357 -14.612 1.00 92.69 419 ALA A C 1
ATOM 3403 O O . ALA A 1 419 ? 3.661 -29.214 -15.328 1.00 92.69 419 ALA A O 1
ATOM 3404 N N . GLU A 1 420 ? 4.162 -28.428 -13.277 1.00 88.44 420 GLU A N 1
ATOM 3405 C CA . GLU A 1 420 ? 3.428 -29.436 -12.498 1.00 88.44 420 GLU A CA 1
ATOM 3406 C C . GLU A 1 420 ? 1.980 -29.023 -12.177 1.00 88.44 420 GLU A C 1
ATOM 3408 O O . GLU A 1 420 ? 1.179 -29.887 -11.811 1.00 88.44 420 GLU A O 1
ATOM 3413 N N . GLN A 1 421 ? 1.666 -27.730 -12.319 1.00 79.50 421 GLN A N 1
ATOM 3414 C CA . GLN A 1 421 ? 0.322 -27.145 -12.211 1.00 79.50 421 GLN A CA 1
ATOM 3415 C C . GLN A 1 421 ? -0.458 -27.355 -13.513 1.00 79.50 421 GLN A C 1
ATOM 3417 O O . GLN A 1 421 ? -1.669 -27.660 -13.421 1.00 79.50 421 GLN A O 1
#

Secondary structure (DSSP, 8-state):
----------------------------------------------------PPP---TTSEEEETTEEESHHHHHHHHHHBGGG-SBSS-EEEEEEEETTEEEEEEEEEEEETTTTEEEEEEEEEEEEE-GGG-SS--TTTSS-EEESEEEEEGGGTEEEEES-SS-SEEEEEE--S-B--HHHHHS--TTS--PPPTT-EEEGGGTEEEEES-HHHHHHHHHHHHTT-HHHHHHHHHHHHHHHHHTT--HHHHHTSEEEEEEEETTEEEEEE-STT--EEEEEE-S---TTSEESS----S---S-HHHHHHHHHHHHHHHHHHHHHHHHHIIIII-STTHHHHHHHHHHHHHHHTT---S-HHHHHHHHHHHHHHHHHHHHHHHHHHHHHTT-THHHHHIIIIIHHHHHHHHHHHHH-